Protein AF-0000000083552828 (afdb_homodimer)

Secondary structure (DSSP, 8-state):
-----------------S-------------------------------------PPBPPPEEEEEEETTEEEEEEEE-BSSSS-EEEEEEE-BTTBS-HHHHHHHHHHHHTT-EEEE--SSSTT----HHHHHHHHHHHHHHTHHHHHHHHHHHHHHHHTSTTEEEEEEEEEEETHHHHHHHHHHHTT---SEEEEES--GGGS-S--TT-----EEEEEETT-GGG-HHHHHHHHHHHHHHT--EEEEEETT--BTTTSPP-TTS-TTB---HHHHHHHHHHHHHHHHHHT-/-----------------S-------------------------------------PPBPPPEEEEEEETTEEEEEEEE-BSSSS-EEEEEEE--TT-S-HHHHHHHHHHHHTT-EEEE--SSSTT----HHHHHHHHHHHHHHTHHHHHHHHHHHHHHHHTSTTEEEEEEEEEEETHHHHHHHHHHHTT---SEEEEES--GGGS-S--TT-----EEEEEETT-GGG-HHHHHHHHHHHHHHT--EEEEEETT--BTTTSPP-TTS-TTB---HHHHHHHHHHHHHHHHHHT-

Radius of gyration: 31.58 Å; Cα contacts (8 Å, |Δi|>4): 1134; chains: 2; bounding box: 118×72×111 Å

Nearest PDB structures (foldseek):
  7jiz-assembly1_B  TM=9.464E-01  e=1.086E-24  Solimonas sp. K1W22B-7
  4zi5-assembly1_B  TM=9.444E-01  e=7.255E-24  metagenome
  8vb3-assembly1_B-2  TM=9.400E-01  e=7.441E-23  Solimonas fluminis
  7jka-assembly1_A  TM=9.514E-01  e=1.983E-22  Halieaceae bacterium
  2i3d-assembly1_A  TM=7.727E-01  e=6.051E-07  Agrobacterium fabrum str. C58

pLDDT: mean 83.13, std 27.43, range [18.61, 99.0]

Organism: NCBI:txid2306993

InterPro domains:
  IPR002925 Dienelactone hydrolase [PF01738] (81-292)
  IPR029058 Alpha/Beta hydrolase fold [G3DSA:3.40.50.1820] (55-294)
  IPR029058 Alpha/Beta hydrolase fold [SSF53474] (59-291)
  IPR050261 FrsA esterase [PTHR22946] (49-291)

Sequence (588 aa):
MAARGRAGCKRAAPICSRCGCPGLAALAFSQCEQNPPPRLCRPAPRRSIAPMTGGGRAMPARDIAYSHAGIGMLGHFEAPADGGPRPGILLVHGAHGLDDFIIGVAGRLSAQGYAVLALDLWGGRARPQGPDAVGAALGGCARDRAGWMARVGAARAALTAQPEVDGARIGALGYCFGGSTVLEYVRTGGVLTGGVSFHAGLDLVEGDWSAATKSPLLVCAGAADPMSGVEDLGRVAGGMEAAGVPWELNLYGRVKHAFTEPDDPRRPPFAKYDANADRRSWAAMSDFFAHLFAMAARGRAGCKRAAPICSRCGCPGLAALAFSQCEQNPPPRLCRPAPRRSIAPMTGGGRAMPARDIAYSHAGIGMLGHFEAPADGGPRPGILLVHGAHGLDDFIIGVAGRLSAQGYAVLALDLWGGRARPQGPDAVGAALGGCARDRAGWMARVGAARAALTAQPEVDGARIGALGYCFGGSTVLEYVRTGGVLTGGVSFHAGLDLVEGDWSAATKSPLLVCAGAADPMSGVEDLGRVAGGMEAAGVPWELNLYGRVKHAFTEPDDPRRPPFAKYDANADRRSWAAMSDFFAHLFA

Structure (mmCIF, N/CA/C/O backbone):
data_AF-0000000083552828-model_v1
#
loop_
_entity.id
_entity.type
_entity.pdbx_description
1 polymer 'Dienelactone hydrolase family protein'
#
loop_
_atom_site.group_PDB
_atom_site.id
_atom_site.type_symbol
_atom_site.label_atom_id
_atom_site.label_alt_id
_atom_site.label_comp_id
_atom_site.label_asym_id
_atom_site.label_entity_id
_atom_site.label_seq_id
_atom_site.pdbx_PDB_ins_code
_atom_site.Cartn_x
_atom_site.Cartn_y
_atom_site.Cartn_z
_atom_site.occupancy
_atom_site.B_iso_or_equiv
_atom_site.auth_seq_id
_atom_site.auth_comp_id
_atom_site.auth_asym_id
_atom_site.auth_atom_id
_atom_site.pdbx_PDB_model_num
ATOM 1 N N . MET A 1 1 ? 66 -32.781 59.469 1 24.41 1 MET A N 1
ATOM 2 C CA . MET A 1 1 ? 66.562 -31.828 58.531 1 24.41 1 MET A CA 1
ATOM 3 C C . MET A 1 1 ? 65.625 -31.562 57.375 1 24.41 1 MET A C 1
ATOM 5 O O . MET A 1 1 ? 65.375 -32.438 56.562 1 24.41 1 MET A O 1
ATOM 9 N N . ALA A 1 2 ? 64.5 -30.891 57.75 1 22.45 2 ALA A N 1
ATOM 10 C CA . ALA A 1 2 ? 63.125 -30.609 57.344 1 22.45 2 ALA A CA 1
ATOM 11 C C . ALA A 1 2 ? 63.094 -29.844 56.031 1 22.45 2 ALA A C 1
ATOM 13 O O . ALA A 1 2 ? 63.875 -28.922 55.812 1 22.45 2 ALA A O 1
ATOM 14 N N . ALA A 1 3 ? 62.719 -30.625 54.938 1 22.78 3 ALA A N 1
ATOM 15 C CA . ALA A 1 3 ? 62.406 -30.547 53.5 1 22.78 3 ALA A CA 1
ATOM 16 C C . ALA A 1 3 ? 61.594 -29.281 53.219 1 22.78 3 ALA A C 1
ATOM 18 O O . ALA A 1 3 ? 60.562 -29.031 53.844 1 22.78 3 ALA A O 1
ATOM 19 N N . ARG A 1 4 ? 62.25 -28.25 52.625 1 21.41 4 ARG A N 1
ATOM 20 C CA . ARG A 1 4 ? 62.156 -26.844 52.219 1 21.41 4 ARG A CA 1
ATOM 21 C C . ARG A 1 4 ? 61.031 -26.656 51.188 1 21.41 4 ARG A C 1
ATOM 23 O O . ARG A 1 4 ? 61.25 -26.859 50 1 21.41 4 ARG A O 1
ATOM 30 N N . GLY A 1 5 ? 59.906 -27.469 51.312 1 22.77 5 GLY A N 1
ATOM 31 C CA . GLY A 1 5 ? 59.031 -27.594 50.188 1 22.77 5 GLY A CA 1
ATOM 32 C C . GLY A 1 5 ? 58.438 -26.281 49.75 1 22.77 5 GLY A C 1
ATOM 33 O O . GLY A 1 5 ? 57.781 -25.578 50.5 1 22.77 5 GLY A O 1
ATOM 34 N N . ARG A 1 6 ? 59.219 -25.594 48.844 1 21.34 6 ARG A N 1
ATOM 35 C CA . ARG A 1 6 ? 59.031 -24.234 48.344 1 21.34 6 ARG A CA 1
ATOM 36 C C . ARG A 1 6 ? 57.594 -24.031 47.844 1 21.34 6 ARG A C 1
ATOM 38 O O . ARG A 1 6 ? 56.906 -25 47.5 1 21.34 6 ARG A O 1
ATOM 45 N N . ALA A 1 7 ? 56.969 -22.781 48.125 1 21.17 7 ALA A N 1
ATOM 46 C CA . ALA A 1 7 ? 55.812 -21.875 48.188 1 21.17 7 ALA A CA 1
ATOM 47 C C . ALA A 1 7 ? 55.25 -21.641 46.781 1 21.17 7 ALA A C 1
ATOM 49 O O . ALA A 1 7 ? 55.906 -21.031 45.938 1 21.17 7 ALA A O 1
ATOM 50 N N . GLY A 1 8 ? 54.625 -22.703 46.031 1 20.58 8 GLY A N 1
ATOM 51 C CA . GLY A 1 8 ? 54.125 -22.75 44.688 1 20.58 8 GLY A CA 1
ATOM 52 C C . GLY A 1 8 ? 53.094 -21.688 44.375 1 20.58 8 GLY A C 1
ATOM 53 O O . GLY A 1 8 ? 51.938 -22 44.125 1 20.58 8 GLY A O 1
ATOM 54 N N . CYS A 1 9 ? 53.125 -20.516 45 1 20.55 9 CYS A N 1
ATOM 55 C CA . CYS A 1 9 ? 51.906 -19.703 44.906 1 20.55 9 CYS A CA 1
ATOM 56 C C . CYS A 1 9 ? 51.562 -19.438 43.469 1 20.55 9 CYS A C 1
ATOM 58 O O . CYS A 1 9 ? 52.438 -19.188 42.625 1 20.55 9 CYS A O 1
ATOM 60 N N . LYS A 1 10 ? 50.344 -19.969 43.062 1 22.09 10 LYS A N 1
ATOM 61 C CA . LYS A 1 10 ? 49.438 -19.938 41.938 1 22.09 10 LYS A CA 1
ATOM 62 C C . LYS A 1 10 ? 49.406 -18.562 41.281 1 22.09 10 LYS A C 1
ATOM 64 O O . LYS A 1 10 ? 49.75 -17.562 41.906 1 22.09 10 LYS A O 1
ATOM 69 N N . ARG A 1 11 ? 48.938 -18.484 40 1 22.7 11 ARG A N 1
ATOM 70 C CA . ARG A 1 11 ? 48.906 -17.828 38.688 1 22.7 11 ARG A CA 1
ATOM 71 C C . ARG A 1 11 ? 48.156 -16.5 38.781 1 22.7 11 ARG A C 1
ATOM 73 O O . ARG A 1 11 ? 46.969 -16.469 39.125 1 22.7 11 ARG A O 1
ATOM 80 N N . ALA A 1 12 ? 48.781 -15.406 38.938 1 20.48 12 ALA A N 1
ATOM 81 C CA . ALA A 1 12 ? 48.438 -14.008 39.188 1 20.48 12 ALA A CA 1
ATOM 82 C C . ALA A 1 12 ? 47.688 -13.406 37.969 1 20.48 12 ALA A C 1
ATOM 84 O O . ALA A 1 12 ? 47.062 -12.359 38.094 1 20.48 12 ALA A O 1
ATOM 85 N N . ALA A 1 13 ? 47.75 -14 36.75 1 22.92 13 ALA A N 1
ATOM 86 C CA . ALA A 1 13 ? 47.969 -12.891 35.812 1 22.92 13 ALA A CA 1
ATOM 87 C C . ALA A 1 13 ? 46.719 -11.992 35.75 1 22.92 13 ALA A C 1
ATOM 89 O O . ALA A 1 13 ? 45.625 -12.453 35.438 1 22.92 13 ALA A O 1
ATOM 90 N N . PRO A 1 14 ? 46.688 -10.836 36.312 1 21.61 14 PRO A N 1
ATOM 91 C CA . PRO A 1 14 ? 45.594 -9.875 36.469 1 21.61 14 PRO A CA 1
ATOM 92 C C . PRO A 1 14 ? 45.125 -9.312 35.125 1 21.61 14 PRO A C 1
ATOM 94 O O . PRO A 1 14 ? 45.781 -9.531 34.094 1 21.61 14 PRO A O 1
ATOM 97 N N . ILE A 1 15 ? 44.312 -8.148 35.094 1 20.47 15 ILE A N 1
ATOM 98 C CA . ILE A 1 15 ? 43.281 -7.305 34.469 1 20.47 15 ILE A CA 1
ATOM 99 C C . ILE A 1 15 ? 43.938 -6.328 33.5 1 20.47 15 ILE A C 1
ATOM 101 O O . ILE A 1 15 ? 43.25 -5.535 32.844 1 20.47 15 ILE A O 1
ATOM 105 N N . CYS A 1 16 ? 45.062 -6.48 32.781 1 20.08 16 CYS A N 1
ATOM 106 C CA . CYS A 1 16 ? 45.375 -5.152 32.281 1 20.08 16 CYS A CA 1
ATOM 107 C C . CYS A 1 16 ? 44.219 -4.578 31.5 1 20.08 16 CYS A C 1
ATOM 109 O O . CYS A 1 16 ? 43.375 -5.324 30.969 1 20.08 16 CYS A O 1
ATOM 111 N N . SER A 1 17 ? 44.156 -2.988 31.328 1 21.34 17 SER A N 1
ATOM 112 C CA . SER A 1 17 ? 43.844 -1.607 30.953 1 21.34 17 SER A CA 1
ATOM 113 C C . SER A 1 17 ? 43.719 -1.454 29.438 1 21.34 17 SER A C 1
ATOM 115 O O . SER A 1 17 ? 44.312 -2.215 28.688 1 21.34 17 SER A O 1
ATOM 117 N N . ARG A 1 18 ? 42.969 -0.23 28.797 1 21.25 18 ARG A N 1
ATOM 118 C CA . ARG A 1 18 ? 42.031 -0.029 27.719 1 21.25 18 ARG A CA 1
ATOM 119 C C . ARG A 1 18 ? 42.656 -0.326 26.359 1 21.25 18 ARG A C 1
ATOM 121 O O . ARG A 1 18 ? 42.375 -1.355 25.75 1 21.25 18 ARG A O 1
ATOM 128 N N . CYS A 1 19 ? 42.875 0.88 25.578 1 20.41 19 CYS A N 1
ATOM 129 C CA . CYS A 1 19 ? 42.656 1.135 24.156 1 20.41 19 CYS A CA 1
ATOM 130 C C . CYS A 1 19 ? 43.875 0.664 23.328 1 20.41 19 CYS A C 1
ATOM 132 O O . CYS A 1 19 ? 44.969 1.167 23.5 1 20.41 19 CYS A O 1
ATOM 134 N N . GLY A 1 20 ? 44.125 -0.418 23.297 1 21.77 20 GLY A N 1
ATOM 135 C CA . GLY A 1 20 ? 45.375 -0.965 22.766 1 21.77 20 GLY A CA 1
ATOM 136 C C . GLY A 1 20 ? 45.594 -0.636 21.312 1 21.77 20 GLY A C 1
ATOM 137 O O . GLY A 1 20 ? 45.625 -1.533 20.453 1 21.77 20 GLY A O 1
ATOM 138 N N . CYS A 1 21 ? 45.094 0.513 20.922 1 21.67 21 CYS A N 1
ATOM 139 C CA . CYS A 1 21 ? 44.969 0.692 19.484 1 21.67 21 CYS A CA 1
ATOM 140 C C . CYS A 1 21 ? 46.312 0.565 18.797 1 21.67 21 CYS A C 1
ATOM 142 O O . CYS A 1 21 ? 47.281 1.204 19.203 1 21.67 21 CYS A O 1
ATOM 144 N N . PRO A 1 22 ? 46.5 -0.593 18.328 1 25.22 22 PRO A N 1
ATOM 145 C CA . PRO A 1 22 ? 47.844 -0.922 17.812 1 25.22 22 PRO A CA 1
ATOM 146 C C . PRO A 1 22 ? 48.312 0.037 16.719 1 25.22 22 PRO A C 1
ATOM 148 O O . PRO A 1 22 ? 47.469 0.707 16.094 1 25.22 22 PRO A O 1
ATOM 151 N N . GLY A 1 23 ? 49.5 0.559 16.828 1 21.39 23 GLY A N 1
ATOM 152 C CA . GLY A 1 23 ? 50.312 1.532 16.109 1 21.39 23 GLY A CA 1
ATOM 153 C C . GLY A 1 23 ? 50.531 1.167 14.656 1 21.39 23 GLY A C 1
ATOM 154 O O . GLY A 1 23 ? 51.125 0.137 14.352 1 21.39 23 GLY A O 1
ATOM 155 N N . LEU A 1 24 ? 49.469 1.35 13.828 1 20.88 24 LEU A N 1
ATOM 156 C CA . LEU A 1 24 ? 49.406 0.988 12.422 1 20.88 24 LEU A CA 1
ATOM 157 C C . LEU A 1 24 ? 50.656 1.477 11.695 1 20.88 24 LEU A C 1
ATOM 159 O O . LEU A 1 24 ? 50.938 2.682 11.641 1 20.88 24 LEU A O 1
ATOM 163 N N . ALA A 1 25 ? 51.625 0.639 11.711 1 19.11 25 ALA A N 1
ATOM 164 C CA . ALA A 1 25 ? 52.938 0.893 11.117 1 19.11 25 ALA A CA 1
ATOM 165 C C . ALA A 1 25 ? 52.781 1.477 9.711 1 19.11 25 ALA A C 1
ATOM 167 O O . ALA A 1 25 ? 51.75 1.329 9.078 1 19.11 25 ALA A O 1
ATOM 168 N N . ALA A 1 26 ? 53.844 1.509 9.008 1 23.27 26 ALA A N 1
ATOM 169 C CA . ALA A 1 26 ? 54.531 2.377 8.047 1 23.27 26 ALA A CA 1
ATOM 170 C C . ALA A 1 26 ? 54.062 2.078 6.621 1 23.27 26 ALA A C 1
ATOM 172 O O . ALA A 1 26 ? 54.625 2.629 5.664 1 23.27 26 ALA A O 1
ATOM 173 N N . LEU A 1 27 ? 52.906 1.381 6.398 1 21.62 27 LEU A N 1
ATOM 174 C CA . LEU A 1 27 ? 53.031 0.862 5.039 1 21.62 27 LEU A CA 1
ATOM 175 C C . LEU A 1 27 ? 53.219 1.996 4.039 1 21.62 27 LEU A C 1
ATOM 177 O O . LEU A 1 27 ? 52.5 3.006 4.09 1 21.62 27 LEU A O 1
ATOM 181 N N . ALA A 1 28 ? 54.375 1.995 3.436 1 23.81 28 ALA A N 1
ATOM 182 C CA . ALA A 1 28 ? 54.906 2.873 2.393 1 23.81 28 ALA A CA 1
ATOM 183 C C . ALA A 1 28 ? 53.969 2.9 1.182 1 23.81 28 ALA A C 1
ATOM 185 O O . ALA A 1 28 ? 53.688 1.856 0.592 1 23.81 28 ALA A O 1
ATOM 186 N N . PHE A 1 29 ? 52.938 3.791 1.179 1 23.7 29 PHE A N 1
ATOM 187 C CA . PHE A 1 29 ? 51.938 4.082 0.148 1 23.7 29 PHE A CA 1
ATOM 188 C C . PHE A 1 29 ? 52.625 4.355 -1.19 1 23.7 29 PHE A C 1
ATOM 190 O O . PHE A 1 29 ? 53.344 5.34 -1.335 1 23.7 29 PHE A O 1
ATOM 197 N N . SER A 1 30 ? 53.188 3.229 -1.737 1 23.72 30 SER A N 1
ATOM 198 C CA . SER A 1 30 ? 53.688 3.484 -3.076 1 23.72 30 SER A CA 1
ATOM 199 C C . SER A 1 30 ? 52.719 4.301 -3.906 1 23.72 30 SER A C 1
ATOM 201 O O . SER A 1 30 ? 51.5 4.258 -3.664 1 23.72 30 SER A O 1
ATOM 203 N N . GLN A 1 31 ? 53.219 5.285 -4.613 1 23.56 31 GLN A N 1
ATOM 204 C CA . GLN A 1 31 ? 52.688 6.363 -5.441 1 23.56 31 GLN A CA 1
ATOM 205 C C . GLN A 1 31 ? 51.812 5.816 -6.562 1 23.56 31 GLN A C 1
ATOM 207 O O . GLN A 1 31 ? 52.312 5.223 -7.52 1 23.56 31 GLN A O 1
ATOM 212 N N . CYS A 1 32 ? 50.812 4.906 -6.254 1 25.34 32 CYS A N 1
ATOM 213 C CA . CYS A 1 32 ? 50.094 4.398 -7.414 1 25.34 32 CYS A CA 1
ATOM 214 C C . CYS A 1 32 ? 49.688 5.539 -8.336 1 25.34 32 CYS A C 1
ATOM 216 O O . CYS A 1 32 ? 49.156 6.559 -7.879 1 25.34 32 CYS A O 1
ATOM 218 N N . GLU A 1 33 ? 50.25 5.492 -9.508 1 28.25 33 GLU A N 1
ATOM 219 C CA . GLU A 1 33 ? 50 6.391 -10.633 1 28.25 33 GLU A CA 1
ATOM 220 C C . GLU A 1 33 ? 48.5 6.594 -10.859 1 28.25 33 GLU A C 1
ATOM 222 O O . GLU A 1 33 ? 47.719 5.66 -10.711 1 28.25 33 GLU A O 1
ATOM 227 N N . GLN A 1 34 ? 47.969 7.84 -10.68 1 26 34 GLN A N 1
ATOM 228 C CA . GLN A 1 34 ? 46.656 8.453 -10.875 1 26 34 GLN A CA 1
ATOM 229 C C . GLN A 1 34 ? 46.062 8.023 -12.203 1 26 34 GLN A C 1
ATOM 231 O O . GLN A 1 34 ? 46.594 8.328 -13.273 1 26 34 GLN A O 1
ATOM 236 N N . ASN A 1 35 ? 45.625 6.691 -12.359 1 30.17 35 ASN A N 1
ATOM 237 C CA . ASN A 1 35 ? 44.969 6.387 -13.617 1 30.17 35 ASN A CA 1
ATOM 238 C C . ASN A 1 35 ? 43.906 7.438 -13.969 1 30.17 35 ASN A C 1
ATOM 240 O O . ASN A 1 35 ? 43.219 7.941 -13.094 1 30.17 35 ASN A O 1
ATOM 244 N N . PRO A 1 36 ? 43.938 8.008 -15.203 1 35.47 36 PRO A N 1
ATOM 245 C CA . PRO A 1 36 ? 43.031 9.086 -15.602 1 35.47 36 PRO A CA 1
ATOM 246 C C . PRO A 1 36 ? 41.562 8.727 -15.422 1 35.47 36 PRO A C 1
ATOM 248 O O . PRO A 1 36 ? 41.219 7.539 -15.406 1 35.47 36 PRO A O 1
ATOM 251 N N . PRO A 1 37 ? 40.719 9.664 -14.867 1 33.38 37 PRO A N 1
ATOM 252 C CA . PRO A 1 37 ? 39.312 9.477 -14.531 1 33.38 37 PRO A CA 1
ATOM 253 C C . PRO A 1 37 ? 38.531 8.82 -15.664 1 33.38 37 PRO A C 1
ATOM 255 O O . PRO A 1 37 ? 38.812 9.078 -16.844 1 33.38 37 PRO A O 1
ATOM 258 N N . PRO A 1 38 ? 38.094 7.547 -15.445 1 32.44 38 PRO A N 1
ATOM 259 C CA . PRO A 1 38 ? 37.344 6.906 -16.516 1 32.44 38 PRO A CA 1
ATOM 260 C C . PRO A 1 38 ? 36.25 7.828 -17.109 1 32.44 38 PRO A C 1
ATOM 262 O O . PRO A 1 38 ? 35.781 8.75 -16.438 1 32.44 38 PRO A O 1
ATOM 265 N N . ARG A 1 39 ? 36.25 7.953 -18.453 1 35.44 39 ARG A N 1
ATOM 266 C CA . ARG A 1 39 ? 35.281 8.703 -19.219 1 35.44 39 ARG A CA 1
ATOM 267 C C . ARG A 1 39 ? 33.875 8.344 -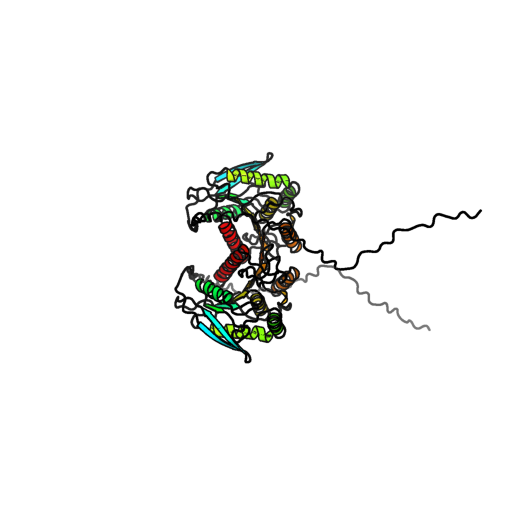18.812 1 35.44 39 ARG A C 1
ATOM 269 O O . ARG A 1 39 ? 33.562 7.172 -18.594 1 35.44 39 ARG A O 1
ATOM 276 N N . LEU A 1 40 ? 33.125 9.227 -18.156 1 32.19 40 LEU A N 1
ATOM 277 C CA . LEU A 1 40 ? 31.734 9.141 -17.75 1 32.19 40 LEU A CA 1
ATOM 278 C C . LEU A 1 40 ? 30.875 8.586 -18.891 1 32.19 40 LEU A C 1
ATOM 280 O O . LEU A 1 40 ? 30.766 9.211 -19.953 1 32.19 40 LEU A O 1
ATOM 284 N N . CYS A 1 41 ? 30.75 7.281 -19.094 1 30.81 41 CYS A N 1
ATOM 285 C CA . CYS A 1 41 ? 29.812 6.746 -20.078 1 30.81 41 CYS A CA 1
ATOM 286 C C . CYS A 1 41 ? 28.453 7.418 -19.953 1 30.81 41 CYS A C 1
ATOM 288 O O . CYS A 1 41 ? 27.922 7.566 -18.844 1 30.81 41 CYS A O 1
ATOM 290 N N . ARG A 1 42 ? 27.984 8.203 -20.922 1 33 42 ARG A N 1
ATOM 291 C CA . ARG A 1 42 ? 26.641 8.773 -21.062 1 33 42 ARG A CA 1
ATOM 292 C C . ARG A 1 42 ? 25.578 7.711 -20.844 1 33 42 ARG A C 1
ATOM 294 O O . ARG A 1 42 ? 25.609 6.645 -21.453 1 33 42 ARG A O 1
ATOM 301 N N . PRO A 1 43 ? 24.797 7.742 -19.703 1 32.56 43 PRO A N 1
ATOM 302 C CA . PRO A 1 43 ? 23.734 6.742 -19.531 1 32.56 43 PRO A CA 1
ATOM 303 C C . PRO A 1 43 ? 22.922 6.512 -20.812 1 32.56 43 PRO A C 1
ATOM 305 O O . PRO A 1 43 ? 22.781 7.43 -21.625 1 32.56 43 PRO A O 1
ATOM 308 N N . ALA A 1 44 ? 22.844 5.285 -21.344 1 39.16 44 ALA A N 1
ATOM 309 C CA . ALA A 1 44 ? 22.016 4.938 -22.484 1 39.16 44 ALA A CA 1
ATOM 310 C C . ALA A 1 44 ? 20.625 5.566 -22.375 1 39.16 44 ALA A C 1
ATOM 312 O O . ALA A 1 44 ? 20.109 5.734 -21.266 1 39.16 44 ALA A O 1
ATOM 313 N N . PRO A 1 45 ? 20.094 6.207 -23.359 1 34.06 45 PRO A N 1
ATOM 314 C CA . PRO A 1 45 ? 18.781 6.852 -23.297 1 34.06 45 PRO A CA 1
ATOM 315 C C . PRO A 1 45 ? 17.703 5.918 -22.766 1 34.06 45 PRO A C 1
ATOM 317 O O . PRO A 1 45 ? 17.703 4.723 -23.062 1 34.06 45 PRO A O 1
ATOM 320 N N . ARG A 1 46 ? 17.219 6.195 -21.578 1 31.97 46 ARG A N 1
ATOM 321 C CA . ARG A 1 46 ? 16.031 5.5 -21.094 1 31.97 46 ARG A CA 1
ATOM 322 C C . ARG A 1 46 ? 14.992 5.367 -22.203 1 31.97 46 ARG A C 1
ATOM 324 O O . ARG A 1 46 ? 14.5 6.371 -22.719 1 31.97 46 ARG A O 1
ATOM 331 N N . ARG A 1 47 ? 14.961 4.246 -22.938 1 31.81 47 ARG A N 1
ATOM 332 C CA . ARG A 1 47 ? 13.836 4.031 -23.844 1 31.81 47 ARG A CA 1
ATOM 333 C C . ARG A 1 47 ? 12.508 4.355 -23.156 1 31.81 47 ARG A C 1
ATOM 335 O O . ARG A 1 47 ? 12.281 3.959 -22.016 1 31.81 47 ARG A O 1
ATOM 342 N N . SER A 1 48 ? 11.836 5.449 -23.516 1 31.39 48 SER A N 1
ATOM 343 C CA . SER A 1 48 ? 10.484 5.812 -23.109 1 31.39 48 SER A CA 1
ATOM 344 C C . SER A 1 48 ? 9.555 4.605 -23.125 1 31.39 48 SER A C 1
ATOM 346 O O . SER A 1 48 ? 9.344 3.992 -24.172 1 31.39 48 SER A O 1
ATOM 348 N N . ILE A 1 49 ? 9.539 3.764 -22.156 1 34.19 49 ILE A N 1
ATOM 349 C CA . ILE A 1 49 ? 8.406 2.838 -22.141 1 34.19 49 ILE A CA 1
ATOM 350 C C . ILE A 1 49 ? 7.105 3.611 -22.344 1 34.19 49 ILE A C 1
ATOM 352 O O . ILE A 1 49 ? 6.73 4.426 -21.5 1 34.19 49 ILE A O 1
ATOM 356 N N . ALA A 1 50 ? 6.633 3.799 -23.5 1 36 50 ALA A N 1
ATOM 357 C CA . ALA A 1 50 ? 5.32 4.363 -23.781 1 36 50 ALA A CA 1
ATOM 358 C C . ALA A 1 50 ? 4.277 3.852 -22.797 1 36 50 ALA A C 1
ATOM 360 O O . ALA A 1 50 ? 4.285 2.676 -22.422 1 36 50 ALA A O 1
ATOM 361 N N . PRO A 1 51 ? 3.773 4.734 -21.969 1 40.06 51 PRO A N 1
ATOM 362 C CA . PRO A 1 51 ? 2.637 4.203 -21.219 1 40.06 51 PRO A CA 1
ATOM 363 C C . PRO A 1 51 ? 1.767 3.26 -22.047 1 40.06 51 PRO A C 1
ATOM 365 O O . PRO A 1 51 ? 1.49 3.535 -23.219 1 40.06 51 PRO A O 1
ATOM 368 N N . MET A 1 52 ? 1.841 1.966 -21.812 1 41.56 52 MET A N 1
ATOM 369 C CA . MET A 1 52 ? 1.085 0.955 -22.547 1 41.56 52 MET A CA 1
ATOM 370 C C . MET A 1 52 ? -0.401 1.295 -22.562 1 41.56 52 MET A C 1
ATOM 372 O O . MET A 1 52 ? -1.192 0.681 -21.844 1 41.56 52 MET A O 1
ATOM 376 N N . THR A 1 53 ? -0.793 2.473 -22.453 1 42 53 THR A N 1
ATOM 377 C CA . THR A 1 53 ? -2.227 2.674 -22.641 1 42 53 THR A CA 1
ATOM 378 C C . THR A 1 53 ? -2.719 1.957 -23.891 1 42 53 THR A C 1
ATOM 380 O O . THR A 1 53 ? -3.771 2.299 -24.438 1 42 53 THR A O 1
ATOM 383 N N . GLY A 1 54 ? -1.936 1.161 -24.609 1 43.12 54 GLY A N 1
ATOM 384 C CA . GLY A 1 54 ? -2.471 0.626 -25.844 1 43.12 54 GLY A CA 1
ATOM 385 C C . GLY A 1 54 ? -3.625 -0.337 -25.641 1 43.12 54 GLY A C 1
ATOM 386 O O . GLY A 1 54 ? -3.473 -1.353 -24.953 1 43.12 54 GLY A O 1
ATOM 387 N N . GLY A 1 55 ? -4.844 0.094 -25.438 1 49.5 55 GLY A N 1
ATOM 388 C CA . GLY A 1 55 ? -5.953 -0.805 -25.703 1 49.5 55 GLY A CA 1
ATOM 389 C C . GLY A 1 55 ? -5.688 -1.754 -26.859 1 49.5 55 GLY A C 1
ATOM 390 O O . GLY A 1 55 ? -6.34 -1.674 -27.906 1 49.5 55 GLY A O 1
ATOM 391 N N . GLY A 1 56 ? -4.527 -2.182 -27.016 1 52.75 56 GLY A N 1
ATOM 392 C CA . GLY A 1 56 ? -4.328 -3.051 -28.156 1 52.75 56 GLY A CA 1
ATOM 393 C C . GLY A 1 56 ? -5.199 -4.289 -28.125 1 52.75 56 GLY A C 1
ATOM 394 O O . GLY A 1 56 ? -5.746 -4.648 -27.094 1 52.75 56 GLY A O 1
ATOM 395 N N . ARG A 1 57 ? -5.645 -4.758 -29.281 1 62.78 57 ARG A N 1
ATOM 396 C CA . ARG A 1 57 ? -6.41 -5.984 -29.484 1 62.78 57 ARG A CA 1
ATOM 397 C C . ARG A 1 57 ? -5.695 -7.188 -28.891 1 62.78 57 ARG A C 1
ATOM 399 O O . ARG A 1 57 ? -4.48 -7.332 -29.031 1 62.78 57 ARG A O 1
ATOM 406 N N . ALA A 1 58 ? -6.328 -7.859 -27.891 1 72 58 ALA A N 1
ATOM 407 C CA . ALA A 1 58 ? -5.805 -9.094 -27.312 1 72 58 ALA A CA 1
ATOM 408 C C . ALA A 1 58 ? -5.785 -10.219 -28.344 1 72 58 ALA A C 1
ATOM 410 O O . ALA A 1 58 ? -6.656 -10.289 -29.219 1 72 58 ALA A O 1
ATOM 411 N N . MET A 1 59 ? -4.633 -10.922 -28.344 1 78.56 59 MET A N 1
ATOM 412 C CA . MET A 1 59 ? -4.633 -12.172 -29.109 1 78.56 59 MET A CA 1
ATOM 413 C C . MET A 1 59 ? -5.621 -13.172 -28.516 1 78.56 59 MET A C 1
ATOM 415 O O . MET A 1 59 ? -5.965 -13.086 -27.328 1 78.56 59 MET A O 1
ATOM 419 N N . PRO A 1 60 ? -6.035 -14.047 -29.375 1 83.25 60 PRO A N 1
ATOM 420 C CA . PRO A 1 60 ? -6.906 -15.078 -28.812 1 83.25 60 PRO A CA 1
ATOM 421 C C . PRO A 1 60 ? -6.234 -15.875 -27.703 1 83.25 60 PRO A C 1
ATOM 423 O O . PRO A 1 60 ? -5.066 -16.25 -27.828 1 83.25 60 PRO A O 1
ATOM 426 N N . ALA A 1 61 ? -6.961 -16.047 -26.672 1 94.56 61 ALA A N 1
ATOM 427 C CA . ALA A 1 61 ? -6.504 -16.891 -25.562 1 94.56 61 ALA A CA 1
ATOM 428 C C . ALA A 1 61 ? -6.316 -18.328 -26.016 1 94.56 61 ALA A C 1
ATOM 430 O O . ALA A 1 61 ? -6.969 -18.781 -26.953 1 94.56 61 ALA A O 1
ATOM 431 N N . ARG A 1 62 ? -5.348 -19.031 -25.422 1 96.25 62 ARG A N 1
ATOM 432 C CA . ARG A 1 62 ? -5.164 -20.453 -25.703 1 96.25 62 ARG A CA 1
ATOM 433 C C . ARG A 1 62 ? -4.688 -21.219 -24.469 1 96.25 62 ARG A C 1
ATOM 435 O O . ARG A 1 62 ? -4.211 -20.609 -23.516 1 96.25 62 ARG A O 1
ATOM 442 N N . ASP A 1 63 ? -4.871 -22.516 -24.516 1 98 63 ASP A N 1
ATOM 443 C CA . ASP A 1 63 ? -4.367 -23.391 -23.469 1 98 63 ASP A CA 1
ATOM 444 C C . ASP A 1 63 ? -2.932 -23.828 -23.75 1 98 63 ASP A C 1
ATOM 446 O O . ASP A 1 63 ? -2.574 -24.094 -24.906 1 98 63 ASP A O 1
ATOM 450 N N . ILE A 1 64 ? -2.123 -23.844 -22.75 1 98.31 64 ILE A N 1
ATOM 451 C CA . ILE A 1 64 ? -0.755 -24.344 -22.828 1 98.31 64 ILE A CA 1
ATOM 452 C C . ILE A 1 64 ? -0.599 -25.578 -21.938 1 98.31 64 ILE A C 1
ATOM 454 O O . ILE A 1 64 ? -0.878 -25.516 -20.734 1 98.31 64 ILE A O 1
ATOM 458 N N . ALA A 1 65 ? -0.133 -26.656 -22.547 1 98.5 65 ALA A N 1
ATOM 459 C CA . ALA A 1 65 ? 0.101 -27.875 -21.797 1 98.5 65 ALA A CA 1
ATOM 460 C C . ALA A 1 65 ? 1.535 -27.938 -21.266 1 98.5 65 ALA A C 1
ATOM 462 O O . ALA A 1 65 ? 2.475 -27.578 -21.984 1 98.5 65 ALA A O 1
ATOM 463 N N . TYR A 1 66 ? 1.695 -28.328 -20.094 1 98.31 66 TYR A N 1
ATOM 464 C CA . TYR A 1 66 ? 2.973 -28.609 -19.453 1 98.31 66 TYR A CA 1
ATOM 465 C C . TYR A 1 66 ? 2.814 -29.688 -18.375 1 98.31 66 TYR A C 1
ATOM 467 O O . TYR A 1 66 ? 1.704 -30.156 -18.125 1 98.31 66 TYR A O 1
ATOM 475 N N . SER A 1 67 ? 3.955 -30.219 -17.906 1 97.81 67 SER A N 1
ATOM 476 C CA . SER A 1 67 ? 3.865 -31.328 -16.953 1 97.81 67 SER A CA 1
ATOM 477 C C . SER A 1 67 ? 5.055 -31.344 -16 1 97.81 67 SER A C 1
ATOM 479 O O . SER A 1 67 ? 6.086 -30.719 -16.281 1 97.81 67 SER A O 1
ATOM 481 N N . HIS A 1 68 ? 4.812 -31.906 -14.898 1 97.25 68 HIS A N 1
ATOM 482 C CA . HIS A 1 68 ? 5.863 -32.219 -13.945 1 97.25 68 HIS A CA 1
ATOM 483 C C . HIS A 1 68 ? 5.562 -33.531 -13.219 1 97.25 68 HIS A C 1
ATOM 485 O O . HIS A 1 68 ? 4.461 -33.719 -12.703 1 97.25 68 HIS A O 1
ATOM 491 N N . ALA A 1 69 ? 6.582 -34.5 -13.258 1 96.44 69 ALA A N 1
ATOM 492 C CA . ALA A 1 69 ? 6.535 -35.75 -12.516 1 96.44 69 ALA A CA 1
ATOM 493 C C . ALA A 1 69 ? 5.23 -36.5 -12.789 1 96.44 69 ALA A C 1
ATOM 495 O O . ALA A 1 69 ? 4.566 -36.969 -11.859 1 96.44 69 ALA A O 1
ATOM 496 N N . GLY A 1 70 ? 4.809 -36.469 -13.906 1 96 70 GLY A N 1
ATOM 497 C CA . GLY A 1 70 ? 3.68 -37.281 -14.336 1 96 70 GLY A CA 1
ATOM 498 C C . GLY A 1 70 ? 2.348 -36.562 -14.195 1 96 70 GLY A C 1
ATOM 499 O O . GLY A 1 70 ? 1.311 -37.094 -14.602 1 96 70 GLY A O 1
ATOM 500 N N . ILE A 1 71 ? 2.35 -35.406 -13.641 1 95.56 71 ILE A N 1
ATOM 501 C CA . ILE A 1 71 ? 1.121 -34.625 -13.516 1 95.56 71 ILE A CA 1
ATOM 502 C C . ILE A 1 71 ? 0.975 -33.688 -14.711 1 95.56 71 ILE A C 1
ATOM 504 O O . ILE A 1 71 ? 1.812 -32.812 -14.922 1 95.56 71 ILE A O 1
ATOM 508 N N . GLY A 1 72 ? -0.065 -33.938 -15.516 1 98.06 72 GLY A N 1
ATOM 509 C CA . GLY A 1 72 ? -0.376 -33.062 -16.625 1 98.06 72 GLY A CA 1
ATOM 510 C C . GLY A 1 72 ? -1.18 -31.828 -16.219 1 98.06 72 GLY A C 1
ATOM 511 O O . GLY A 1 72 ? -2.18 -31.953 -15.508 1 98.06 72 GLY A O 1
ATOM 512 N N . MET A 1 73 ? -0.683 -30.656 -16.625 1 98.44 73 MET A N 1
ATOM 513 C CA . MET A 1 73 ? -1.325 -29.375 -16.312 1 98.44 73 MET A CA 1
ATOM 514 C C . MET A 1 73 ? -1.668 -28.609 -17.594 1 98.44 73 MET A C 1
ATOM 516 O O . MET A 1 73 ? -0.972 -28.734 -18.594 1 98.44 73 MET A O 1
ATOM 520 N N . LEU A 1 74 ? -2.77 -27.938 -17.531 1 98.5 74 LEU A N 1
ATOM 521 C CA . LEU A 1 74 ? -3.254 -27.156 -18.672 1 98.5 74 LEU A CA 1
ATOM 522 C C . LEU A 1 74 ? -3.5 -25.703 -18.266 1 98.5 74 LEU A C 1
ATOM 524 O O . LEU A 1 74 ? -4.57 -25.375 -17.75 1 98.5 74 LEU A O 1
ATOM 528 N N . GLY A 1 75 ? -2.549 -24.859 -18.594 1 98.69 75 GLY A N 1
ATOM 529 C CA . GLY A 1 75 ? -2.666 -23.453 -18.234 1 98.69 75 GLY A CA 1
ATOM 530 C C . GLY A 1 75 ? -3.438 -22.641 -19.266 1 98.69 75 GLY A C 1
ATOM 531 O O . GLY A 1 75 ? -3.623 -23.094 -20.406 1 98.69 75 GLY A O 1
ATOM 532 N N . HIS A 1 76 ? -4.02 -21.531 -18.828 1 98.69 76 HIS A N 1
ATOM 533 C CA . HIS A 1 76 ? -4.68 -20.578 -19.719 1 98.69 76 HIS A CA 1
ATOM 534 C C . HIS A 1 76 ? -3.758 -19.406 -20.047 1 98.69 76 HIS A C 1
ATOM 536 O O . HIS A 1 76 ? -3.281 -18.703 -19.156 1 98.69 76 HIS A O 1
ATOM 542 N N . PHE A 1 77 ? -3.527 -19.172 -21.359 1 98.12 77 PHE A N 1
ATOM 543 C CA . PHE A 1 77 ? -2.551 -18.188 -21.781 1 98.12 77 PHE A CA 1
ATOM 544 C C . PHE A 1 77 ? -3.229 -17.047 -22.547 1 98.12 77 PHE A C 1
ATOM 546 O O . PHE A 1 77 ? -4.055 -17.297 -23.422 1 98.12 77 PHE A O 1
ATOM 553 N N . GLU A 1 78 ? -2.934 -15.805 -22.141 1 96.88 78 GLU A N 1
ATOM 554 C CA . GLU A 1 78 ? -3.387 -14.594 -22.812 1 96.88 78 GLU A CA 1
ATOM 555 C C . GLU A 1 78 ? -2.24 -13.609 -23 1 96.88 78 GLU A C 1
ATOM 557 O O . GLU A 1 78 ? -1.417 -13.422 -22.109 1 96.88 78 GLU A O 1
ATOM 562 N N . ALA A 1 79 ? -2.178 -12.977 -24.219 1 95.69 79 ALA A N 1
ATOM 563 C CA . ALA A 1 79 ? -1.166 -11.961 -24.484 1 95.69 79 ALA A CA 1
ATOM 564 C C . ALA A 1 79 ? -1.722 -10.859 -25.391 1 95.69 79 ALA A C 1
ATOM 566 O O . ALA A 1 79 ? -2.654 -11.094 -26.156 1 95.69 79 ALA A O 1
ATOM 567 N N . PRO A 1 80 ? -1.093 -9.641 -25.203 1 91.75 80 PRO A N 1
ATOM 568 C CA . PRO A 1 80 ? -1.508 -8.586 -26.125 1 91.75 80 PRO A CA 1
ATOM 569 C C . PRO A 1 80 ? -1.171 -8.906 -27.578 1 91.75 80 PRO A C 1
ATOM 571 O O . PRO A 1 80 ? -0.271 -9.711 -27.844 1 91.75 80 PRO A O 1
ATOM 574 N N . ALA A 1 81 ? -1.889 -8.359 -28.484 1 80.31 81 ALA A N 1
ATOM 575 C CA . ALA A 1 81 ? -1.723 -8.609 -29.906 1 80.31 81 ALA A CA 1
ATOM 576 C C . ALA A 1 81 ? -0.584 -7.773 -30.484 1 80.31 81 ALA A C 1
ATOM 578 O O . ALA A 1 81 ? -0.129 -8.023 -31.609 1 80.31 81 ALA A O 1
ATOM 579 N N . ASP A 1 82 ? -0.053 -6.93 -29.531 1 71.06 82 ASP A N 1
ATOM 580 C CA . ASP A 1 82 ? 0.866 -5.949 -30.109 1 71.06 82 ASP A CA 1
ATOM 581 C C . ASP A 1 82 ? 2.254 -6.551 -30.312 1 71.06 82 ASP A C 1
ATOM 583 O O . ASP A 1 82 ? 3.156 -5.887 -30.812 1 71.06 82 ASP A O 1
ATOM 587 N N . GLY A 1 83 ? 2.609 -7.453 -31.312 1 68.69 83 GLY A N 1
ATOM 588 C CA . GLY A 1 83 ? 3.609 -8.203 -32.031 1 68.69 83 GLY A CA 1
ATOM 589 C C . GLY A 1 83 ? 4.906 -8.383 -31.281 1 68.69 83 GLY A C 1
ATOM 590 O O . GLY A 1 83 ? 5.789 -9.133 -31.703 1 68.69 83 GLY A O 1
ATOM 591 N N . GLY A 1 84 ? 5.266 -7.691 -30.094 1 82.19 84 GLY A N 1
ATOM 592 C CA . GLY A 1 84 ? 6.57 -8.016 -29.547 1 82.19 84 GLY A CA 1
ATOM 593 C C . GLY A 1 84 ? 6.5 -8.719 -28.203 1 82.19 84 GLY A C 1
ATOM 594 O O . GLY A 1 84 ? 5.414 -8.891 -27.656 1 82.19 84 GLY A O 1
ATOM 595 N N . PRO A 1 85 ? 7.73 -9.281 -27.906 1 93.44 85 PRO A N 1
ATOM 596 C CA . PRO A 1 85 ? 7.781 -9.953 -26.594 1 93.44 85 PRO A CA 1
ATOM 597 C C . PRO A 1 85 ? 7.441 -9.023 -25.438 1 93.44 85 PRO A C 1
ATOM 599 O O . PRO A 1 85 ? 7.836 -7.855 -25.438 1 93.44 85 PRO A O 1
ATOM 602 N N . ARG A 1 86 ? 6.602 -9.547 -24.594 1 96.69 86 ARG A N 1
ATOM 603 C CA . ARG A 1 86 ? 6.109 -8.805 -23.438 1 96.69 86 ARG A CA 1
ATOM 604 C C . ARG A 1 86 ? 6.574 -9.445 -22.141 1 96.69 86 ARG A C 1
ATOM 606 O O . ARG A 1 86 ? 6.93 -10.633 -22.109 1 96.69 86 ARG A O 1
ATOM 613 N N . PRO A 1 87 ? 6.637 -8.625 -21.047 1 98.19 87 PRO A N 1
ATOM 614 C CA . PRO A 1 87 ? 6.852 -9.266 -19.75 1 98.19 87 PRO A CA 1
ATOM 615 C C . PRO A 1 87 ? 5.805 -10.336 -19.453 1 98.19 87 PRO A C 1
ATOM 617 O O . PRO A 1 87 ? 4.633 -10.18 -19.797 1 98.19 87 PRO A O 1
ATOM 620 N N . GLY A 1 88 ? 6.254 -11.422 -18.859 1 98.56 88 GLY A N 1
ATOM 621 C CA . GLY A 1 88 ? 5.367 -12.523 -18.516 1 98.56 88 GLY A CA 1
ATOM 622 C C . GLY A 1 88 ? 4.918 -12.508 -17.062 1 98.56 88 GLY A C 1
ATOM 623 O O . GLY A 1 88 ? 5.684 -12.125 -16.172 1 98.56 88 GLY A O 1
ATOM 624 N N . ILE A 1 89 ? 3.693 -12.883 -16.828 1 98.94 89 ILE A N 1
ATOM 625 C CA . ILE A 1 89 ? 3.182 -13.031 -15.477 1 98.94 89 ILE A CA 1
ATOM 626 C C . ILE A 1 89 ? 2.656 -14.445 -15.266 1 98.94 89 ILE A C 1
ATOM 628 O O . ILE A 1 89 ? 1.825 -14.93 -16.031 1 98.94 89 ILE A O 1
ATOM 632 N N . LEU A 1 90 ? 3.227 -15.125 -14.25 1 98.94 90 LEU A N 1
ATOM 633 C CA . LEU A 1 90 ? 2.602 -16.328 -13.719 1 98.94 90 LEU A CA 1
ATOM 634 C C . LEU A 1 90 ? 1.432 -15.977 -12.805 1 98.94 90 LEU A C 1
ATOM 636 O O . LEU A 1 90 ? 1.621 -15.359 -11.758 1 98.94 90 LEU A O 1
ATOM 640 N N . LEU A 1 91 ? 0.219 -16.312 -13.25 1 98.94 91 LEU A N 1
ATOM 641 C CA . LEU A 1 91 ? -0.973 -16.047 -12.453 1 98.94 91 LEU A CA 1
ATOM 642 C C . LEU A 1 91 ? -1.426 -17.312 -11.727 1 98.94 91 LEU A C 1
ATOM 644 O O . LEU A 1 91 ? -1.774 -18.312 -12.367 1 98.94 91 LEU A O 1
ATOM 648 N N . VAL A 1 92 ? -1.448 -17.234 -10.414 1 98.94 92 VAL A N 1
ATOM 649 C CA . VAL A 1 92 ? -1.665 -18.453 -9.625 1 98.94 92 VAL A CA 1
ATOM 650 C C . VAL A 1 92 ? -3.039 -18.391 -8.961 1 98.94 92 VAL A C 1
ATOM 652 O O . VAL A 1 92 ? -3.373 -17.406 -8.297 1 98.94 92 VAL A O 1
ATOM 655 N N . HIS A 1 93 ? -3.746 -19.453 -9.086 1 98.5 93 HIS A N 1
ATOM 656 C CA . HIS A 1 93 ? -5.125 -19.531 -8.617 1 98.5 93 HIS A CA 1
ATOM 657 C C . HIS A 1 93 ? -5.188 -19.797 -7.121 1 98.5 93 HIS A C 1
ATOM 659 O O . HIS A 1 93 ? -4.172 -20.125 -6.5 1 98.5 93 HIS A O 1
ATOM 665 N N . GLY A 1 94 ? -6.375 -19.594 -6.547 1 97.38 94 GLY A N 1
ATOM 666 C CA . GLY A 1 94 ? -6.668 -19.984 -5.18 1 97.38 94 GLY A CA 1
ATOM 667 C C . GLY A 1 94 ? -7.008 -21.453 -5.035 1 97.38 94 GLY A C 1
ATOM 668 O O . GLY A 1 94 ? -6.777 -22.234 -5.953 1 97.38 94 GLY A O 1
ATOM 669 N N . ALA A 1 95 ? -7.637 -21.812 -3.916 1 95.75 95 ALA A N 1
ATOM 670 C CA . ALA A 1 95 ? -7.867 -23.203 -3.543 1 95.75 95 ALA A CA 1
ATOM 671 C C . ALA A 1 95 ? -8.805 -23.891 -4.531 1 95.75 95 ALA A C 1
ATOM 673 O O . ALA A 1 95 ? -8.75 -25.109 -4.703 1 95.75 95 ALA A O 1
ATOM 674 N N . HIS A 1 96 ? -9.57 -23.094 -5.273 1 94.62 96 HIS A N 1
ATOM 675 C CA . HIS A 1 96 ? -10.602 -23.703 -6.105 1 94.62 96 HIS A CA 1
ATOM 676 C C . HIS A 1 96 ? -10.117 -23.875 -7.539 1 94.62 96 HIS A C 1
ATOM 678 O O . HIS A 1 96 ? -10.875 -24.312 -8.406 1 94.62 96 HIS A O 1
ATOM 684 N N . GLY A 1 97 ? -8.898 -23.547 -7.762 1 97.12 97 GLY A N 1
ATOM 685 C CA . GLY A 1 97 ? -8.297 -23.828 -9.062 1 97.12 97 GLY A CA 1
ATOM 686 C C . GLY A 1 97 ? -8.531 -22.719 -10.07 1 97.12 97 GLY A C 1
ATOM 687 O O . GLY A 1 97 ? -8.852 -21.578 -9.703 1 97.12 97 GLY A O 1
ATOM 688 N N . LEU A 1 98 ? -8.188 -23.031 -11.289 1 97.81 98 LEU A N 1
ATOM 689 C CA . LEU A 1 98 ? -8.281 -22.094 -12.406 1 97.81 98 LEU A CA 1
ATOM 690 C C . LEU A 1 98 ? -9.742 -21.875 -12.789 1 97.81 98 LEU A C 1
ATOM 692 O O . LEU A 1 98 ? -10.266 -22.547 -13.68 1 97.81 98 LEU A O 1
ATOM 696 N N . ASP A 1 99 ? -10.367 -20.922 -12.188 1 94.5 99 ASP A N 1
ATOM 697 C CA . ASP A 1 99 ? -11.781 -20.656 -12.398 1 94.5 99 ASP A CA 1
ATOM 698 C C . ASP A 1 99 ? -11.984 -19.391 -13.234 1 94.5 99 ASP A C 1
ATOM 700 O O . ASP A 1 99 ? -11.023 -18.844 -13.773 1 94.5 99 ASP A O 1
ATOM 704 N N . ASP A 1 100 ? -13.25 -18.969 -13.336 1 94.88 100 ASP A N 1
ATOM 705 C CA . ASP A 1 100 ? -13.594 -17.828 -14.18 1 94.88 100 ASP A CA 1
ATOM 706 C C . ASP A 1 100 ? -12.992 -16.531 -13.633 1 94.88 100 ASP A C 1
ATOM 708 O O . ASP A 1 100 ? -12.633 -15.633 -14.398 1 94.88 100 ASP A O 1
ATOM 712 N N . PHE A 1 101 ? -12.922 -16.453 -12.336 1 95.31 101 PHE A N 1
ATOM 713 C CA . PHE A 1 101 ? -12.312 -15.273 -11.734 1 95.31 101 PHE A CA 1
ATOM 714 C C . PHE A 1 101 ? -10.867 -15.133 -12.188 1 95.31 101 PHE A C 1
ATOM 716 O O . PHE A 1 101 ? -10.453 -14.055 -12.633 1 95.31 101 PHE A O 1
ATOM 723 N N . ILE A 1 102 ? -10.18 -16.172 -12.148 1 98 102 ILE A N 1
ATOM 724 C CA . ILE A 1 102 ? -8.766 -16.172 -12.5 1 98 102 ILE A CA 1
ATOM 725 C C . ILE A 1 102 ? -8.602 -15.883 -13.992 1 98 102 ILE A C 1
ATOM 727 O O . ILE A 1 102 ? -7.711 -15.125 -14.391 1 98 102 ILE A O 1
ATOM 731 N N . ILE A 1 103 ? -9.414 -16.453 -14.797 1 97.56 103 ILE A N 1
ATOM 732 C CA . ILE A 1 103 ? -9.375 -16.203 -16.234 1 97.56 103 ILE A CA 1
ATOM 733 C C . ILE A 1 103 ? -9.641 -14.719 -16.5 1 97.56 103 ILE A C 1
ATOM 735 O O . ILE A 1 103 ? -8.984 -14.109 -17.359 1 97.56 103 ILE A O 1
ATOM 739 N N . GLY A 1 104 ? -10.625 -14.164 -15.781 1 97 104 GLY A N 1
ATOM 740 C CA . GLY A 1 104 ? -10.883 -12.734 -15.898 1 97 104 GLY A CA 1
ATOM 741 C C . GLY A 1 104 ? -9.68 -11.883 -15.531 1 97 104 GLY A C 1
ATOM 742 O O . GLY A 1 104 ? -9.398 -10.883 -16.203 1 97 104 GLY A O 1
ATOM 743 N N . VAL A 1 105 ? -8.984 -12.273 -14.508 1 98.19 105 VAL A N 1
ATOM 744 C CA . VAL A 1 105 ? -7.785 -11.547 -14.086 1 98.19 105 VAL A CA 1
ATOM 745 C C . VAL A 1 105 ? -6.719 -11.625 -15.18 1 98.19 105 VAL A C 1
ATOM 747 O O . VAL A 1 105 ? -6.031 -10.641 -15.453 1 98.19 105 VAL A O 1
ATOM 750 N N . ALA A 1 106 ? -6.582 -12.758 -15.797 1 98.25 106 ALA A N 1
ATOM 751 C CA . ALA A 1 106 ? -5.633 -12.906 -16.891 1 98.25 106 ALA A CA 1
ATOM 752 C C . ALA A 1 106 ? -5.91 -11.891 -18 1 98.25 106 ALA A C 1
ATOM 754 O O . ALA A 1 106 ? -4.98 -11.273 -18.531 1 98.25 106 ALA A O 1
ATOM 755 N N . GLY A 1 107 ? -7.156 -11.766 -18.328 1 96.88 107 GLY A N 1
ATOM 756 C CA . GLY A 1 107 ? -7.539 -10.781 -19.328 1 96.88 107 GLY A CA 1
ATOM 757 C C . GLY A 1 107 ? -7.188 -9.359 -18.938 1 96.88 107 GLY A C 1
ATOM 758 O O . GLY A 1 107 ? -6.68 -8.586 -19.75 1 96.88 107 GLY A O 1
ATOM 759 N N . ARG A 1 108 ? -7.441 -9.031 -17.656 1 97.38 108 ARG A N 1
ATOM 760 C CA . ARG A 1 108 ? -7.148 -7.688 -17.172 1 97.38 108 ARG A CA 1
ATOM 761 C C . ARG A 1 108 ? -5.648 -7.41 -17.203 1 97.38 108 ARG A C 1
ATOM 763 O O . ARG A 1 108 ? -5.227 -6.305 -17.547 1 97.38 108 ARG A O 1
ATOM 770 N N . LEU A 1 109 ? -4.887 -8.383 -16.859 1 97.94 109 LEU A N 1
ATOM 771 C CA . LEU A 1 109 ? -3.436 -8.234 -16.891 1 97.94 109 LEU A CA 1
ATOM 772 C C . LEU A 1 109 ? -2.928 -8.125 -18.312 1 97.94 109 LEU A C 1
ATOM 774 O O . LEU A 1 109 ? -2.037 -7.32 -18.609 1 97.94 109 LEU A O 1
ATOM 778 N N . SER A 1 110 ? -3.449 -8.914 -19.172 1 96.69 110 SER A N 1
ATOM 779 C CA . SER A 1 110 ? -3.078 -8.836 -20.594 1 96.69 110 SER A CA 1
ATOM 780 C C . SER A 1 110 ? -3.385 -7.453 -21.156 1 96.69 110 SER A C 1
ATOM 782 O O . SER A 1 110 ? -2.602 -6.914 -21.938 1 96.69 110 SER A O 1
ATOM 784 N N . ALA A 1 111 ? -4.516 -6.934 -20.719 1 94.94 111 ALA A N 1
ATOM 785 C CA . ALA A 1 111 ? -4.914 -5.602 -21.172 1 94.94 111 ALA A CA 1
ATOM 786 C C . ALA A 1 111 ? -3.92 -4.543 -20.703 1 94.94 111 ALA A C 1
ATOM 788 O O . ALA A 1 111 ? -3.828 -3.463 -21.281 1 94.94 111 ALA A O 1
ATOM 789 N N . GLN A 1 112 ? -3.191 -4.852 -19.672 1 96.19 112 GLN A N 1
ATOM 790 C CA . GLN A 1 112 ? -2.162 -3.941 -19.188 1 96.19 112 GLN A CA 1
ATOM 791 C C . GLN A 1 112 ? -0.852 -4.133 -19.938 1 96.19 112 GLN A C 1
ATOM 793 O O . GLN A 1 112 ? 0.12 -3.414 -19.703 1 96.19 112 GLN A O 1
ATOM 798 N N . GLY A 1 113 ? -0.756 -5.145 -20.797 1 95.62 113 GLY A N 1
ATOM 799 C CA . GLY A 1 113 ? 0.41 -5.312 -21.641 1 95.62 113 GLY A CA 1
ATOM 800 C C . GLY A 1 113 ? 1.259 -6.512 -21.266 1 95.62 113 GLY A C 1
ATOM 801 O O . GLY A 1 113 ? 2.393 -6.648 -21.734 1 95.62 113 GLY A O 1
ATOM 802 N N . TYR A 1 114 ? 0.711 -7.418 -20.484 1 97.5 114 TYR A N 1
ATOM 803 C CA . TYR A 1 114 ? 1.485 -8.57 -20.031 1 97.5 114 TYR A CA 1
ATOM 804 C C . TYR A 1 114 ? 1.051 -9.836 -20.766 1 97.5 114 TYR A C 1
ATOM 806 O O . TYR A 1 114 ? -0.111 -9.969 -21.156 1 97.5 114 TYR A O 1
ATOM 814 N N . ALA A 1 115 ? 1.996 -10.688 -21 1 97.88 115 ALA A N 1
ATOM 815 C CA . ALA A 1 115 ? 1.682 -12.07 -21.359 1 97.88 115 ALA A CA 1
ATOM 816 C C . ALA A 1 115 ? 1.468 -12.938 -20.125 1 97.88 115 ALA A C 1
ATOM 818 O O . ALA A 1 115 ? 2.373 -13.086 -19.297 1 97.88 115 ALA A O 1
ATOM 819 N N . VAL A 1 116 ? 0.298 -13.516 -20.062 1 98.69 116 VAL A N 1
ATOM 820 C CA . VAL A 1 116 ? -0.1 -14.094 -18.781 1 98.69 116 VAL A CA 1
ATOM 821 C C . VAL A 1 116 ? -0.37 -15.586 -18.953 1 98.69 116 VAL A C 1
ATOM 823 O O . VAL A 1 116 ? -1.091 -15.992 -19.859 1 98.69 116 VAL A O 1
ATOM 826 N N . LEU A 1 117 ? 0.22 -16.422 -18.125 1 98.88 117 LEU A N 1
ATOM 827 C CA . LEU A 1 117 ? -0.16 -17.812 -17.969 1 98.88 117 LEU A CA 1
ATOM 828 C C . LEU A 1 117 ? -0.834 -18.047 -16.625 1 98.88 117 LEU A C 1
ATOM 830 O O . LEU A 1 117 ? -0.185 -17.984 -15.578 1 98.88 117 LEU A O 1
ATOM 834 N N . ALA A 1 118 ? -2.117 -18.25 -16.688 1 98.94 118 ALA A N 1
ATOM 835 C CA . ALA A 1 118 ? -2.818 -18.719 -15.492 1 98.94 118 ALA A CA 1
ATOM 836 C C . ALA A 1 118 ? -2.564 -20.219 -15.273 1 98.94 118 ALA A C 1
ATOM 838 O O . ALA A 1 118 ? -2.889 -21.047 -16.125 1 98.94 118 ALA A O 1
ATOM 839 N N . LEU A 1 119 ? -2.064 -20.547 -14.117 1 98.81 119 LEU A N 1
ATOM 840 C CA . LEU A 1 119 ? -1.55 -21.891 -13.867 1 98.81 119 LEU A CA 1
ATOM 841 C C . LEU A 1 119 ? -2.684 -22.859 -13.531 1 98.81 119 LEU A C 1
ATOM 843 O O . LEU A 1 119 ? -3.75 -22.438 -13.078 1 98.81 119 LEU A O 1
ATOM 847 N N . ASP A 1 120 ? -2.387 -24.078 -13.812 1 98.44 120 ASP A N 1
ATOM 848 C CA . ASP A 1 120 ? -3.15 -25.219 -13.312 1 98.44 120 ASP A CA 1
ATOM 849 C C . ASP A 1 120 ? -2.314 -26.047 -12.352 1 98.44 120 ASP A C 1
ATOM 851 O O . ASP A 1 120 ? -1.68 -27.031 -12.75 1 98.44 120 ASP A O 1
ATOM 855 N N . LEU A 1 121 ? -2.395 -25.703 -11.07 1 97.94 121 LEU A N 1
ATOM 856 C CA . LEU A 1 121 ? -1.482 -26.344 -10.125 1 97.94 121 LEU A CA 1
ATOM 857 C C . LEU A 1 121 ? -2.043 -27.688 -9.648 1 97.94 121 LEU A C 1
ATOM 859 O O . LEU A 1 121 ? -1.311 -28.5 -9.094 1 97.94 121 LEU A O 1
ATOM 863 N N . TRP A 1 122 ? -3.309 -27.844 -9.789 1 97.12 122 TRP A N 1
ATOM 864 C CA . TRP A 1 122 ? -3.906 -29.094 -9.336 1 97.12 122 TRP A CA 1
ATOM 865 C C . TRP A 1 122 ? -3.713 -30.203 -10.367 1 97.12 122 TRP A C 1
ATOM 867 O O . TRP A 1 122 ? -3.717 -31.375 -10.023 1 97.12 122 TRP A O 1
ATOM 877 N N . GLY A 1 123 ? -3.598 -29.828 -11.617 1 96.81 123 GLY A N 1
ATOM 878 C CA . GLY A 1 123 ? -3.551 -30.797 -12.711 1 96.81 123 GLY A CA 1
ATOM 879 C C . GLY A 1 123 ? -4.914 -31.094 -13.297 1 96.81 123 GLY A C 1
ATOM 880 O O . GLY A 1 123 ? -5.906 -31.172 -12.57 1 96.81 123 GLY A O 1
ATOM 881 N N . GLY A 1 124 ? -4.906 -31.25 -14.641 1 95.69 124 GLY A N 1
ATOM 882 C CA . GLY A 1 124 ? -6.121 -31.609 -15.359 1 95.69 124 GLY A CA 1
ATOM 883 C C . GLY A 1 124 ? -7.227 -30.578 -15.211 1 95.69 124 GLY A C 1
ATOM 884 O O . GLY A 1 124 ? -8.406 -30.922 -15.281 1 95.69 124 GLY A O 1
ATOM 885 N N . ARG A 1 125 ? -6.926 -29.406 -14.797 1 97.06 125 ARG A N 1
ATOM 886 C CA . ARG A 1 125 ? -7.867 -28.328 -14.562 1 97.06 125 ARG A CA 1
ATOM 887 C C . ARG A 1 125 ? -8.859 -28.688 -13.469 1 97.06 125 ARG A C 1
ATOM 889 O O . ARG A 1 125 ? -10.039 -28.328 -13.547 1 97.06 125 ARG A O 1
ATOM 896 N N . ALA A 1 126 ? -8.32 -29.453 -12.516 1 96.5 126 ALA A N 1
ATOM 897 C CA . ALA A 1 126 ? -9.172 -29.828 -11.391 1 96.5 126 ALA A CA 1
ATOM 898 C C . ALA A 1 126 ? -9.656 -28.578 -10.641 1 96.5 126 ALA A C 1
ATOM 900 O O . ALA A 1 126 ? -8.945 -27.578 -10.57 1 96.5 126 ALA A O 1
ATOM 901 N N . ARG A 1 127 ? -10.938 -28.703 -10.07 1 96.88 127 ARG A N 1
ATOM 902 C CA . ARG A 1 127 ? -11.578 -27.656 -9.289 1 96.88 127 ARG A CA 1
ATOM 903 C C . ARG A 1 127 ? -12.109 -28.203 -7.969 1 96.88 127 ARG A C 1
ATOM 905 O O . ARG A 1 127 ? -13.32 -28.406 -7.812 1 96.88 127 ARG A O 1
ATOM 912 N N . PRO A 1 128 ? -11.203 -28.391 -7.02 1 94.94 128 PRO A N 1
ATOM 913 C CA . PRO A 1 128 ? -11.688 -28.875 -5.727 1 94.94 128 PRO A CA 1
ATOM 914 C C . PRO A 1 128 ? -12.812 -28.016 -5.156 1 94.94 128 PRO A C 1
ATOM 916 O O . PRO A 1 128 ? -12.75 -26.781 -5.227 1 94.94 128 PRO A O 1
ATOM 919 N N . GLN A 1 129 ? -13.859 -28.688 -4.746 1 90.75 129 GLN A N 1
ATOM 920 C CA . GLN A 1 129 ? -14.992 -28.031 -4.098 1 90.75 129 GLN A CA 1
ATOM 921 C C . GLN A 1 129 ? -15.227 -28.578 -2.699 1 90.75 129 GLN A C 1
ATOM 923 O O . GLN A 1 129 ? -15.031 -29.781 -2.459 1 90.75 129 GLN A O 1
ATOM 928 N N . GLY A 1 130 ? -15.68 -27.781 -1.762 1 89.38 130 GLY A N 1
ATOM 929 C CA . GLY A 1 130 ? -15.969 -28.219 -0.404 1 89.38 130 GLY A CA 1
ATOM 930 C C . GLY A 1 130 ? -14.727 -28.297 0.472 1 89.38 130 GLY A C 1
ATOM 931 O O . GLY A 1 130 ? -13.609 -28.391 -0.033 1 89.38 130 GLY A O 1
ATOM 932 N N . PRO A 1 131 ? -14.938 -28.234 1.74 1 90.06 131 PRO A N 1
ATOM 933 C CA . PRO A 1 131 ? -13.812 -28.141 2.67 1 90.06 131 PRO A CA 1
ATOM 934 C C . PRO A 1 131 ? -12.906 -29.359 2.621 1 90.06 131 PRO A C 1
ATOM 936 O O . PRO A 1 131 ? -11.68 -29.234 2.744 1 90.06 131 PRO A O 1
ATOM 939 N N . ASP A 1 132 ? -13.461 -30.531 2.414 1 94.12 132 ASP A N 1
ATOM 940 C CA . ASP A 1 132 ? -12.656 -31.75 2.418 1 94.12 132 ASP A CA 1
ATOM 941 C C . ASP A 1 132 ? -11.727 -31.797 1.211 1 94.12 132 ASP A C 1
ATOM 943 O O . ASP A 1 132 ? -10.523 -32.031 1.357 1 94.12 132 ASP A O 1
ATOM 947 N N . ALA A 1 133 ? -12.312 -31.625 0.043 1 94.75 133 ALA A N 1
ATOM 948 C CA . ALA A 1 133 ? -11.508 -31.656 -1.176 1 94.75 133 ALA A CA 1
ATOM 949 C C . ALA A 1 133 ? -10.461 -30.547 -1.172 1 94.75 133 ALA A C 1
ATOM 951 O O . ALA A 1 133 ? -9.312 -30.766 -1.548 1 94.75 133 ALA A O 1
ATOM 952 N N . VAL A 1 134 ? -10.828 -29.391 -0.74 1 94.19 134 VAL A N 1
ATOM 953 C CA . VAL A 1 134 ? -9.93 -28.25 -0.663 1 94.19 134 VAL A CA 1
ATOM 954 C C . VAL A 1 134 ? -8.82 -28.531 0.348 1 94.19 134 VAL A C 1
ATOM 956 O O . VAL A 1 134 ? -7.641 -28.312 0.056 1 94.19 134 VAL A O 1
ATOM 959 N N . GLY A 1 135 ? -9.211 -28.984 1.498 1 94.88 135 GLY A N 1
ATOM 960 C CA . GLY A 1 135 ? -8.234 -29.328 2.516 1 94.88 135 GLY A CA 1
ATOM 961 C C . GLY A 1 135 ? -7.223 -30.359 2.049 1 94.88 135 GLY A C 1
ATOM 962 O O . GLY A 1 135 ? -6.023 -30.234 2.318 1 94.88 135 GLY A O 1
ATOM 963 N N . ALA A 1 136 ? -7.695 -31.344 1.391 1 95.5 136 ALA A N 1
ATOM 964 C CA . ALA A 1 136 ? -6.82 -32.406 0.875 1 95.5 136 ALA A CA 1
ATOM 965 C C . ALA A 1 136 ? -5.84 -31.844 -0.152 1 95.5 136 ALA A C 1
ATOM 967 O O . ALA A 1 136 ? -4.656 -32.188 -0.143 1 95.5 136 ALA A O 1
ATOM 968 N N . ALA A 1 137 ? -6.312 -31.047 -1.019 1 95.75 137 ALA A N 1
ATOM 969 C CA . ALA A 1 137 ? -5.469 -30.438 -2.051 1 95.75 137 ALA A CA 1
ATOM 970 C C . ALA A 1 137 ? -4.391 -29.547 -1.435 1 95.75 137 ALA A C 1
ATOM 972 O O . ALA A 1 137 ? -3.205 -29.719 -1.73 1 95.75 137 ALA A O 1
ATOM 973 N N . LEU A 1 138 ? -4.789 -28.656 -0.53 1 96 138 LEU A N 1
ATOM 974 C CA . LEU A 1 138 ? -3.85 -27.766 0.136 1 96 138 LEU A CA 1
ATOM 975 C C . LEU A 1 138 ? -2.844 -28.547 0.971 1 96 138 LEU A C 1
ATOM 977 O O . LEU A 1 138 ? -1.646 -28.266 0.941 1 96 138 LEU A O 1
ATOM 981 N N . GLY A 1 139 ? -3.42 -29.516 1.704 1 95.5 139 GLY A N 1
ATOM 982 C CA . GLY A 1 139 ? -2.557 -30.375 2.506 1 95.5 139 GLY A CA 1
ATOM 983 C C . GLY A 1 139 ? -1.535 -31.125 1.679 1 95.5 139 GLY A C 1
ATOM 984 O O . GLY A 1 139 ? -0.395 -31.312 2.109 1 95.5 139 GLY A O 1
ATOM 985 N N . GLY A 1 140 ? -1.967 -31.609 0.532 1 94.88 140 GLY A N 1
ATOM 986 C CA . GLY A 1 140 ? -1.049 -32.281 -0.377 1 94.88 140 GLY A CA 1
ATOM 987 C C . GLY A 1 140 ? 0.113 -31.406 -0.804 1 94.88 140 GLY A C 1
ATOM 988 O O . GLY A 1 140 ? 1.262 -31.844 -0.821 1 94.88 140 GLY A O 1
ATOM 989 N N . CYS A 1 141 ? -0.102 -30.156 -1.13 1 94.5 141 CYS A N 1
ATOM 990 C CA . CYS A 1 141 ? 0.948 -29.203 -1.496 1 94.5 141 CYS A CA 1
ATOM 991 C C . CYS A 1 141 ? 1.876 -28.938 -0.317 1 94.5 141 CYS A C 1
ATOM 993 O O . CYS A 1 141 ? 3.1 -28.969 -0.466 1 94.5 141 CYS A O 1
ATOM 995 N N . ALA A 1 142 ? 1.315 -28.766 0.833 1 94.25 142 ALA A N 1
ATOM 996 C CA . ALA A 1 142 ? 2.1 -28.453 2.027 1 94.25 142 ALA A CA 1
ATOM 997 C C . ALA A 1 142 ? 3.02 -29.625 2.387 1 94.25 142 ALA A C 1
ATOM 999 O O . ALA A 1 142 ? 4.145 -29.406 2.848 1 94.25 142 ALA A O 1
ATOM 1000 N N . ARG A 1 143 ? 2.58 -30.812 2.107 1 95.62 143 ARG A N 1
ATOM 1001 C CA . ARG A 1 143 ? 3.35 -32 2.445 1 95.62 143 ARG A CA 1
ATOM 1002 C C . ARG A 1 143 ? 4.469 -32.25 1.435 1 95.62 143 ARG A C 1
ATOM 1004 O O . ARG A 1 143 ? 5.488 -32.844 1.762 1 95.62 143 ARG A O 1
ATOM 1011 N N . ASP A 1 144 ? 4.215 -31.844 0.256 1 96.94 144 ASP A N 1
ATOM 1012 C CA . ASP A 1 144 ? 5.219 -31.969 -0.796 1 96.94 144 ASP A CA 1
ATOM 1013 C C . ASP A 1 144 ? 5.543 -30.609 -1.404 1 96.94 144 ASP A C 1
ATOM 1015 O O . ASP A 1 144 ? 5.25 -30.359 -2.574 1 96.94 144 ASP A O 1
ATOM 1019 N N . ARG A 1 145 ? 6.242 -29.828 -0.676 1 96.81 145 ARG A N 1
ATOM 1020 C CA . ARG A 1 145 ? 6.539 -28.453 -1.067 1 96.81 145 ARG A CA 1
ATOM 1021 C C . ARG A 1 145 ? 7.438 -28.422 -2.301 1 96.81 145 ARG A C 1
ATOM 1023 O O . ARG A 1 145 ? 7.277 -27.562 -3.168 1 96.81 145 ARG A O 1
ATOM 1030 N N . ALA A 1 146 ? 8.367 -29.359 -2.336 1 97.12 146 ALA A N 1
ATOM 1031 C CA . ALA A 1 146 ? 9.25 -29.422 -3.498 1 97.12 146 ALA A CA 1
ATOM 1032 C C . ALA A 1 146 ? 8.453 -29.672 -4.777 1 97.12 146 ALA A C 1
ATOM 1034 O O . ALA A 1 146 ? 8.695 -29.031 -5.801 1 97.12 146 ALA A O 1
ATOM 1035 N N . GLY A 1 147 ? 7.535 -30.625 -4.688 1 97.75 147 GLY A N 1
ATOM 1036 C CA . GLY A 1 147 ? 6.672 -30.875 -5.832 1 97.75 147 GLY A CA 1
ATOM 1037 C C . GLY A 1 147 ? 5.793 -29.703 -6.191 1 97.75 147 GLY A C 1
ATOM 1038 O O . GLY A 1 147 ? 5.613 -29.391 -7.371 1 97.75 147 GLY A O 1
ATOM 1039 N N . TRP A 1 148 ? 5.223 -29.062 -5.176 1 98.06 148 TRP A N 1
ATOM 1040 C CA . TRP A 1 148 ? 4.426 -27.859 -5.344 1 98.06 148 TRP A CA 1
ATOM 1041 C C . TRP A 1 148 ? 5.199 -26.797 -6.117 1 98.06 148 TRP A C 1
ATOM 1043 O O . TRP A 1 148 ? 4.734 -26.312 -7.148 1 98.06 148 TRP A O 1
ATOM 1053 N N . MET A 1 149 ? 6.43 -26.516 -5.746 1 98.44 149 MET A N 1
ATOM 1054 C CA . MET A 1 149 ? 7.25 -25.484 -6.367 1 98.44 149 MET A CA 1
ATOM 1055 C C . MET A 1 149 ? 7.73 -25.938 -7.746 1 98.44 149 MET A C 1
ATOM 1057 O O . MET A 1 149 ? 7.879 -25.109 -8.648 1 98.44 149 MET A O 1
ATOM 1061 N N . ALA A 1 150 ? 7.977 -27.203 -7.91 1 98.38 150 ALA A N 1
ATOM 1062 C CA . ALA A 1 150 ? 8.398 -27.719 -9.211 1 98.38 150 ALA A CA 1
ATOM 1063 C C . ALA A 1 150 ? 7.309 -27.516 -10.258 1 98.38 150 ALA A C 1
ATOM 1065 O O . ALA A 1 150 ? 7.602 -27.281 -11.43 1 98.38 150 ALA A O 1
ATOM 1066 N N . ARG A 1 151 ? 6.098 -27.625 -9.836 1 98.5 151 ARG A N 1
ATOM 1067 C CA . ARG A 1 151 ? 4.988 -27.375 -10.758 1 98.5 151 ARG A CA 1
ATOM 1068 C C . ARG A 1 151 ? 4.957 -25.922 -11.195 1 98.5 151 ARG A C 1
ATOM 1070 O O . ARG A 1 151 ? 4.656 -25.609 -12.352 1 98.5 151 ARG A O 1
ATOM 1077 N N . VAL A 1 152 ? 5.227 -25.016 -10.273 1 98.81 152 VAL A N 1
ATOM 1078 C CA . VAL A 1 152 ? 5.344 -23.609 -10.633 1 98.81 152 VAL A CA 1
ATOM 1079 C C . VAL A 1 152 ? 6.496 -23.422 -11.617 1 98.81 152 VAL A C 1
ATOM 1081 O O . VAL A 1 152 ? 6.367 -22.688 -12.602 1 98.81 152 VAL A O 1
ATOM 1084 N N . GLY A 1 153 ? 7.613 -24.078 -11.352 1 98.69 153 GLY A N 1
ATOM 1085 C CA . GLY A 1 153 ? 8.75 -24.031 -12.258 1 98.69 153 GLY A CA 1
ATOM 1086 C C . GLY A 1 153 ? 8.414 -24.531 -13.648 1 98.69 153 GLY A C 1
ATOM 1087 O O . GLY A 1 153 ? 8.859 -23.953 -14.648 1 98.69 153 GLY A O 1
ATOM 1088 N N . ALA A 1 154 ? 7.664 -25.609 -13.719 1 98.75 154 ALA A N 1
ATOM 1089 C CA . ALA A 1 154 ? 7.234 -26.141 -15.016 1 98.75 154 ALA A CA 1
ATOM 1090 C C . ALA A 1 154 ? 6.375 -25.125 -15.766 1 98.75 154 ALA A C 1
ATOM 1092 O O . ALA A 1 154 ? 6.496 -24.969 -16.984 1 98.75 154 ALA A O 1
ATOM 1093 N N . ALA A 1 155 ? 5.52 -24.484 -15.031 1 98.81 155 ALA A N 1
ATOM 1094 C CA . ALA A 1 155 ? 4.703 -23.438 -15.633 1 98.81 155 ALA A CA 1
ATOM 1095 C C . ALA A 1 155 ? 5.574 -22.281 -16.141 1 98.81 155 ALA A C 1
ATOM 1097 O O . ALA A 1 155 ? 5.324 -21.75 -17.219 1 98.81 155 ALA A O 1
ATOM 1098 N N . ARG A 1 156 ? 6.523 -21.875 -15.344 1 98.81 156 ARG A N 1
ATOM 1099 C CA . ARG A 1 156 ? 7.445 -20.812 -15.766 1 98.81 156 ARG A CA 1
ATOM 1100 C C . ARG A 1 156 ? 8.141 -21.188 -17.078 1 98.81 156 ARG A C 1
ATOM 1102 O O . ARG A 1 156 ? 8.25 -20.344 -17.969 1 98.81 156 ARG A O 1
ATOM 1109 N N . ALA A 1 157 ? 8.633 -22.391 -17.156 1 98.69 157 ALA A N 1
ATOM 1110 C CA . ALA A 1 157 ? 9.281 -22.859 -18.391 1 98.69 157 ALA A CA 1
ATOM 1111 C C . ALA A 1 157 ? 8.32 -22.797 -19.562 1 98.69 157 ALA A C 1
ATOM 1113 O O . ALA A 1 157 ? 8.703 -22.375 -20.656 1 98.69 157 ALA A O 1
ATOM 1114 N N . ALA A 1 158 ? 7.113 -23.25 -19.328 1 98.75 158 ALA A N 1
ATOM 1115 C CA . ALA A 1 158 ? 6.105 -23.234 -20.391 1 98.75 158 ALA A CA 1
ATOM 1116 C C . ALA A 1 158 ? 5.824 -21.797 -20.844 1 98.75 158 ALA A C 1
ATOM 1118 O O . ALA A 1 158 ? 5.699 -21.531 -22.031 1 98.75 158 ALA A O 1
ATOM 1119 N N . LEU A 1 159 ? 5.742 -20.875 -19.875 1 98.62 159 LEU A N 1
ATOM 1120 C CA . LEU A 1 159 ? 5.496 -19.469 -20.188 1 98.62 159 LEU A CA 1
ATOM 1121 C C . LEU A 1 159 ? 6.645 -18.891 -21 1 98.62 159 LEU A C 1
ATOM 1123 O O . LEU A 1 159 ? 6.422 -18.234 -22.016 1 98.62 159 LEU A O 1
ATOM 1127 N N . THR A 1 160 ? 7.863 -19.109 -20.594 1 98.19 160 THR A N 1
ATOM 1128 C CA . THR A 1 160 ? 9.047 -18.516 -21.203 1 98.19 160 THR A CA 1
ATOM 1129 C C . THR A 1 160 ? 9.258 -19.062 -22.609 1 98.19 160 THR A C 1
ATOM 1131 O O . THR A 1 160 ? 9.922 -18.438 -23.438 1 98.19 160 THR A O 1
ATOM 1134 N N . ALA A 1 161 ? 8.672 -20.188 -22.875 1 97.75 161 ALA A N 1
ATOM 1135 C CA . ALA A 1 161 ? 8.828 -20.828 -24.188 1 97.75 161 ALA A CA 1
ATOM 1136 C C . ALA A 1 161 ? 7.914 -20.172 -25.219 1 97.75 161 ALA A C 1
ATOM 1138 O O . ALA A 1 161 ? 8.055 -20.422 -26.422 1 97.75 161 ALA A O 1
ATOM 1139 N N . GLN A 1 162 ? 6.977 -19.375 -24.766 1 96.75 162 GLN A N 1
ATOM 1140 C CA . GLN A 1 162 ? 6.082 -18.703 -25.703 1 96.75 162 GLN A CA 1
ATOM 1141 C C . GLN A 1 162 ? 6.789 -17.562 -26.422 1 96.75 162 GLN A C 1
ATOM 1143 O O . GLN A 1 162 ? 7.512 -16.781 -25.797 1 96.75 162 GLN A O 1
ATOM 1148 N N . PRO A 1 163 ? 6.551 -17.422 -27.734 1 95.25 163 PRO A N 1
ATOM 1149 C CA . PRO A 1 163 ? 7.23 -16.359 -28.469 1 95.25 163 PRO A CA 1
ATOM 1150 C C . PRO A 1 163 ? 6.797 -14.961 -28.031 1 95.25 163 PRO A C 1
ATOM 1152 O O . PRO A 1 163 ? 7.527 -13.984 -28.234 1 95.25 163 PRO A O 1
ATOM 1155 N N . GLU A 1 164 ? 5.664 -14.852 -27.375 1 95.69 164 GLU A N 1
ATOM 1156 C CA . GLU A 1 164 ? 5.117 -13.57 -26.938 1 95.69 164 GLU A CA 1
ATOM 1157 C C . GLU A 1 164 ? 5.793 -13.094 -25.656 1 95.69 164 GLU A C 1
ATOM 1159 O O . GLU A 1 164 ? 5.562 -11.969 -25.219 1 95.69 164 GLU A O 1
ATOM 1164 N N . VAL A 1 165 ? 6.68 -13.883 -25.125 1 97.38 165 VAL A N 1
ATOM 1165 C CA . VAL A 1 165 ? 7.141 -13.594 -23.781 1 97.38 165 VAL A CA 1
ATOM 1166 C C . VAL A 1 165 ? 8.625 -13.234 -23.797 1 97.38 165 VAL A C 1
ATOM 1168 O O . VAL A 1 165 ? 9.422 -13.914 -24.453 1 97.38 165 VAL A O 1
ATOM 1171 N N . ASP A 1 166 ? 8.961 -12.086 -23.109 1 97.31 166 ASP A N 1
ATOM 1172 C CA . ASP A 1 166 ? 10.344 -11.781 -22.766 1 97.31 166 ASP A CA 1
ATOM 1173 C C . ASP A 1 166 ? 10.789 -12.555 -21.531 1 97.31 166 ASP A C 1
ATOM 1175 O O . ASP A 1 166 ? 10.453 -12.172 -20.406 1 97.31 166 ASP A O 1
ATOM 1179 N N . GLY A 1 167 ? 11.562 -13.578 -21.719 1 96.69 167 GLY A N 1
ATOM 1180 C CA . GLY A 1 167 ? 11.93 -14.516 -20.672 1 96.69 167 GLY A CA 1
ATOM 1181 C C . GLY A 1 167 ? 12.75 -13.883 -19.562 1 96.69 167 GLY A C 1
ATOM 1182 O O . GLY A 1 167 ? 12.906 -14.469 -18.5 1 96.69 167 GLY A O 1
ATOM 1183 N N . ALA A 1 168 ? 13.273 -12.688 -19.797 1 96.94 168 ALA A N 1
ATOM 1184 C CA . ALA A 1 168 ? 14.078 -11.992 -18.797 1 96.94 168 ALA A CA 1
ATOM 1185 C C . ALA A 1 168 ? 13.188 -11.211 -17.828 1 96.94 168 ALA A C 1
ATOM 1187 O O . ALA A 1 168 ? 13.648 -10.766 -16.766 1 96.94 168 ALA A O 1
ATOM 1188 N N . ARG A 1 169 ? 11.922 -11.031 -18.156 1 98.19 169 ARG A N 1
ATOM 1189 C CA . ARG A 1 169 ? 10.977 -10.25 -17.359 1 98.19 169 ARG A CA 1
ATOM 1190 C C . ARG A 1 169 ? 9.758 -11.078 -16.984 1 98.19 169 ARG A C 1
ATOM 1192 O O . ARG A 1 169 ? 8.711 -10.977 -17.609 1 98.19 169 ARG A O 1
ATOM 1199 N N . ILE A 1 170 ? 9.93 -11.875 -15.914 1 98.88 170 ILE A N 1
ATOM 1200 C CA . ILE A 1 170 ? 8.852 -12.758 -15.477 1 98.88 170 ILE A CA 1
ATOM 1201 C C . ILE A 1 170 ? 8.438 -12.391 -14.055 1 98.88 170 ILE A C 1
ATOM 1203 O O . ILE A 1 170 ? 9.266 -12.352 -13.148 1 98.88 170 ILE A O 1
ATOM 1207 N N . GLY A 1 171 ? 7.219 -12.039 -13.859 1 98.94 171 GLY A N 1
ATOM 1208 C CA . GLY A 1 171 ? 6.629 -11.852 -12.539 1 98.94 171 GLY A CA 1
ATOM 1209 C C . GLY A 1 171 ? 5.625 -12.922 -12.172 1 98.94 171 GLY A C 1
ATOM 1210 O O . GLY A 1 171 ? 5.379 -13.844 -12.961 1 98.94 171 GLY A O 1
ATOM 1211 N N . ALA A 1 172 ? 5.137 -12.836 -10.945 1 98.94 172 ALA A N 1
ATOM 1212 C CA . ALA A 1 172 ? 4.07 -13.727 -10.492 1 98.94 172 ALA A CA 1
ATOM 1213 C C . ALA A 1 172 ? 3.07 -12.984 -9.617 1 98.94 172 ALA A C 1
ATOM 1215 O O . ALA A 1 172 ? 3.434 -12.039 -8.914 1 98.94 172 ALA A O 1
ATOM 1216 N N . LEU A 1 173 ? 1.873 -13.383 -9.695 1 98.81 173 LEU A N 1
ATOM 1217 C CA . LEU A 1 173 ? 0.745 -12.875 -8.922 1 98.81 173 LEU A CA 1
ATOM 1218 C C . LEU A 1 173 ? -0.183 -14.008 -8.5 1 98.81 173 LEU A C 1
ATOM 1220 O O . LEU A 1 173 ? -0.458 -14.914 -9.297 1 98.81 173 LEU A O 1
ATOM 1224 N N . GLY A 1 174 ? -0.649 -13.953 -7.289 1 98.88 174 GLY A N 1
ATOM 1225 C CA . GLY A 1 174 ? -1.564 -15.008 -6.875 1 98.88 174 GLY A CA 1
ATOM 1226 C C . GLY A 1 174 ? -2.562 -14.555 -5.828 1 98.88 174 GLY A C 1
ATOM 1227 O O . GLY A 1 174 ? -2.354 -13.539 -5.164 1 98.88 174 GLY A O 1
ATOM 1228 N N . TYR A 1 175 ? -3.652 -15.32 -5.73 1 98.56 175 TYR A N 1
ATOM 1229 C CA . TYR A 1 175 ? -4.73 -15.047 -4.785 1 98.56 175 TYR A CA 1
ATOM 1230 C C . TYR A 1 175 ? -4.895 -16.203 -3.807 1 98.56 175 TYR A C 1
ATOM 1232 O O . TYR A 1 175 ? -4.906 -17.375 -4.207 1 98.56 175 TYR A O 1
ATOM 1240 N N . CYS A 1 176 ? -5.078 -15.859 -2.496 1 98.06 176 CYS A N 1
ATOM 1241 C CA . CYS A 1 176 ? -5.32 -16.906 -1.501 1 98.06 176 CYS A CA 1
ATOM 1242 C C . CYS A 1 176 ? -4.215 -17.953 -1.526 1 98.06 176 CYS A C 1
ATOM 1244 O O . CYS A 1 176 ? -3.049 -17.641 -1.286 1 98.06 176 CYS A O 1
ATOM 1246 N N . PHE A 1 177 ? -4.5 -19.172 -1.851 1 98.19 177 PHE A N 1
ATOM 1247 C CA . PHE A 1 177 ? 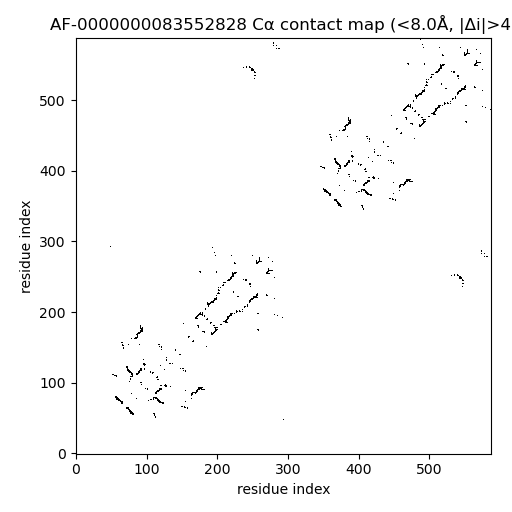-3.49 -20.203 -2.061 1 98.19 177 PHE A CA 1
ATOM 1248 C C . PHE A 1 177 ? -2.441 -19.734 -3.064 1 98.19 177 PHE A C 1
ATOM 1250 O O . PHE A 1 177 ? -1.246 -19.984 -2.877 1 98.19 177 PHE A O 1
ATOM 1257 N N . GLY A 1 178 ? -2.857 -19.141 -4.082 1 98.81 178 GLY A N 1
ATOM 1258 C CA . GLY A 1 178 ? -1.943 -18.578 -5.07 1 98.81 178 GLY A CA 1
ATOM 1259 C C . GLY A 1 178 ? -1.01 -17.531 -4.5 1 98.81 178 GLY A C 1
ATOM 1260 O O . GLY A 1 178 ? 0.152 -17.438 -4.898 1 98.81 178 GLY A O 1
ATOM 1261 N N . GLY A 1 179 ? -1.539 -16.688 -3.619 1 98.88 179 GLY A N 1
ATOM 1262 C CA . GLY A 1 179 ? -0.673 -15.758 -2.924 1 98.88 179 GLY A CA 1
ATOM 1263 C C . GLY A 1 179 ? 0.399 -16.438 -2.094 1 98.88 179 GLY A C 1
ATOM 1264 O O . GLY A 1 179 ? 1.556 -16.016 -2.092 1 98.88 179 GLY A O 1
ATOM 1265 N N . SER A 1 180 ? 0.032 -17.484 -1.379 1 98.75 180 SER A N 1
ATOM 1266 C CA . SER A 1 180 ? 0.999 -18.297 -0.646 1 98.75 180 SER A CA 1
ATOM 1267 C C . SER A 1 180 ? 2.037 -18.906 -1.585 1 98.75 180 SER A C 1
ATOM 1269 O O . SER A 1 180 ? 3.223 -18.969 -1.25 1 98.75 180 SER A O 1
ATOM 1271 N N . THR A 1 181 ? 1.577 -19.312 -2.709 1 98.88 181 THR A N 1
ATOM 1272 C CA . THR A 1 181 ? 2.436 -19.953 -3.689 1 98.88 181 THR A CA 1
ATOM 1273 C C . THR A 1 181 ? 3.523 -19 -4.176 1 98.88 181 THR A C 1
ATOM 1275 O O . THR A 1 181 ? 4.691 -19.391 -4.281 1 98.88 181 THR A O 1
ATOM 1278 N N . VAL A 1 182 ? 3.17 -17.781 -4.441 1 98.94 182 VAL A N 1
ATOM 1279 C CA . VAL A 1 182 ? 4.133 -16.781 -4.902 1 98.94 182 VAL A CA 1
ATOM 1280 C C . VAL A 1 182 ? 5.195 -16.562 -3.828 1 98.94 182 VAL A C 1
ATOM 1282 O O . VAL A 1 182 ? 6.391 -16.531 -4.125 1 98.94 182 VAL A O 1
ATOM 1285 N N . LEU A 1 183 ? 4.781 -16.438 -2.607 1 98.88 183 LEU A N 1
ATOM 1286 C CA . LEU A 1 183 ? 5.715 -16.25 -1.503 1 98.88 183 LEU A CA 1
ATOM 1287 C C . LEU A 1 183 ? 6.617 -17.453 -1.332 1 98.88 183 LEU A C 1
ATOM 1289 O O . LEU A 1 183 ? 7.836 -17.312 -1.188 1 98.88 183 LEU A O 1
ATOM 1293 N N . GLU A 1 184 ? 6.051 -18.656 -1.402 1 98.81 184 GLU A N 1
ATOM 1294 C CA . GLU A 1 184 ? 6.82 -19.891 -1.265 1 98.81 184 GLU A CA 1
ATOM 1295 C C . GLU A 1 184 ? 7.824 -20.047 -2.404 1 98.81 184 GLU A C 1
ATOM 1297 O O . GLU A 1 184 ? 8.945 -20.5 -2.193 1 98.81 184 GLU A O 1
ATOM 1302 N N . TYR A 1 185 ? 7.363 -19.656 -3.586 1 98.88 185 TYR A N 1
ATOM 1303 C CA . TYR A 1 185 ? 8.242 -19.766 -4.742 1 98.88 185 TYR A CA 1
ATOM 1304 C C . TYR A 1 185 ? 9.516 -18.953 -4.547 1 98.88 185 TYR A C 1
ATOM 1306 O O . TYR A 1 185 ? 10.625 -19.453 -4.734 1 98.88 185 TYR A O 1
ATOM 1314 N N . VAL A 1 186 ? 9.406 -17.719 -4.129 1 98.88 186 VAL A N 1
ATOM 1315 C CA . VAL A 1 186 ? 10.562 -16.875 -3.887 1 98.88 186 VAL A CA 1
ATOM 1316 C C . VAL A 1 186 ? 11.352 -17.391 -2.691 1 98.88 186 VAL A C 1
ATOM 1318 O O . VAL A 1 186 ? 12.586 -17.469 -2.736 1 98.88 186 VAL A O 1
ATOM 1321 N N . ARG A 1 187 ? 10.648 -17.812 -1.619 1 98.75 187 ARG A N 1
ATOM 1322 C CA . ARG A 1 187 ? 11.281 -18.297 -0.395 1 98.75 187 ARG A CA 1
ATOM 1323 C C . ARG A 1 187 ? 12.18 -19.5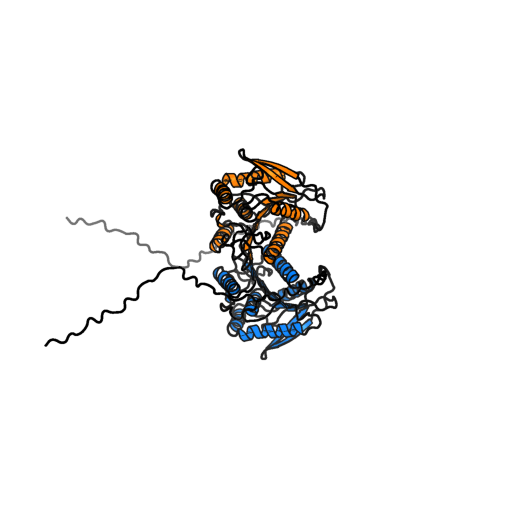 -0.677 1 98.75 187 ARG A C 1
ATOM 1325 O O . ARG A 1 187 ? 13.219 -19.656 -0.037 1 98.75 187 ARG A O 1
ATOM 1332 N N . THR A 1 188 ? 11.812 -20.297 -1.641 1 98.38 188 THR A N 1
ATOM 1333 C CA . THR A 1 188 ? 12.516 -21.547 -1.88 1 98.38 188 THR A CA 1
ATOM 1334 C C . THR A 1 188 ? 13.453 -21.422 -3.08 1 98.38 188 THR A C 1
ATOM 1336 O O . THR A 1 188 ? 13.922 -22.438 -3.611 1 98.38 188 THR A O 1
ATOM 1339 N N . GLY A 1 189 ? 13.633 -20.266 -3.562 1 98.56 189 GLY A N 1
ATOM 1340 C CA . GLY A 1 189 ? 14.711 -20.062 -4.52 1 98.56 189 GLY A CA 1
ATOM 1341 C C . GLY A 1 189 ? 14.219 -19.734 -5.914 1 98.56 189 GLY A C 1
ATOM 1342 O O . GLY A 1 189 ? 15.016 -19.578 -6.84 1 98.56 189 GLY A O 1
ATOM 1343 N N . GLY A 1 190 ? 12.914 -19.641 -6.07 1 98.62 190 GLY A N 1
ATOM 1344 C CA . GLY A 1 190 ? 12.398 -19.203 -7.359 1 98.62 190 GLY A CA 1
ATOM 1345 C C . GLY A 1 190 ? 12.719 -17.75 -7.672 1 98.62 190 GLY A C 1
ATOM 1346 O O . GLY A 1 190 ? 12.586 -16.891 -6.809 1 98.62 190 GLY A O 1
ATOM 1347 N N . VAL A 1 191 ? 13.117 -17.484 -8.914 1 97.75 191 VAL A N 1
ATOM 1348 C CA . VAL A 1 191 ? 13.516 -16.141 -9.297 1 97.75 191 VAL A CA 1
ATOM 1349 C C . VAL A 1 191 ? 12.383 -15.461 -10.062 1 97.75 191 VAL A C 1
ATOM 1351 O O . VAL A 1 191 ? 11.828 -16.047 -11.008 1 97.75 191 VAL A O 1
ATOM 1354 N N . LEU A 1 192 ? 12.07 -14.312 -9.633 1 98.75 192 LEU A N 1
ATOM 1355 C CA . LEU A 1 192 ? 11.086 -13.453 -10.289 1 98.75 192 LEU A CA 1
ATOM 1356 C C . LEU A 1 192 ? 11.617 -12.031 -10.414 1 98.75 192 LEU A C 1
ATOM 1358 O O . LEU A 1 192 ? 12.406 -11.578 -9.586 1 98.75 192 LEU A O 1
ATOM 1362 N N . THR A 1 193 ? 11.156 -11.344 -11.5 1 98.69 193 THR A N 1
ATOM 1363 C CA . THR A 1 193 ? 11.336 -9.898 -11.531 1 98.69 193 THR A CA 1
ATOM 1364 C C . THR A 1 193 ? 10.57 -9.227 -10.391 1 98.69 193 THR A C 1
ATOM 1366 O O . THR A 1 193 ? 11.031 -8.234 -9.828 1 98.69 193 THR A O 1
ATOM 1369 N N . GLY A 1 194 ? 9.477 -9.758 -9.984 1 98.81 194 GLY A N 1
ATOM 1370 C CA . GLY A 1 194 ? 8.664 -9.344 -8.852 1 98.81 194 GLY A CA 1
ATOM 1371 C C . GLY A 1 194 ? 7.477 -10.25 -8.602 1 98.81 194 GLY A C 1
ATOM 1372 O O . GLY A 1 194 ? 6.996 -10.922 -9.523 1 98.81 194 GLY A O 1
ATOM 1373 N N . GLY A 1 195 ? 7.016 -10.312 -7.41 1 98.94 195 GLY A N 1
ATOM 1374 C CA . GLY A 1 195 ? 5.863 -11.117 -7.027 1 98.94 195 GLY A CA 1
ATOM 1375 C C . GLY A 1 195 ? 4.836 -10.336 -6.23 1 98.94 195 GLY A C 1
ATOM 1376 O O . GLY A 1 195 ? 5.191 -9.477 -5.422 1 98.94 195 GLY A O 1
ATOM 1377 N N . VAL A 1 196 ? 3.562 -10.641 -6.449 1 99 196 VAL A N 1
ATOM 1378 C CA . VAL A 1 196 ? 2.471 -10.023 -5.707 1 99 196 VAL A CA 1
ATOM 1379 C C . VAL A 1 196 ? 1.601 -11.102 -5.07 1 99 196 VAL A C 1
ATOM 1381 O O . VAL A 1 196 ? 1.188 -12.055 -5.738 1 99 196 VAL A O 1
ATOM 1384 N N . SER A 1 197 ? 1.389 -10.961 -3.814 1 98.94 197 SER A N 1
ATOM 1385 C CA . SER A 1 197 ? 0.556 -11.859 -3.025 1 98.94 197 SER A CA 1
ATOM 1386 C C . SER A 1 197 ? -0.705 -11.164 -2.529 1 98.94 197 SER A C 1
ATOM 1388 O O . SER A 1 197 ? -0.626 -10.211 -1.747 1 98.94 197 SER A O 1
ATOM 1390 N N . PHE A 1 198 ? -1.883 -11.648 -2.986 1 98.88 198 PHE A N 1
ATOM 1391 C CA . PHE A 1 198 ? -3.16 -11.109 -2.533 1 98.88 198 PHE A CA 1
ATOM 1392 C C . PHE A 1 198 ? -3.816 -12.047 -1.528 1 98.88 198 PHE A C 1
ATOM 1394 O O . PHE A 1 198 ? -4.066 -13.219 -1.835 1 98.88 198 PHE A O 1
ATOM 1401 N N . HIS A 1 199 ? -4.164 -11.539 -0.345 1 98.56 199 HIS A N 1
ATOM 1402 C CA . HIS A 1 199 ? -4.859 -12.195 0.751 1 98.56 199 HIS A CA 1
ATOM 1403 C C . HIS A 1 199 ? -4.453 -13.664 0.859 1 98.56 199 HIS A C 1
ATOM 1405 O O . HIS A 1 199 ? -5.309 -14.555 0.85 1 98.56 199 HIS A O 1
ATOM 1411 N N . ALA A 1 200 ? -3.201 -13.906 0.997 1 98.62 200 ALA A N 1
ATOM 1412 C CA . ALA A 1 200 ? -2.604 -15.234 1.079 1 98.62 200 ALA A CA 1
ATOM 1413 C C . ALA A 1 200 ? -2.938 -15.906 2.41 1 98.62 200 ALA A C 1
ATOM 1415 O O . ALA A 1 200 ? -3.127 -15.227 3.422 1 98.62 200 ALA A O 1
ATOM 1416 N N . GLY A 1 201 ? -3.039 -17.25 2.35 1 97.38 201 GLY A N 1
ATOM 1417 C CA . GLY A 1 201 ? -2.908 -18 3.582 1 97.38 201 GLY A CA 1
ATOM 1418 C C . GLY A 1 201 ? -1.483 -18.062 4.098 1 97.38 201 GLY A C 1
ATOM 1419 O O . GLY A 1 201 ? -0.715 -18.953 3.709 1 97.38 201 GLY A O 1
ATOM 1420 N N . LEU A 1 202 ? -1.161 -17.156 4.98 1 97.56 202 LEU A N 1
ATOM 1421 C CA . LEU A 1 202 ? 0.227 -17.016 5.41 1 97.56 202 LEU A CA 1
ATOM 1422 C C . LEU A 1 202 ? 0.622 -18.156 6.34 1 97.56 202 LEU A C 1
ATOM 1424 O O . LEU A 1 202 ? 1.809 -18.375 6.594 1 97.56 202 LEU A O 1
ATOM 1428 N N . ASP A 1 203 ? -0.367 -18.875 6.82 1 93.12 203 ASP A N 1
ATOM 1429 C CA . ASP A 1 203 ? -0.096 -20.078 7.602 1 93.12 203 ASP A CA 1
ATOM 1430 C C . ASP A 1 203 ? 0.575 -21.141 6.746 1 93.12 203 ASP A C 1
ATOM 1432 O O . ASP A 1 203 ? 1.239 -22.047 7.273 1 93.12 203 ASP A O 1
ATOM 1436 N N . LEU A 1 204 ? 0.398 -21.062 5.426 1 95.56 204 LEU A N 1
ATOM 1437 C CA . LEU A 1 204 ? 0.975 -22.031 4.496 1 95.56 204 LEU A CA 1
ATOM 1438 C C . LEU A 1 204 ? 2.426 -21.688 4.184 1 95.56 204 LEU A C 1
ATOM 1440 O O . LEU A 1 204 ? 3.152 -22.5 3.607 1 95.56 204 LEU A O 1
ATOM 1444 N N . VAL A 1 205 ? 2.871 -20.516 4.496 1 97.81 205 VAL A N 1
ATOM 1445 C CA . VAL A 1 205 ? 4.227 -20.078 4.18 1 97.81 205 VAL A CA 1
ATOM 1446 C C . VAL A 1 205 ? 5.18 -20.5 5.297 1 97.81 205 VAL A C 1
ATOM 1448 O O . VAL A 1 205 ? 4.969 -20.156 6.465 1 97.81 205 VAL A O 1
ATOM 1451 N N . GLU A 1 206 ? 6.199 -21.188 4.98 1 96.31 206 GLU A N 1
ATOM 1452 C CA . GLU A 1 206 ? 7.117 -21.703 5.984 1 96.31 206 GLU A CA 1
ATOM 1453 C C . GLU A 1 206 ? 8.125 -20.641 6.422 1 96.31 206 GLU A C 1
ATOM 1455 O O . GLU A 1 206 ? 8.219 -19.578 5.801 1 96.31 206 GLU A O 1
ATOM 1460 N N . GLY A 1 207 ? 8.922 -21 7.508 1 95.56 207 GLY A N 1
ATOM 1461 C CA . GLY A 1 207 ? 9.688 -19.969 8.188 1 95.56 207 GLY A CA 1
ATOM 1462 C C . GLY A 1 207 ? 11.117 -19.859 7.699 1 95.56 207 GLY A C 1
ATOM 1463 O O . GLY A 1 207 ? 11.781 -18.844 7.891 1 95.56 207 GLY A O 1
ATOM 1464 N N . ASP A 1 208 ? 11.68 -20.859 7.074 1 97 208 ASP A N 1
ATOM 1465 C CA . ASP A 1 208 ? 13.078 -20.844 6.648 1 97 208 ASP A CA 1
ATOM 1466 C C . ASP A 1 208 ? 13.227 -20.125 5.309 1 97 208 ASP A C 1
ATOM 1468 O O . ASP A 1 208 ? 12.859 -20.672 4.266 1 97 208 ASP A O 1
ATOM 1472 N N . TRP A 1 209 ? 13.82 -18.906 5.301 1 98.12 209 TRP A N 1
ATOM 1473 C CA . TRP A 1 209 ? 14 -18.094 4.098 1 98.12 209 TRP A CA 1
ATOM 1474 C C . TRP A 1 209 ? 15.453 -18.109 3.637 1 98.12 209 TRP A C 1
ATOM 1476 O O . TRP A 1 209 ? 15.875 -17.234 2.875 1 98.12 209 TRP A O 1
ATOM 1486 N N . SER A 1 210 ? 16.188 -19.062 4.004 1 98 210 SER A N 1
ATOM 1487 C CA . SER A 1 210 ? 17.625 -19.094 3.713 1 98 210 SER A CA 1
ATOM 1488 C C . SER A 1 210 ? 17.875 -19.281 2.221 1 98 210 SER A C 1
ATOM 1490 O O . SER A 1 210 ? 18.906 -18.844 1.702 1 98 210 SER A O 1
ATOM 1492 N N . ALA A 1 211 ? 16.969 -19.906 1.523 1 98.25 211 ALA A N 1
ATOM 1493 C CA . ALA A 1 211 ? 17.141 -20.172 0.097 1 98.25 211 ALA A CA 1
ATOM 1494 C C . ALA A 1 211 ? 16.484 -19.094 -0.746 1 98.25 211 ALA A C 1
ATOM 1496 O O . ALA A 1 211 ? 16.5 -19.141 -1.978 1 98.25 211 ALA A O 1
ATOM 1497 N N . ALA A 1 212 ? 15.93 -18.047 -0.096 1 98.69 212 ALA A N 1
ATOM 1498 C CA . ALA A 1 212 ? 15.125 -17.062 -0.798 1 98.69 212 ALA A CA 1
ATOM 1499 C C . ALA A 1 212 ? 15.977 -16.281 -1.799 1 98.69 212 ALA A C 1
ATOM 1501 O O . ALA A 1 212 ? 17.125 -15.945 -1.521 1 98.69 212 ALA A O 1
ATOM 1502 N N . THR A 1 213 ? 15.391 -16.016 -2.934 1 98.5 213 THR A N 1
ATOM 1503 C CA . THR A 1 213 ? 15.977 -15.062 -3.865 1 98.5 213 THR A CA 1
ATOM 1504 C C . THR A 1 213 ? 15.641 -13.633 -3.449 1 98.5 213 THR A C 1
ATOM 1506 O O . THR A 1 213 ? 14.859 -13.422 -2.521 1 98.5 213 THR A O 1
ATOM 1509 N N . LYS A 1 214 ? 16.203 -12.719 -4.125 1 97.94 214 LYS A N 1
ATOM 1510 C CA . LYS A 1 214 ? 15.984 -11.32 -3.771 1 97.94 214 LYS A CA 1
ATOM 1511 C C . LYS A 1 214 ? 14.945 -10.68 -4.684 1 97.94 214 LYS A C 1
ATOM 1513 O O . LYS A 1 214 ? 15.055 -9.5 -5.039 1 97.94 214 LYS A O 1
ATOM 1518 N N . SER A 1 215 ? 13.977 -11.5 -5.129 1 98.69 215 SER A N 1
ATOM 1519 C CA . SER A 1 215 ? 12.852 -11 -5.91 1 98.69 215 SER A CA 1
ATOM 1520 C C . SER A 1 215 ? 11.945 -10.109 -5.07 1 98.69 215 SER A C 1
ATOM 1522 O O . SER A 1 215 ? 11.469 -10.516 -4.008 1 98.69 215 SER A O 1
ATOM 1524 N N . PRO A 1 216 ? 11.695 -8.828 -5.5 1 98.88 216 PRO A N 1
ATOM 1525 C CA . PRO A 1 216 ? 10.805 -7.965 -4.727 1 98.88 216 PRO A CA 1
ATOM 1526 C C . PRO A 1 216 ? 9.398 -8.539 -4.582 1 98.88 216 PRO A C 1
ATOM 1528 O O . PRO A 1 216 ? 8.875 -9.141 -5.523 1 98.88 216 PRO A O 1
ATOM 1531 N N . LEU A 1 217 ? 8.82 -8.344 -3.377 1 98.94 217 LEU A N 1
ATOM 1532 C CA . LEU A 1 217 ? 7.496 -8.891 -3.094 1 98.94 217 LEU A CA 1
ATOM 1533 C C . LEU A 1 217 ? 6.566 -7.805 -2.559 1 98.94 217 LEU A C 1
ATOM 1535 O O . LEU A 1 217 ? 6.957 -7.023 -1.688 1 98.94 217 LEU A O 1
ATOM 1539 N N . LEU A 1 218 ? 5.383 -7.73 -3.102 1 98.94 218 LEU A N 1
ATOM 1540 C CA . LEU A 1 218 ? 4.266 -6.965 -2.562 1 98.94 218 LEU A CA 1
ATOM 1541 C C . LEU A 1 218 ? 3.209 -7.887 -1.965 1 98.94 218 LEU A C 1
ATOM 1543 O O . LEU A 1 218 ? 2.668 -8.75 -2.66 1 98.94 218 LEU A O 1
ATOM 1547 N N . VAL A 1 219 ? 2.975 -7.719 -0.709 1 98.94 219 VAL A N 1
ATOM 1548 C CA . VAL A 1 219 ? 1.959 -8.5 -0.009 1 98.94 219 VAL A CA 1
ATOM 1549 C C . VAL A 1 219 ? 0.763 -7.605 0.325 1 98.94 219 VAL A C 1
ATOM 1551 O O . VAL A 1 219 ? 0.918 -6.559 0.957 1 98.94 219 VAL A O 1
ATOM 1554 N N . CYS A 1 220 ? -0.41 -7.957 -0.154 1 98.94 220 CYS A N 1
ATOM 1555 C CA . CYS A 1 220 ? -1.662 -7.285 0.167 1 98.94 220 CYS A CA 1
ATOM 1556 C C . CYS A 1 220 ? -2.555 -8.172 1.028 1 98.94 220 CYS A C 1
ATOM 1558 O O . CYS A 1 220 ? -2.893 -9.289 0.633 1 98.94 220 CYS A O 1
ATOM 1560 N N . ALA A 1 221 ? -2.961 -7.668 2.201 1 98.75 221 ALA A N 1
ATOM 1561 C CA . ALA A 1 221 ? -3.715 -8.484 3.148 1 98.75 221 ALA A CA 1
ATOM 1562 C C . ALA A 1 221 ? -4.785 -7.656 3.855 1 98.75 221 ALA A C 1
ATOM 1564 O O . ALA A 1 221 ? -4.668 -6.434 3.953 1 98.75 221 ALA A O 1
ATOM 1565 N N . GLY A 1 222 ? -5.855 -8.352 4.242 1 98.5 222 GLY A N 1
ATOM 1566 C CA . GLY A 1 222 ? -6.836 -7.742 5.125 1 98.5 222 GLY A CA 1
ATOM 1567 C C . GLY A 1 222 ? -6.492 -7.898 6.598 1 98.5 222 GLY A C 1
ATOM 1568 O O . GLY A 1 222 ? -6.094 -8.977 7.035 1 98.5 222 GLY A O 1
ATOM 1569 N N . ALA A 1 223 ? -6.734 -6.867 7.352 1 97.81 223 ALA A N 1
ATOM 1570 C CA . ALA A 1 223 ? -6.371 -6.883 8.766 1 97.81 223 ALA A CA 1
ATOM 1571 C C . ALA A 1 223 ? -7.305 -7.793 9.562 1 97.81 223 ALA A C 1
ATOM 1573 O O . ALA A 1 223 ? -6.965 -8.227 10.664 1 97.81 223 ALA A O 1
ATOM 1574 N N . ALA A 1 224 ? -8.469 -8.078 9.016 1 97.19 224 ALA A N 1
ATOM 1575 C CA . ALA A 1 224 ? -9.422 -8.953 9.688 1 97.19 224 ALA A CA 1
ATOM 1576 C C . ALA A 1 224 ? -9.414 -10.352 9.07 1 97.19 224 ALA A C 1
ATOM 1578 O O . ALA A 1 224 ? -10.352 -11.125 9.258 1 97.19 224 ALA A O 1
ATOM 1579 N N . ASP A 1 225 ? -8.398 -10.641 8.219 1 97.75 225 ASP A N 1
ATOM 1580 C CA . ASP A 1 225 ? -8.234 -11.953 7.605 1 97.75 225 ASP A CA 1
ATOM 1581 C C . ASP A 1 225 ? -7.613 -12.945 8.586 1 97.75 225 ASP A C 1
ATOM 1583 O O . ASP A 1 225 ? -6.434 -12.828 8.922 1 97.75 225 ASP A O 1
ATOM 1587 N N . PRO A 1 226 ? -8.312 -13.945 9.023 1 95.62 226 PRO A N 1
ATOM 1588 C CA . PRO A 1 226 ? -7.738 -14.883 9.992 1 95.62 226 PRO A CA 1
ATOM 1589 C C . PRO A 1 226 ? -6.625 -15.742 9.398 1 95.62 226 PRO A C 1
ATOM 1591 O O . PRO A 1 226 ? -5.863 -16.375 10.133 1 95.62 226 PRO A O 1
ATOM 1594 N N . MET A 1 227 ? -6.504 -15.781 8.086 1 95.44 227 MET A N 1
ATOM 1595 C CA . MET A 1 227 ? -5.469 -16.578 7.43 1 95.44 227 MET A CA 1
ATOM 1596 C C . MET A 1 227 ? -4.18 -15.781 7.285 1 95.44 227 MET A C 1
ATOM 1598 O O . MET A 1 227 ? -3.168 -16.312 6.82 1 95.44 227 MET A O 1
ATOM 1602 N N . SER A 1 228 ? -4.285 -14.539 7.582 1 95.56 228 SER A N 1
ATOM 1603 C CA . SER A 1 228 ? -3.143 -13.633 7.57 1 95.56 228 SER A CA 1
ATOM 1604 C C . SER A 1 228 ? -3.07 -12.82 8.859 1 95.56 228 SER A C 1
ATOM 1606 O O . SER A 1 228 ? -2.939 -11.594 8.812 1 95.56 228 SER A O 1
ATOM 1608 N N . GLY A 1 229 ? -3.086 -13.539 9.953 1 93.56 229 GLY A N 1
ATOM 1609 C CA . GLY A 1 229 ? -3.094 -12.867 11.242 1 93.56 229 GLY A CA 1
ATOM 1610 C C . GLY A 1 229 ? -1.796 -12.141 11.539 1 93.56 229 GLY A C 1
ATOM 1611 O O . GLY A 1 229 ? -0.801 -12.32 10.836 1 93.56 229 GLY A O 1
ATOM 1612 N N . VAL A 1 230 ? -1.846 -11.375 12.602 1 91.31 230 VAL A N 1
ATOM 1613 C CA . VAL A 1 230 ? -0.746 -10.492 12.984 1 91.31 230 VAL A CA 1
ATOM 1614 C C . VAL A 1 230 ? 0.526 -11.312 13.188 1 91.31 230 VAL A C 1
ATOM 1616 O O . VAL A 1 230 ? 1.613 -10.898 12.781 1 91.31 230 VAL A O 1
ATOM 1619 N N . GLU A 1 231 ? 0.404 -12.422 13.805 1 93.81 231 GLU A N 1
ATOM 1620 C CA . GLU A 1 231 ? 1.569 -13.266 14.039 1 93.81 231 GLU A CA 1
ATOM 1621 C C . GLU A 1 231 ? 2.168 -13.766 12.727 1 93.81 231 GLU A C 1
ATOM 1623 O O . GLU A 1 231 ? 3.387 -13.727 12.547 1 93.81 231 GLU A O 1
ATOM 1628 N N . ASP A 1 232 ? 1.304 -14.242 11.836 1 96.62 232 ASP A N 1
ATOM 1629 C CA . ASP A 1 232 ? 1.77 -14.734 10.547 1 96.62 232 ASP A CA 1
ATOM 1630 C C . ASP A 1 232 ? 2.391 -13.602 9.719 1 96.62 232 ASP A C 1
ATOM 1632 O O . ASP A 1 232 ? 3.422 -13.797 9.078 1 96.62 232 ASP A O 1
ATOM 1636 N N . LEU A 1 233 ? 1.763 -12.461 9.766 1 96.88 233 LEU A N 1
ATOM 1637 C CA . LEU A 1 233 ? 2.293 -11.297 9.055 1 96.88 233 LEU A CA 1
ATOM 1638 C C . LEU A 1 233 ? 3.682 -10.938 9.57 1 96.88 233 LEU A C 1
ATOM 1640 O O . LEU A 1 233 ? 4.594 -10.688 8.781 1 96.88 233 LEU A O 1
ATOM 1644 N N . GLY A 1 234 ? 3.824 -10.891 10.867 1 95.62 234 GLY A N 1
ATOM 1645 C CA . GLY A 1 234 ? 5.125 -10.617 11.461 1 95.62 234 GLY A CA 1
ATOM 1646 C C . GLY A 1 234 ? 6.184 -11.641 11.078 1 95.62 234 GLY A C 1
ATOM 1647 O O . GLY A 1 234 ? 7.316 -11.273 10.766 1 95.62 234 GLY A O 1
ATOM 1648 N N . ARG A 1 235 ? 5.793 -12.883 11.125 1 97.19 235 ARG A N 1
ATOM 1649 C CA . ARG A 1 235 ? 6.707 -13.969 10.789 1 97.19 235 ARG A CA 1
ATOM 1650 C C . ARG A 1 235 ? 7.184 -13.867 9.344 1 97.19 235 ARG A C 1
ATOM 1652 O O . ARG A 1 235 ? 8.383 -13.945 9.07 1 97.19 235 ARG A O 1
ATOM 1659 N N . VAL A 1 236 ? 6.301 -13.703 8.469 1 98.38 236 VAL A N 1
ATOM 1660 C CA . VAL A 1 236 ? 6.633 -13.672 7.047 1 98.38 236 VAL A CA 1
ATOM 1661 C C . VAL A 1 236 ? 7.434 -12.406 6.73 1 98.38 236 VAL A C 1
ATOM 1663 O O . VAL A 1 236 ? 8.461 -12.477 6.059 1 98.38 236 VAL A O 1
ATOM 1666 N N . ALA A 1 237 ? 7.004 -11.25 7.23 1 97.62 237 ALA A N 1
ATOM 1667 C CA . ALA A 1 237 ? 7.738 -10 7.039 1 97.62 237 ALA A CA 1
ATOM 1668 C C . ALA A 1 237 ? 9.141 -10.094 7.637 1 97.62 237 ALA A C 1
ATOM 1670 O O . ALA A 1 237 ? 10.117 -9.68 7.012 1 97.62 237 ALA A O 1
ATOM 1671 N N . GLY A 1 238 ? 9.203 -10.625 8.844 1 97.25 238 GLY A N 1
ATOM 1672 C CA . GLY A 1 238 ? 10.492 -10.805 9.484 1 97.25 238 GLY A CA 1
ATOM 1673 C C . GLY A 1 238 ? 11.422 -11.727 8.719 1 97.25 238 GLY A C 1
ATOM 1674 O O . GLY A 1 238 ? 12.625 -11.484 8.656 1 97.25 238 GLY A O 1
ATOM 1675 N N . GLY A 1 239 ? 10.859 -12.828 8.219 1 98.25 239 GLY A N 1
ATOM 1676 C CA . GLY A 1 239 ? 11.641 -13.727 7.383 1 98.25 239 GLY A CA 1
ATOM 1677 C C . GLY A 1 239 ? 12.203 -13.055 6.145 1 98.25 239 GLY A C 1
ATOM 1678 O O . GLY A 1 239 ? 13.391 -13.195 5.836 1 98.25 239 GLY A O 1
ATOM 1679 N N . MET A 1 240 ? 11.32 -12.297 5.434 1 98.5 240 MET A N 1
ATOM 1680 C CA . MET A 1 240 ? 11.758 -11.562 4.25 1 98.5 240 MET A CA 1
ATOM 1681 C C . MET A 1 240 ? 12.836 -10.547 4.609 1 98.5 240 MET A C 1
ATOM 1683 O O . MET A 1 240 ? 13.836 -10.414 3.906 1 98.5 240 MET A O 1
ATOM 1687 N N . GLU A 1 241 ? 12.602 -9.898 5.691 1 97.31 241 GLU A N 1
ATOM 1688 C CA . GLU A 1 241 ? 13.539 -8.891 6.164 1 97.31 241 GLU A CA 1
ATOM 1689 C C . GLU A 1 241 ? 14.906 -9.5 6.445 1 97.31 241 GLU A C 1
ATOM 1691 O O . GLU A 1 241 ? 15.93 -9 5.965 1 97.31 241 GLU A O 1
ATOM 1696 N N . ALA A 1 242 ? 14.969 -10.555 7.152 1 97 242 ALA A N 1
ATOM 1697 C CA . ALA A 1 242 ? 16.203 -11.211 7.547 1 97 242 ALA A CA 1
ATOM 1698 C C . ALA A 1 242 ? 16.953 -11.766 6.336 1 97 242 ALA A C 1
ATOM 1700 O O . ALA A 1 242 ? 18.188 -11.766 6.301 1 97 242 ALA A O 1
ATOM 1701 N N . ALA A 1 243 ? 16.188 -12.188 5.367 1 98.12 243 ALA A N 1
ATOM 1702 C CA . ALA A 1 243 ? 16.781 -12.797 4.176 1 98.12 243 ALA A CA 1
ATOM 1703 C C . ALA A 1 243 ? 17.219 -11.727 3.18 1 98.12 243 ALA A C 1
ATOM 1705 O O . ALA A 1 243 ? 17.812 -12.031 2.152 1 98.12 243 ALA A O 1
ATOM 1706 N N . GLY A 1 244 ? 16.891 -10.508 3.438 1 97.75 244 GLY A N 1
ATOM 1707 C CA . GLY A 1 244 ? 17.25 -9.414 2.549 1 97.75 244 GLY A CA 1
ATOM 1708 C C . GLY A 1 244 ? 16.359 -9.305 1.33 1 97.75 244 GLY A C 1
ATOM 1709 O O . GLY A 1 244 ? 16.734 -8.68 0.335 1 97.75 244 GLY A O 1
ATOM 1710 N N . VAL A 1 245 ? 15.188 -9.953 1.353 1 98.56 245 VAL A N 1
ATOM 1711 C CA . VAL A 1 245 ? 14.203 -9.836 0.283 1 98.56 245 VAL A CA 1
ATOM 1712 C C . VAL A 1 245 ? 13.539 -8.461 0.342 1 98.56 245 VAL A C 1
ATOM 1714 O O . VAL A 1 245 ? 13.023 -8.055 1.387 1 98.56 245 VAL A O 1
ATOM 1717 N N . PRO A 1 246 ? 13.609 -7.652 -0.754 1 98.62 246 PRO A N 1
ATOM 1718 C CA . PRO A 1 246 ? 12.789 -6.441 -0.747 1 98.62 246 PRO A CA 1
ATOM 1719 C C . PRO A 1 246 ? 11.297 -6.742 -0.63 1 98.62 246 PRO A C 1
ATOM 1721 O O . PRO A 1 246 ? 10.773 -7.602 -1.346 1 98.62 246 PRO A O 1
ATOM 1724 N N . TRP A 1 247 ? 10.633 -6.09 0.307 1 98.75 247 TRP A N 1
ATOM 1725 C CA . TRP A 1 247 ? 9.227 -6.418 0.52 1 98.75 247 TRP A CA 1
ATOM 1726 C C . TRP A 1 247 ? 8.422 -5.172 0.89 1 98.75 247 TRP A C 1
ATOM 1728 O O . TRP A 1 247 ? 8.977 -4.203 1.414 1 98.75 247 TRP A O 1
ATOM 1738 N N . GLU A 1 248 ? 7.168 -5.188 0.533 1 98.81 248 GLU A N 1
ATOM 1739 C CA . GLU A 1 248 ? 6.129 -4.234 0.914 1 98.81 248 GLU A CA 1
ATOM 1740 C C . GLU A 1 248 ? 4.875 -4.953 1.401 1 98.81 248 GLU A C 1
ATOM 1742 O O . GLU A 1 248 ? 4.531 -6.023 0.896 1 98.81 248 GLU A O 1
ATOM 1747 N N . LEU A 1 249 ? 4.266 -4.355 2.357 1 98.75 249 LEU A N 1
ATOM 1748 C CA . LEU A 1 249 ? 3.004 -4.871 2.883 1 98.75 249 LEU A CA 1
ATOM 1749 C C . LEU A 1 249 ? 1.924 -3.795 2.854 1 98.75 249 LEU A C 1
ATOM 1751 O O . LEU A 1 249 ? 2.094 -2.723 3.436 1 98.75 249 LEU A O 1
ATOM 1755 N N . ASN A 1 250 ? 0.902 -3.998 2.084 1 98.88 250 ASN A N 1
ATOM 1756 C CA . ASN A 1 250 ? -0.329 -3.217 2.154 1 98.88 250 ASN A CA 1
ATOM 1757 C C . ASN A 1 250 ? -1.392 -3.922 2.994 1 98.88 250 ASN A C 1
ATOM 1759 O O . ASN A 1 250 ? -1.924 -4.957 2.588 1 98.88 250 ASN A O 1
ATOM 1763 N N . LEU A 1 251 ? -1.686 -3.35 4.098 1 98.75 251 LEU A N 1
ATOM 1764 C CA . LEU A 1 251 ? -2.678 -3.895 5.02 1 98.75 251 LEU A CA 1
ATOM 1765 C C . LEU A 1 251 ? -3.939 -3.039 5.027 1 98.75 251 LEU A C 1
ATOM 1767 O O . LEU A 1 251 ? -3.863 -1.812 5.137 1 98.75 251 LEU A O 1
ATOM 1771 N N . TYR A 1 252 ? -5.062 -3.674 4.871 1 98.75 252 TYR A N 1
ATOM 1772 C CA . TYR A 1 252 ? -6.34 -2.979 4.805 1 98.75 252 TYR A CA 1
ATOM 1773 C C . TYR A 1 252 ? -7.18 -3.26 6.047 1 98.75 252 TYR A C 1
ATOM 1775 O O . TYR A 1 252 ? -7.484 -4.418 6.348 1 98.75 252 TYR A O 1
ATOM 1783 N N . GLY A 1 253 ? -7.645 -2.201 6.719 1 98.44 253 GLY A N 1
ATOM 1784 C CA . GLY A 1 253 ? -8.398 -2.328 7.957 1 98.44 253 GLY A CA 1
ATOM 1785 C C . GLY A 1 253 ? -9.789 -2.895 7.754 1 98.44 253 GLY A C 1
ATOM 1786 O O . GLY A 1 253 ? -10.453 -2.574 6.77 1 98.44 253 GLY A O 1
ATOM 1787 N N . ARG A 1 254 ? -10.18 -3.771 8.633 1 97.06 254 ARG A N 1
ATOM 1788 C CA . ARG A 1 254 ? -11.516 -4.359 8.727 1 97.06 254 ARG A CA 1
ATOM 1789 C C . ARG A 1 254 ? -11.82 -5.211 7.504 1 97.06 254 ARG A C 1
ATOM 1791 O O . ARG A 1 254 ? -12.984 -5.531 7.242 1 97.06 254 ARG A O 1
ATOM 1798 N N . VAL A 1 255 ? -10.859 -5.535 6.773 1 98.19 255 VAL A N 1
ATOM 1799 C CA . VAL A 1 255 ? -11.008 -6.289 5.535 1 98.19 255 VAL A CA 1
ATOM 1800 C C . VAL A 1 255 ? -10.703 -7.766 5.785 1 98.19 255 VAL A C 1
ATOM 1802 O O . VAL A 1 255 ? -9.719 -8.102 6.449 1 98.19 255 VAL A O 1
ATOM 1805 N N . LYS A 1 256 ? -11.547 -8.648 5.281 1 97.75 256 LYS A N 1
ATOM 1806 C CA . LYS A 1 256 ? -11.469 -10.094 5.5 1 97.75 256 LYS A CA 1
ATOM 1807 C C . LYS A 1 256 ? -10.75 -10.781 4.34 1 97.75 256 LYS A C 1
ATOM 1809 O O . LYS A 1 256 ? -10.172 -10.117 3.479 1 97.75 256 LYS A O 1
ATOM 1814 N N . HIS A 1 257 ? -10.68 -12.125 4.398 1 97.56 257 HIS A N 1
ATOM 1815 C CA . HIS A 1 257 ? -10.047 -12.945 3.369 1 97.56 257 HIS A CA 1
ATOM 1816 C C . HIS A 1 257 ? -10.797 -12.836 2.043 1 97.56 257 HIS A C 1
ATOM 1818 O O . HIS A 1 257 ? -12 -12.594 2.023 1 97.56 257 HIS A O 1
ATOM 1824 N N . ALA A 1 258 ? -10.078 -13.016 0.925 1 97.69 258 ALA A N 1
ATOM 1825 C CA . ALA A 1 258 ? -10.641 -13.055 -0.423 1 97.69 258 ALA A CA 1
ATOM 1826 C C . ALA A 1 258 ? -11.359 -11.758 -0.757 1 97.69 258 ALA A C 1
ATOM 1828 O O . ALA A 1 258 ? -12.406 -11.766 -1.41 1 97.69 258 ALA A O 1
ATOM 1829 N N . PHE A 1 259 ? -10.836 -10.648 -0.28 1 98.25 259 PHE A N 1
ATOM 1830 C CA . PHE A 1 259 ? -11.484 -9.352 -0.418 1 98.25 259 PHE A CA 1
ATOM 1831 C C . PHE A 1 259 ? -11.547 -8.93 -1.881 1 98.25 259 PHE A C 1
ATOM 1833 O O . PHE A 1 259 ? -12.203 -7.945 -2.221 1 98.25 259 PHE A O 1
ATOM 1840 N N . THR A 1 260 ? -10.938 -9.672 -2.814 1 97.75 260 THR A N 1
ATOM 1841 C CA . THR A 1 260 ? -10.914 -9.328 -4.23 1 97.75 260 THR A CA 1
ATOM 1842 C C . THR A 1 260 ? -12 -10.086 -4.992 1 97.75 260 THR A C 1
ATOM 1844 O O . THR A 1 260 ? -12.281 -9.781 -6.152 1 97.75 260 THR A O 1
ATOM 1847 N N . GLU A 1 261 ? -12.523 -11.094 -4.422 1 94.19 261 GLU A N 1
ATOM 1848 C CA . GLU A 1 261 ? -13.461 -11.969 -5.117 1 94.19 261 GLU A CA 1
ATOM 1849 C C . GLU A 1 261 ? -14.906 -11.586 -4.812 1 94.19 261 GLU A C 1
ATOM 1851 O O . GLU A 1 261 ? -15.266 -11.383 -3.65 1 94.19 261 GLU A O 1
ATOM 1856 N N . PRO A 1 262 ? -15.711 -11.562 -5.828 1 89.25 262 PRO A N 1
ATOM 1857 C CA . PRO A 1 262 ? -17.109 -11.219 -5.59 1 89.25 262 PRO A CA 1
ATOM 1858 C C . PRO A 1 262 ? -17.812 -12.18 -4.633 1 89.25 262 PRO A C 1
ATOM 1860 O O . PRO A 1 262 ? -17.516 -13.375 -4.637 1 89.25 262 PRO A O 1
ATOM 1863 N N . ASP A 1 263 ? -18.781 -11.594 -3.941 1 86.88 263 ASP A N 1
ATOM 1864 C CA . ASP A 1 263 ? -19.5 -12.391 -2.953 1 86.88 263 ASP A CA 1
ATOM 1865 C C . ASP A 1 263 ? -20.453 -13.367 -3.627 1 86.88 263 ASP A C 1
ATOM 1867 O O . ASP A 1 263 ? -21 -13.078 -4.695 1 86.88 263 ASP A O 1
ATOM 1871 N N . ASP A 1 264 ? -20.453 -14.547 -3.004 1 82.38 264 ASP A N 1
ATOM 1872 C CA . ASP A 1 264 ? -21.406 -15.578 -3.357 1 82.38 264 ASP A CA 1
ATOM 1873 C C . ASP A 1 264 ? -21.938 -16.281 -2.111 1 82.38 264 ASP A C 1
ATOM 1875 O O . ASP A 1 264 ? -21.281 -16.312 -1.072 1 82.38 264 ASP A O 1
ATOM 1879 N N . PRO A 1 265 ? -23.141 -16.688 -2.156 1 78.38 265 PRO A N 1
ATOM 1880 C CA . PRO A 1 265 ? -23.766 -17.297 -0.981 1 78.38 265 PRO A CA 1
ATOM 1881 C C . PRO A 1 265 ? -22.953 -18.453 -0.407 1 78.38 265 PRO A C 1
ATOM 1883 O O . PRO A 1 265 ? -23.156 -18.844 0.747 1 78.38 265 PRO A O 1
ATOM 1886 N N . ARG A 1 266 ? -22.141 -19.078 -1.081 1 74.75 266 ARG A N 1
ATOM 1887 C CA . ARG A 1 266 ? -21.422 -20.266 -0.639 1 74.75 266 ARG A CA 1
ATOM 1888 C C . ARG A 1 266 ? -20.109 -19.891 0.031 1 74.75 266 ARG A C 1
ATOM 1890 O O . ARG A 1 266 ? -19.406 -20.75 0.561 1 74.75 266 ARG A O 1
ATOM 1897 N N . ARG A 1 267 ? -19.812 -18.672 0.106 1 85.44 267 ARG A N 1
ATOM 1898 C CA . ARG A 1 267 ? -18.531 -18.25 0.676 1 85.44 267 ARG A CA 1
ATOM 1899 C C . ARG A 1 267 ? -18.531 -18.406 2.195 1 85.44 267 ARG A C 1
ATOM 1901 O O . ARG A 1 267 ? -19.531 -18.109 2.846 1 85.44 267 ARG A O 1
ATOM 1908 N N . PRO A 1 268 ? -17.422 -18.859 2.729 1 87 268 PRO A N 1
ATOM 1909 C CA . PRO A 1 268 ? -17.328 -18.953 4.188 1 87 268 PRO A CA 1
ATOM 1910 C C . PRO A 1 268 ? -17.375 -17.578 4.863 1 87 268 PRO A C 1
ATOM 1912 O O . PRO A 1 268 ? -17.094 -16.562 4.23 1 87 268 PRO A O 1
ATOM 1915 N N . PRO A 1 269 ? -17.719 -17.562 6.156 1 89.62 269 PRO A N 1
ATOM 1916 C CA . PRO A 1 269 ? -17.891 -16.297 6.871 1 89.62 269 PRO A CA 1
ATOM 1917 C C . PRO A 1 269 ? -16.594 -15.477 6.953 1 89.62 269 PRO A C 1
ATOM 1919 O O . PRO A 1 269 ? -16.641 -14.266 7.145 1 89.62 269 PRO A O 1
ATOM 1922 N N . PHE A 1 270 ? -15.461 -16.078 6.801 1 92.25 270 PHE A N 1
ATOM 1923 C CA . PHE A 1 270 ? -14.195 -15.367 6.945 1 92.25 270 PHE A CA 1
ATOM 1924 C C . PHE A 1 270 ? -13.805 -14.68 5.641 1 92.25 270 PHE A C 1
ATOM 1926 O O . PHE A 1 270 ? -12.852 -13.906 5.605 1 92.25 270 PHE A O 1
ATOM 1933 N N . ALA A 1 271 ? -14.555 -14.938 4.602 1 94.38 271 ALA A N 1
ATOM 1934 C CA . ALA A 1 271 ? -14.297 -14.336 3.293 1 94.38 271 ALA A CA 1
ATOM 1935 C C . ALA A 1 271 ? -15.375 -13.312 2.939 1 94.38 271 ALA A C 1
ATOM 1937 O O . ALA A 1 271 ? -16.578 -13.586 3.084 1 94.38 271 ALA A O 1
ATOM 1938 N N . LYS A 1 272 ? -14.953 -12.125 2.521 1 96.81 272 LYS A N 1
ATOM 1939 C CA . LYS A 1 272 ? -15.906 -11.086 2.139 1 96.81 272 LYS A CA 1
ATOM 1940 C C . LYS A 1 272 ? -15.273 -10.102 1.152 1 96.81 272 LYS A C 1
ATOM 1942 O O . LYS A 1 272 ? -14.164 -9.617 1.377 1 96.81 272 LYS A O 1
ATOM 1947 N N . TYR A 1 273 ? -16.031 -9.867 0.056 1 97.69 273 TYR A N 1
ATOM 1948 C CA . TYR A 1 273 ? -15.586 -8.875 -0.914 1 97.69 273 TYR A CA 1
ATOM 1949 C C . TYR A 1 273 ? -15.508 -7.492 -0.278 1 97.69 273 TYR A C 1
ATOM 1951 O O . TYR A 1 273 ? -16.359 -7.117 0.522 1 97.69 273 TYR A O 1
ATOM 1959 N N . ASP A 1 274 ? -14.445 -6.746 -0.562 1 98.12 274 ASP A N 1
ATOM 1960 C CA . ASP A 1 274 ? -14.281 -5.348 -0.175 1 98.12 274 ASP A CA 1
ATOM 1961 C C . ASP A 1 274 ? -13.859 -4.492 -1.368 1 98.12 274 ASP A C 1
ATOM 1963 O O . ASP A 1 274 ? -12.719 -4.582 -1.829 1 98.12 274 ASP A O 1
ATOM 1967 N N . ALA A 1 275 ? -14.773 -3.662 -1.825 1 97.62 275 ALA A N 1
ATOM 1968 C CA . ALA A 1 275 ? -14.57 -2.916 -3.064 1 97.62 275 ALA A CA 1
ATOM 1969 C C . ALA A 1 275 ? -13.352 -2.008 -2.965 1 97.62 275 ALA A C 1
ATOM 1971 O O . ALA A 1 275 ? -12.578 -1.886 -3.92 1 97.62 275 ALA A O 1
ATOM 1972 N N . ASN A 1 276 ? -13.133 -1.323 -1.857 1 97.81 276 ASN A N 1
ATOM 1973 C CA . ASN A 1 276 ? -11.992 -0.425 -1.697 1 97.81 276 ASN A CA 1
ATOM 1974 C C . ASN A 1 276 ? -10.672 -1.188 -1.703 1 97.81 276 ASN A C 1
ATOM 1976 O O . ASN A 1 276 ? -9.742 -0.828 -2.43 1 97.81 276 ASN A O 1
ATOM 1980 N N . ALA A 1 277 ? -10.562 -2.209 -0.902 1 98.75 277 ALA A N 1
ATOM 1981 C CA . ALA A 1 277 ? -9.328 -2.988 -0.833 1 98.75 277 ALA A CA 1
ATOM 1982 C C . ALA A 1 277 ? -9 -3.613 -2.186 1 98.75 277 ALA A C 1
ATOM 1984 O O . ALA A 1 277 ? -7.832 -3.693 -2.57 1 98.75 277 ALA A O 1
ATOM 1985 N N . ASP A 1 278 ? -10.039 -4.113 -2.875 1 98.56 278 ASP A N 1
ATOM 1986 C CA . ASP A 1 278 ? -9.844 -4.664 -4.215 1 98.56 278 ASP A CA 1
ATOM 1987 C C . ASP A 1 278 ? -9.234 -3.625 -5.152 1 98.56 278 ASP A C 1
ATOM 1989 O O . ASP A 1 278 ? -8.195 -3.873 -5.77 1 98.56 278 ASP A O 1
ATOM 1993 N N . ARG A 1 279 ? -9.836 -2.484 -5.184 1 98.31 279 ARG A N 1
ATOM 1994 C CA . ARG A 1 279 ? -9.367 -1.413 -6.059 1 98.31 279 ARG A CA 1
ATOM 1995 C C . ARG A 1 279 ? -7.965 -0.961 -5.676 1 98.31 279 ARG A C 1
ATOM 1997 O O . ARG A 1 279 ? -7.094 -0.823 -6.535 1 98.31 279 ARG A O 1
ATOM 2004 N N . ARG A 1 280 ? -7.75 -0.705 -4.41 1 98.75 280 ARG A N 1
ATOM 2005 C CA . ARG A 1 280 ? -6.484 -0.184 -3.904 1 98.75 280 ARG A CA 1
ATOM 2006 C C . ARG A 1 280 ? -5.352 -1.18 -4.137 1 98.75 280 ARG A C 1
ATOM 2008 O O . ARG A 1 280 ? -4.25 -0.793 -4.535 1 98.75 280 ARG A O 1
ATOM 2015 N N . SER A 1 281 ? -5.586 -2.439 -3.861 1 98.88 281 SER A N 1
ATOM 2016 C CA . SER A 1 281 ? -4.547 -3.447 -4.051 1 98.88 281 SER A CA 1
ATOM 2017 C C . SER A 1 281 ? -4.23 -3.643 -5.531 1 98.88 281 SER A C 1
ATOM 2019 O O . SER A 1 281 ? -3.076 -3.869 -5.898 1 98.88 281 SER A O 1
ATOM 2021 N N . TRP A 1 282 ? -5.234 -3.578 -6.402 1 98.81 282 TRP A N 1
ATOM 2022 C CA . TRP A 1 282 ? -5 -3.674 -7.84 1 98.81 282 TRP A CA 1
ATOM 2023 C C . TRP A 1 282 ? -4.137 -2.514 -8.328 1 98.81 282 TRP A C 1
ATOM 2025 O O . TRP A 1 282 ? -3.209 -2.709 -9.117 1 98.81 282 TRP A O 1
ATOM 2035 N N . ALA A 1 283 ? -4.445 -1.329 -7.844 1 98.75 283 ALA A N 1
ATOM 2036 C CA . ALA A 1 283 ? -3.658 -0.156 -8.211 1 98.75 283 ALA A CA 1
ATOM 2037 C C . ALA A 1 283 ? -2.209 -0.304 -7.758 1 98.75 283 ALA A C 1
ATOM 2039 O O . ALA A 1 283 ? -1.282 0.022 -8.5 1 98.75 283 ALA A O 1
ATOM 2040 N N . ALA A 1 284 ? -2.041 -0.795 -6.574 1 98.88 284 ALA A N 1
ATOM 2041 C CA . ALA A 1 284 ? -0.697 -0.998 -6.039 1 98.88 284 ALA A CA 1
ATOM 2042 C C . ALA A 1 284 ? 0.071 -2.027 -6.863 1 98.88 284 ALA A C 1
ATOM 2044 O O . ALA A 1 284 ? 1.244 -1.824 -7.184 1 98.88 284 ALA A O 1
ATOM 2045 N N . MET A 1 285 ? -0.607 -3.102 -7.172 1 98.88 285 MET A N 1
ATOM 2046 C CA . MET A 1 285 ? -0.005 -4.145 -7.996 1 98.88 285 MET A CA 1
ATOM 2047 C C . MET A 1 285 ? 0.378 -3.6 -9.367 1 98.88 285 MET A C 1
ATOM 2049 O O . MET A 1 285 ? 1.478 -3.859 -9.859 1 98.88 285 MET A O 1
ATOM 2053 N N . SER A 1 286 ? -0.514 -2.879 -10 1 98.81 286 SER A N 1
ATOM 2054 C CA . SER A 1 286 ? -0.268 -2.344 -11.336 1 98.81 286 SER A CA 1
ATOM 2055 C C . SER A 1 286 ? 0.944 -1.418 -11.344 1 98.81 286 SER A C 1
ATOM 2057 O O . SER A 1 286 ? 1.79 -1.503 -12.242 1 98.81 286 SER A O 1
ATOM 2059 N N . ASP A 1 287 ? 1.028 -0.544 -10.359 1 98.62 287 ASP A N 1
ATOM 2060 C CA . ASP A 1 287 ? 2.174 0.352 -10.234 1 98.62 287 ASP A CA 1
ATOM 2061 C C . ASP A 1 287 ? 3.459 -0.433 -9.984 1 98.62 287 ASP A C 1
ATOM 2063 O O . ASP A 1 287 ? 4.512 -0.097 -10.531 1 98.62 287 ASP A O 1
ATOM 2067 N N . PHE A 1 288 ? 3.391 -1.438 -9.141 1 98.81 288 PHE A N 1
ATOM 2068 C CA . PHE A 1 288 ? 4.516 -2.293 -8.773 1 98.81 288 PHE A CA 1
ATOM 2069 C C . PHE A 1 288 ? 5.121 -2.947 -10.008 1 98.81 288 PHE A C 1
ATOM 2071 O O . PHE A 1 288 ? 6.316 -2.811 -10.266 1 98.81 288 PHE A O 1
ATOM 2078 N N . PHE A 1 289 ? 4.281 -3.574 -10.805 1 98.75 289 PHE A N 1
ATOM 2079 C CA . PHE A 1 289 ? 4.762 -4.273 -11.992 1 98.75 289 PHE A CA 1
ATOM 2080 C C . PHE A 1 289 ? 5.203 -3.281 -13.062 1 98.75 289 PHE A C 1
ATOM 2082 O O . PHE A 1 289 ? 6.207 -3.498 -13.742 1 98.75 289 PHE A O 1
ATOM 2089 N N . ALA A 1 290 ? 4.469 -2.217 -13.234 1 98 290 ALA A N 1
ATOM 2090 C CA . ALA A 1 290 ? 4.836 -1.233 -14.258 1 98 290 ALA A CA 1
ATOM 2091 C C . ALA A 1 290 ? 6.258 -0.722 -14.039 1 98 290 ALA A C 1
ATOM 2093 O O . ALA A 1 290 ? 7.012 -0.546 -14.992 1 98 290 ALA A O 1
ATOM 2094 N N . HIS A 1 291 ? 6.559 -0.527 -12.789 1 97.69 291 HIS A N 1
ATOM 2095 C CA . HIS A 1 291 ? 7.887 -0.01 -12.484 1 97.69 291 HIS A 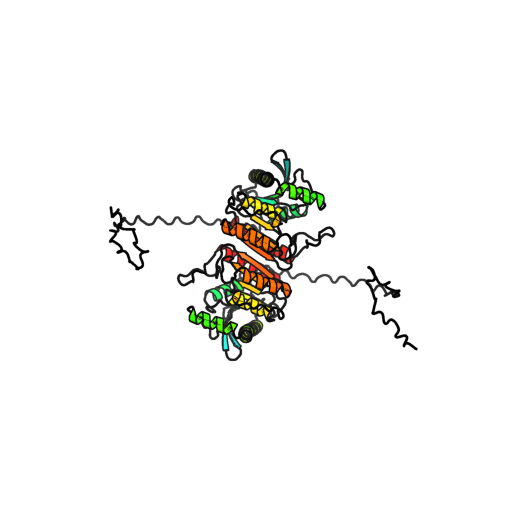CA 1
ATOM 2096 C C . HIS A 1 291 ? 8.953 -1.082 -12.68 1 97.69 291 HIS A C 1
ATOM 2098 O O . HIS A 1 291 ? 10.008 -0.815 -13.266 1 97.69 291 HIS A O 1
ATOM 2104 N N . LEU A 1 292 ? 8.727 -2.264 -12.219 1 97.81 292 LEU A N 1
ATOM 2105 C CA . LEU A 1 292 ? 9.727 -3.33 -12.242 1 97.81 292 LEU A CA 1
ATOM 2106 C C . LEU A 1 292 ? 10 -3.779 -13.672 1 97.81 292 LEU A C 1
ATOM 2108 O O . LEU A 1 292 ? 11.117 -4.199 -13.992 1 97.81 292 LEU A O 1
ATOM 2112 N N . PHE A 1 293 ? 9.008 -3.686 -14.516 1 96.56 293 PHE A N 1
ATOM 2113 C CA . PHE A 1 293 ? 9.141 -4.191 -15.875 1 96.56 293 PHE A CA 1
ATOM 2114 C C . PHE A 1 293 ? 9.539 -3.074 -16.828 1 96.56 293 PHE A C 1
ATOM 2116 O O . PHE A 1 293 ? 9.672 -3.301 -18.031 1 96.56 293 PHE A O 1
ATOM 2123 N N . ALA A 1 294 ? 9.688 -1.79 -16.359 1 87.62 294 ALA A N 1
ATOM 2124 C CA . ALA A 1 294 ? 10.078 -0.665 -17.203 1 87.62 294 ALA A CA 1
ATOM 2125 C C . ALA A 1 294 ? 11.492 -0.85 -17.75 1 87.62 294 ALA A C 1
ATOM 2127 O O . ALA A 1 294 ? 12.32 -1.511 -17.125 1 87.62 294 ALA A O 1
ATOM 2128 N N . MET B 1 1 ? -38.281 -27.109 79.562 1 21.09 1 MET B N 1
ATOM 2129 C CA . MET B 1 1 ? -39.25 -27.562 78.562 1 21.09 1 MET B CA 1
ATOM 2130 C C . MET B 1 1 ? -38.75 -27.219 77.188 1 21.09 1 MET B C 1
ATOM 2132 O O . MET B 1 1 ? -38.062 -26.203 77 1 21.09 1 MET B O 1
ATOM 2136 N N . ALA B 1 2 ? -38.906 -28.172 76.25 1 22.09 2 ALA B N 1
ATOM 2137 C CA . ALA B 1 2 ? -38.344 -28.766 75 1 22.09 2 ALA B CA 1
ATOM 2138 C C . ALA B 1 2 ? -38.562 -27.859 73.812 1 22.09 2 ALA B C 1
ATOM 2140 O O . ALA B 1 2 ? -39.719 -27.656 73.375 1 22.09 2 ALA B O 1
ATOM 2141 N N . ALA B 1 3 ? -37.875 -26.641 73.812 1 21.23 3 ALA B N 1
ATOM 2142 C CA . ALA B 1 3 ? -38.031 -25.531 72.875 1 21.23 3 ALA B CA 1
ATOM 2143 C C . ALA B 1 3 ? -37.969 -26.047 71.438 1 21.23 3 ALA B C 1
ATOM 2145 O O . ALA B 1 3 ? -36.938 -26.547 71 1 21.23 3 ALA B O 1
ATOM 2146 N N . ARG B 1 4 ? -39.062 -26.5 70.875 1 19.47 4 ARG B N 1
ATOM 2147 C CA . ARG B 1 4 ? -39.438 -27.328 69.688 1 19.47 4 ARG B CA 1
ATOM 2148 C C . ARG B 1 4 ? -38.969 -26.734 68.375 1 19.47 4 ARG B C 1
ATOM 2150 O O . ARG B 1 4 ? -38.344 -27.422 67.562 1 19.47 4 ARG B O 1
ATOM 2157 N N . GLY B 1 5 ? -39.531 -25.531 67.938 1 18.61 5 GLY B N 1
ATOM 2158 C CA . GLY B 1 5 ? -40.312 -25.766 66.688 1 18.61 5 GLY B CA 1
ATOM 2159 C C . GLY B 1 5 ? -39.5 -25.672 65.438 1 18.61 5 GLY B C 1
ATOM 2160 O O . GLY B 1 5 ? -39.688 -26.469 64.5 1 18.61 5 GLY B O 1
ATOM 2161 N N . ARG B 1 6 ? -38.75 -24.422 65.188 1 20.2 6 ARG B N 1
ATOM 2162 C CA . ARG B 1 6 ? -39.062 -23.734 63.906 1 20.2 6 ARG B CA 1
ATOM 2163 C C . ARG B 1 6 ? -38.281 -24.312 62.75 1 20.2 6 ARG B C 1
ATOM 2165 O O . ARG B 1 6 ? -37.062 -24.078 62.656 1 20.2 6 ARG B O 1
ATOM 2172 N N . ALA B 1 7 ? -38.5 -25.531 62.188 1 20.2 7 ALA B N 1
ATOM 2173 C CA . ALA B 1 7 ? -37.75 -26.422 61.312 1 20.2 7 ALA B CA 1
ATOM 2174 C C . ALA B 1 7 ? -37.625 -25.828 59.906 1 20.2 7 ALA B C 1
ATOM 2176 O O . ALA B 1 7 ? -36.719 -26.188 59.156 1 20.2 7 ALA B O 1
ATOM 2177 N N . GLY B 1 8 ? -38.656 -24.891 59.438 1 19.41 8 GLY B N 1
ATOM 2178 C CA . GLY B 1 8 ? -39.125 -25.359 58.125 1 19.41 8 GLY B CA 1
ATOM 2179 C C . GLY B 1 8 ? -38.094 -25.25 57.031 1 19.41 8 GLY B C 1
ATOM 2180 O O . GLY B 1 8 ? -36.969 -24.734 57.281 1 19.41 8 GLY B O 1
ATOM 2181 N N . CYS B 1 9 ? -38.438 -24.672 55.719 1 19.61 9 CYS B N 1
ATOM 2182 C CA . CYS B 1 9 ? -38.562 -25.172 54.344 1 19.61 9 CYS B CA 1
ATOM 2183 C C . CYS B 1 9 ? -37.438 -24.594 53.469 1 19.61 9 CYS B C 1
ATOM 2185 O O . CYS B 1 9 ? -37.438 -23.406 53.156 1 19.61 9 CYS B O 1
ATOM 2187 N N . LYS B 1 10 ? -36.156 -24.531 53.906 1 23.22 10 LYS B N 1
ATOM 2188 C CA . LYS B 1 10 ? -35.156 -23.844 53.094 1 23.22 10 LYS B CA 1
ATOM 2189 C C . LYS B 1 10 ? -35.25 -24.234 51.625 1 23.22 10 LYS B C 1
ATOM 2191 O O . LYS B 1 10 ? -35.469 -25.406 51.312 1 23.22 10 LYS B O 1
ATOM 2196 N N . ARG B 1 11 ? -35.5 -23.203 50.625 1 22.45 11 ARG B N 1
ATOM 2197 C CA . ARG B 1 11 ? -35.781 -22.953 49.188 1 22.45 11 ARG B CA 1
ATOM 2198 C C . ARG B 1 11 ? -34.688 -23.547 48.312 1 22.45 11 ARG B C 1
ATOM 2200 O O . ARG B 1 11 ? -33.562 -23.062 48.281 1 22.45 11 ARG B O 1
ATOM 2207 N N . ALA B 1 12 ? -34.531 -24.844 48.125 1 20.66 12 ALA B N 1
ATOM 2208 C CA . ALA B 1 12 ? -33.531 -25.594 47.406 1 20.66 12 ALA B CA 1
ATOM 2209 C C . ALA B 1 12 ? -33.594 -25.297 45.906 1 20.66 12 ALA B C 1
ATOM 2211 O O . ALA B 1 12 ? -32.656 -25.594 45.156 1 20.66 12 ALA B O 1
ATOM 2212 N N . ALA B 1 13 ? -34.719 -24.719 45.281 1 22.73 13 ALA B N 1
ATOM 2213 C CA . ALA B 1 13 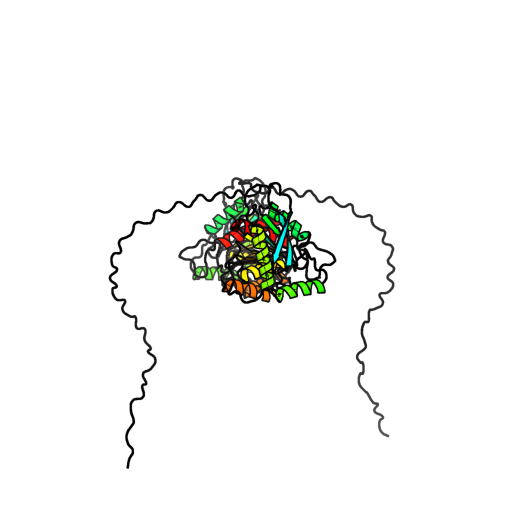? -34.875 -25.438 44.031 1 22.73 13 ALA B CA 1
ATOM 2214 C C . ALA B 1 13 ? -33.688 -25.156 43.062 1 22.73 13 ALA B C 1
ATOM 2216 O O . ALA B 1 13 ? -33.281 -24 42.906 1 22.73 13 ALA B O 1
ATOM 2217 N N . PRO B 1 14 ? -32.906 -26.078 42.562 1 23.28 14 PRO B N 1
ATOM 2218 C CA . PRO B 1 14 ? -31.766 -26.297 41.656 1 23.28 14 PRO B CA 1
ATOM 2219 C C . PRO B 1 14 ? -32.031 -25.781 40.25 1 23.28 14 PRO B C 1
ATOM 2221 O O . PRO B 1 14 ? -33.156 -25.578 39.844 1 23.28 14 PRO B O 1
ATOM 2224 N N . ILE B 1 15 ? -30.953 -25.219 39.531 1 22.58 15 ILE B N 1
ATOM 2225 C CA . ILE B 1 15 ? -30.516 -24.672 38.25 1 22.58 15 ILE B CA 1
ATOM 2226 C C . ILE B 1 15 ? -30.969 -25.594 37.094 1 22.58 15 ILE B C 1
ATOM 2228 O O . ILE B 1 15 ? -30.672 -26.797 37.125 1 22.58 15 ILE B O 1
ATOM 2232 N N . CYS B 1 16 ? -32.094 -25.188 36.375 1 21.5 16 CYS B N 1
ATOM 2233 C CA . CYS B 1 16 ? -33 -25.781 35.406 1 21.5 16 CYS B CA 1
ATOM 2234 C C . CYS B 1 16 ? -32.25 -26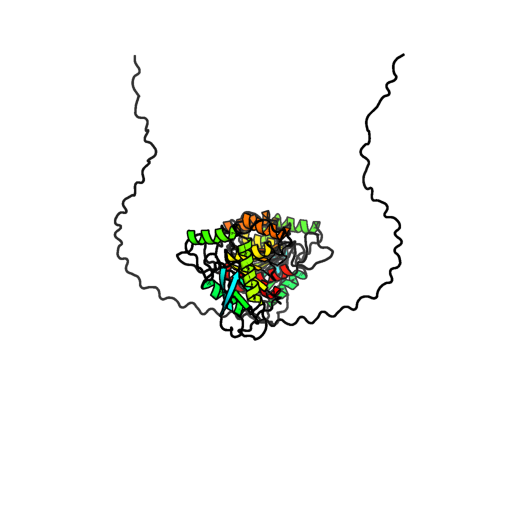.25 34.156 1 21.5 16 CYS B C 1
ATOM 2236 O O . CYS B 1 16 ? -31.531 -25.469 33.531 1 21.5 16 CYS B O 1
ATOM 2238 N N . SER B 1 17 ? -31.953 -27.531 34 1 21.72 17 SER B N 1
ATOM 2239 C CA . SER B 1 17 ? -31.328 -28.359 32.969 1 21.72 17 SER B CA 1
ATOM 2240 C C . SER B 1 17 ? -31.906 -28.062 31.609 1 21.72 17 SER B C 1
ATOM 2242 O O . SER B 1 17 ? -31.172 -28 30.609 1 21.72 17 SER B O 1
ATOM 2244 N N . ARG B 1 18 ? -33.094 -28.594 31.094 1 21.02 18 ARG B N 1
ATOM 2245 C CA . ARG B 1 18 ? -33.469 -29.281 29.859 1 21.02 18 ARG B CA 1
ATOM 2246 C C . ARG B 1 18 ? -33.844 -28.266 28.766 1 21.02 18 ARG B C 1
ATOM 2248 O O . ARG B 1 18 ? -34.125 -27.109 29.062 1 21.02 18 ARG B O 1
ATOM 2255 N N . CYS B 1 19 ? -33.938 -28.562 27.344 1 21.69 19 CYS B N 1
ATOM 2256 C CA . CYS B 1 19 ? -33.844 -27.906 26.047 1 21.69 19 CYS B CA 1
ATOM 2257 C C . CYS B 1 19 ? -35.156 -27.156 25.734 1 21.69 19 CYS B C 1
ATOM 2259 O O . CYS B 1 19 ? -35.688 -27.281 24.625 1 21.69 19 CYS B O 1
ATOM 2261 N N . GLY B 1 20 ? -35.906 -26.625 26.656 1 21.14 20 GLY B N 1
ATOM 2262 C CA . GLY B 1 20 ? -37.312 -26.547 26.391 1 21.14 20 GLY B CA 1
ATOM 2263 C C . GLY B 1 20 ? -37.656 -25.625 25.234 1 21.14 20 GLY B C 1
ATOM 2264 O O . GLY B 1 20 ? -37.5 -24.406 25.344 1 21.14 20 GLY B O 1
ATOM 2265 N N . CYS B 1 21 ? -37.844 -26.078 24 1 21.91 21 CYS B N 1
ATOM 2266 C CA . CYS B 1 21 ? -38.094 -25.547 22.672 1 21.91 21 CYS B CA 1
ATOM 2267 C C . CYS B 1 21 ? -39.406 -24.781 22.641 1 21.91 21 CYS B C 1
ATOM 2269 O O . CYS B 1 21 ? -40.469 -25.328 22.984 1 21.91 21 CYS B O 1
ATOM 2271 N N . PRO B 1 22 ? -39.438 -23.547 23.188 1 24.92 22 PRO B N 1
ATOM 2272 C CA . PRO B 1 22 ? -40.781 -22.922 23.328 1 24.92 22 PRO B CA 1
ATOM 2273 C C . PRO B 1 22 ? -41.5 -22.812 21.984 1 24.92 22 PRO B C 1
ATOM 2275 O O . PRO B 1 22 ? -40.875 -22.828 20.922 1 24.92 22 PRO B O 1
ATOM 2278 N N . GLY B 1 23 ? -42.781 -23.234 21.953 1 21.09 23 GLY B N 1
ATOM 2279 C CA . GLY B 1 23 ? -43.781 -23.406 20.922 1 21.09 23 GLY B CA 1
ATOM 2280 C C . GLY B 1 23 ? -44.156 -22.109 20.234 1 21.09 23 GLY B C 1
ATOM 2281 O O . GLY B 1 23 ? -44.469 -21.109 20.891 1 21.09 23 GLY B O 1
ATOM 2282 N N . LEU B 1 24 ? -43.625 -21.781 19.078 1 20.8 24 LEU B N 1
ATOM 2283 C CA . LEU B 1 24 ? -43.688 -20.625 18.188 1 20.8 24 LEU B CA 1
ATOM 2284 C C . LEU B 1 24 ? -45.125 -20.266 17.844 1 20.8 24 LEU B C 1
ATOM 2286 O O . LEU B 1 24 ? -45.812 -21.047 17.188 1 20.8 24 LEU B O 1
ATOM 2290 N N . ALA B 1 25 ? -45.812 -19.656 18.797 1 20.22 25 ALA B N 1
ATOM 2291 C CA . ALA B 1 25 ? -47.188 -19.297 18.547 1 20.22 25 ALA B CA 1
ATOM 2292 C C . ALA B 1 25 ? -47.344 -18.578 17.219 1 20.22 25 ALA B C 1
ATOM 2294 O O . ALA B 1 25 ? -46.406 -17.906 16.766 1 20.22 25 ALA B O 1
ATOM 2295 N N . ALA B 1 26 ? -48.531 -18.672 16.578 1 24 26 ALA B N 1
ATOM 2296 C CA . ALA B 1 26 ? -49.125 -18.469 15.273 1 24 26 ALA B CA 1
ATOM 2297 C C . ALA B 1 26 ? -49.25 -16.984 14.938 1 24 26 ALA B C 1
ATOM 2299 O O . ALA B 1 26 ? -50.062 -16.281 15.539 1 24 26 ALA B O 1
ATOM 2300 N N . LEU B 1 27 ? -48.188 -16.188 15.07 1 21.2 27 LEU B N 1
ATOM 2301 C CA . LEU B 1 27 ? -48.5 -14.773 14.852 1 21.2 27 LEU B CA 1
ATOM 2302 C C . LEU B 1 27 ? -49.156 -14.57 13.5 1 21.2 27 LEU B C 1
ATOM 2304 O O . LEU B 1 27 ? -48.719 -15.102 12.484 1 21.2 27 LEU B O 1
ATOM 2308 N N . ALA B 1 28 ? -50.438 -14.227 13.539 1 24.59 28 ALA B N 1
ATOM 2309 C CA . ALA B 1 28 ? -51.344 -13.859 12.461 1 24.59 28 ALA B CA 1
ATOM 2310 C C . ALA B 1 28 ? -50.75 -12.734 11.609 1 24.59 28 ALA B C 1
ATOM 2312 O O . ALA B 1 28 ? -50.469 -11.648 12.125 1 24.59 28 ALA B O 1
ATOM 2313 N N . PHE B 1 29 ? -49.906 -13.031 10.617 1 23.3 29 PHE B N 1
ATOM 2314 C CA . PHE B 1 29 ? -49.25 -12.164 9.625 1 23.3 29 PHE B CA 1
ATOM 2315 C C . PHE B 1 29 ? -50.312 -11.344 8.875 1 23.3 29 PHE B C 1
ATOM 2317 O O . PHE B 1 29 ? -51.125 -11.906 8.156 1 23.3 29 PHE B O 1
ATOM 2324 N N . SER B 1 30 ? -50.906 -10.406 9.633 1 23.56 30 SER B N 1
ATOM 2325 C CA . SER B 1 30 ? -51.781 -9.547 8.844 1 23.56 30 SER B CA 1
ATOM 2326 C C . SER B 1 30 ? -51.125 -9.117 7.539 1 23.56 30 SER B C 1
ATOM 2328 O O . SER B 1 30 ? -49.906 -9.016 7.469 1 23.56 30 SER B O 1
ATOM 2330 N N . GLN B 1 31 ? -51.844 -9.227 6.406 1 23.69 31 GLN B N 1
ATOM 2331 C CA . GLN B 1 31 ? -51.625 -9.023 4.977 1 23.69 31 GLN B CA 1
ATOM 2332 C C . GLN B 1 31 ? -51.156 -7.605 4.684 1 23.69 31 GLN B C 1
ATOM 2334 O O . GLN B 1 31 ? -51.938 -6.656 4.785 1 23.69 31 GLN B O 1
ATOM 2339 N N . CYS B 1 32 ? -50.094 -7.082 5.375 1 25.8 32 CYS B N 1
ATOM 2340 C CA . CYS B 1 32 ? -49.75 -5.703 5.023 1 25.8 32 CYS B CA 1
ATOM 2341 C C . CYS B 1 32 ? -49.688 -5.527 3.514 1 25.8 32 CYS B C 1
ATOM 2343 O O . CYS B 1 32 ? -49.062 -6.328 2.82 1 25.8 32 CYS B O 1
ATOM 2345 N N . GLU B 1 33 ? -50.625 -4.773 2.994 1 28.45 33 GLU B N 1
ATOM 2346 C CA . GLU B 1 33 ? -50.75 -4.375 1.596 1 28.45 33 GLU B CA 1
ATOM 2347 C C . GLU B 1 33 ? -49.438 -3.904 1.027 1 28.45 33 GLU B C 1
ATOM 2349 O O . GLU B 1 33 ? -48.656 -3.215 1.708 1 28.45 33 GLU B O 1
ATOM 2354 N N . GLN B 1 34 ? -48.812 -4.684 0.055 1 25.72 34 GLN B N 1
ATOM 2355 C CA . GLN B 1 34 ? -47.625 -4.543 -0.782 1 25.72 34 GLN B CA 1
ATOM 2356 C C . GLN B 1 34 ? -47.5 -3.131 -1.355 1 25.72 34 GLN B C 1
ATOM 2358 O O . GLN B 1 34 ? -48.375 -2.697 -2.111 1 25.72 34 GLN B O 1
ATOM 2363 N N . ASN B 1 35 ? -47.188 -2.086 -0.5 1 31.44 35 ASN B N 1
ATOM 2364 C CA . ASN B 1 35 ? -46.969 -0.787 -1.135 1 31.44 35 ASN B CA 1
ATOM 2365 C C . ASN B 1 35 ? -46.125 -0.906 -2.395 1 31.44 35 ASN B C 1
ATOM 2367 O O . ASN B 1 35 ? -45.188 -1.712 -2.445 1 31.44 35 ASN B O 1
ATOM 2371 N N . PRO B 1 36 ? -46.562 -0.34 -3.564 1 35.25 36 PRO B N 1
ATOM 2372 C CA . PRO B 1 36 ? -45.875 -0.492 -4.84 1 35.25 36 PRO B CA 1
ATOM 2373 C C . PRO B 1 36 ? -44.406 -0.064 -4.766 1 35.25 36 PRO B C 1
ATOM 2375 O O . PRO B 1 36 ? -44.031 0.742 -3.908 1 35.25 36 PRO B O 1
ATOM 2378 N N . PRO B 1 37 ? -43.438 -0.917 -5.297 1 33.09 37 PRO B N 1
ATOM 2379 C CA . PRO B 1 37 ? -42 -0.731 -5.254 1 33.09 37 PRO B CA 1
ATOM 2380 C C . PRO B 1 37 ? -41.562 0.678 -5.66 1 33.09 37 PRO B C 1
ATOM 2382 O O . PRO B 1 37 ? -42.219 1.306 -6.5 1 33.09 37 PRO B O 1
ATOM 2385 N N . PRO B 1 38 ? -41.062 1.461 -4.656 1 32.38 38 PRO B N 1
ATOM 2386 C CA . PRO B 1 38 ? -40.656 2.807 -5.059 1 32.38 38 PRO B CA 1
ATOM 2387 C C . PRO B 1 38 ? -39.875 2.816 -6.375 1 32.38 38 PRO B C 1
ATOM 2389 O O . PRO B 1 38 ? -39.25 1.806 -6.742 1 32.38 38 PRO B O 1
ATOM 2392 N N . ARG B 1 39 ? -40.281 3.672 -7.332 1 34.12 39 ARG B N 1
ATOM 2393 C CA . ARG B 1 39 ? -39.625 3.896 -8.617 1 34.12 39 ARG B CA 1
ATOM 2394 C C . ARG B 1 39 ? -38.125 4.098 -8.445 1 34.12 39 ARG B C 1
ATOM 2396 O O . ARG B 1 39 ? -37.688 4.805 -7.531 1 34.12 39 ARG B O 1
ATOM 2403 N N . LEU B 1 40 ? -37.281 3.127 -8.836 1 32.16 40 LEU B N 1
ATOM 2404 C CA . LEU B 1 40 ? -35.844 3.156 -8.875 1 32.16 40 LEU B CA 1
ATOM 2405 C C . LEU B 1 40 ? -35.312 4.488 -9.414 1 32.16 40 LEU B C 1
ATOM 2407 O O . LEU B 1 40 ? -35.625 4.848 -10.555 1 32.16 40 LEU B O 1
ATOM 2411 N N . CYS B 1 41 ? -35.156 5.516 -8.609 1 31.64 41 CYS B N 1
ATOM 2412 C CA . CYS B 1 41 ? -34.5 6.738 -9.086 1 31.64 41 CYS B CA 1
ATOM 2413 C C . CYS B 1 41 ? -33.25 6.414 -9.891 1 31.64 41 CYS B C 1
ATOM 2415 O O . CYS B 1 41 ? -32.438 5.586 -9.477 1 31.64 41 CYS B O 1
ATOM 2417 N N . ARG B 1 42 ? -33.188 6.668 -11.227 1 33.12 42 ARG B N 1
ATOM 2418 C CA . ARG B 1 42 ? -32.031 6.578 -12.109 1 33.12 42 ARG B CA 1
ATOM 2419 C C . ARG B 1 42 ? -30.828 7.266 -11.492 1 33.12 42 ARG B C 1
ATOM 2421 O O . ARG B 1 42 ? -30.906 8.43 -11.078 1 33.12 42 ARG B O 1
ATOM 2428 N N . PRO B 1 43 ? -29.797 6.492 -11.016 1 33.38 43 PRO B N 1
ATOM 2429 C CA . PRO B 1 43 ? -28.625 7.188 -10.477 1 33.38 43 PRO B CA 1
ATOM 2430 C C . PRO B 1 43 ? -28.172 8.359 -11.352 1 33.38 43 PRO B C 1
ATOM 2432 O O . PRO B 1 43 ? -28.375 8.336 -12.562 1 33.38 43 PRO B O 1
ATOM 2435 N N . ALA B 1 44 ? -28.062 9.586 -10.805 1 40.84 44 ALA B N 1
ATOM 2436 C CA . ALA B 1 44 ? -27.562 10.758 -11.508 1 40.84 44 ALA B CA 1
ATOM 2437 C C . ALA B 1 44 ? -26.297 10.422 -12.297 1 40.84 44 ALA B C 1
ATOM 2439 O O . ALA B 1 44 ? -25.516 9.555 -11.883 1 40.84 44 ALA B O 1
ATOM 2440 N N . PRO B 1 45 ? -26.156 10.781 -13.531 1 34.28 45 PRO B N 1
ATOM 2441 C CA . PRO B 1 45 ? -24.969 10.469 -14.344 1 34.28 45 PRO B CA 1
ATOM 2442 C C . PRO B 1 45 ? -23.656 10.805 -13.625 1 34.28 45 PRO B C 1
ATOM 2444 O O . PRO B 1 45 ? -23.578 11.82 -12.938 1 34.28 45 PRO B O 1
ATOM 2447 N N . ARG B 1 46 ? -22.938 9.781 -13.234 1 32.16 46 ARG B N 1
ATOM 2448 C CA . ARG B 1 46 ? -21.578 10.023 -12.75 1 32.16 46 ARG B CA 1
ATOM 2449 C C . ARG B 1 46 ? -20.859 11.023 -13.641 1 32.16 46 ARG B C 1
ATOM 2451 O O . ARG B 1 46 ? -20.656 10.773 -14.828 1 32.16 46 ARG B O 1
ATOM 2458 N N . ARG B 1 47 ? -20.859 12.328 -13.305 1 31.95 47 ARG B N 1
ATOM 2459 C CA . ARG B 1 47 ? -19.984 13.25 -14.031 1 31.95 47 ARG B CA 1
ATOM 2460 C C . ARG B 1 47 ? -18.578 12.672 -14.188 1 31.95 47 ARG B C 1
ATOM 2462 O O . ARG B 1 47 ? -18.016 12.141 -13.234 1 31.95 47 ARG B O 1
ATOM 2469 N N . SER B 1 48 ? -18.172 12.25 -15.383 1 31.2 48 SER B N 1
ATOM 2470 C CA . SER B 1 48 ? -16.828 11.852 -15.758 1 31.2 48 SER B CA 1
ATOM 2471 C C . SER B 1 48 ? -15.789 12.789 -15.156 1 31.2 48 SER B C 1
ATOM 2473 O O . SER B 1 48 ? -15.781 13.992 -15.445 1 31.2 48 SER B O 1
ATOM 2475 N N . ILE B 1 49 ? -15.406 12.648 -13.938 1 34.38 49 ILE B N 1
ATOM 2476 C CA . ILE B 1 49 ? -14.219 13.406 -13.578 1 34.38 49 ILE B CA 1
ATOM 2477 C C . ILE B 1 49 ? -13.117 13.172 -14.617 1 34.38 49 ILE B C 1
ATOM 2479 O O . ILE B 1 49 ? -12.633 12.047 -14.766 1 34.38 49 ILE B O 1
ATOM 2483 N N . ALA B 1 50 ? -13.008 13.922 -15.617 1 35.94 50 ALA B N 1
ATOM 2484 C CA . ALA B 1 50 ? -11.891 13.898 -16.562 1 35.94 50 ALA B CA 1
ATOM 2485 C C . ALA B 1 50 ? -10.57 13.648 -15.844 1 35.94 50 ALA B C 1
ATOM 2487 O O . ALA B 1 50 ? -10.328 14.195 -14.766 1 35.94 50 ALA B O 1
ATOM 2488 N N . PRO B 1 51 ? -9.961 12.508 -16.094 1 40.5 51 PRO B N 1
ATOM 2489 C CA . PRO B 1 51 ? -8.609 12.461 -15.539 1 40.5 51 PRO B CA 1
ATOM 2490 C C . PRO B 1 51 ? -7.887 13.805 -15.625 1 40.5 51 PRO B C 1
ATOM 2492 O O . PRO B 1 51 ? -7.938 14.469 -16.656 1 40.5 51 PRO B O 1
ATOM 2495 N N . MET B 1 52 ? -7.738 14.508 -14.531 1 41.56 52 MET B N 1
ATOM 2496 C CA . MET B 1 52 ? -7.098 15.812 -14.477 1 41.56 52 MET B CA 1
ATOM 2497 C C . MET B 1 52 ? -5.723 15.781 -15.133 1 41.56 52 MET B C 1
ATOM 2499 O O . MET B 1 52 ? -4.703 15.766 -14.445 1 41.56 52 MET B O 1
ATOM 2503 N N . THR B 1 53 ? -5.453 14.93 -16.016 1 42.12 53 THR B N 1
ATOM 2504 C CA . THR B 1 53 ? -4.156 15.094 -16.656 1 42.12 53 THR B CA 1
ATOM 2505 C C . THR B 1 53 ? -3.938 16.547 -17.078 1 42.12 53 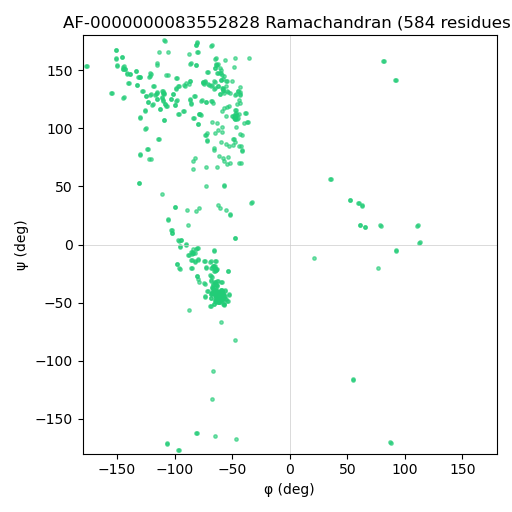THR B C 1
ATOM 2507 O O . THR B 1 53 ? -3.127 16.828 -17.969 1 42.12 53 THR B O 1
ATOM 2510 N N . GLY B 1 54 ? -4.797 17.5 -16.766 1 42.97 54 GLY B N 1
ATOM 2511 C CA . GLY B 1 54 ? -4.531 18.828 -17.297 1 42.97 54 GLY B CA 1
ATOM 2512 C C . GLY B 1 54 ? -3.268 19.453 -16.75 1 42.97 54 GLY B C 1
ATOM 2513 O O . GLY B 1 54 ? -3.113 19.594 -15.531 1 42.97 54 GLY B O 1
ATOM 2514 N N . GLY B 1 55 ? -2.088 19.188 -17.25 1 49.53 55 GLY B N 1
ATOM 2515 C CA . GLY B 1 55 ? -0.995 20.125 -17.031 1 49.53 55 GLY B CA 1
ATOM 2516 C C . GLY B 1 55 ? -1.45 21.562 -16.969 1 49.53 55 GLY B C 1
ATOM 2517 O O . GLY B 1 55 ? -1.183 22.344 -17.875 1 49.53 55 GLY B O 1
ATOM 2518 N N . GLY B 1 56 ? -2.564 21.812 -16.422 1 52.84 56 GLY B N 1
ATOM 2519 C CA . GLY B 1 56 ? -2.971 23.203 -16.422 1 52.84 56 GLY B CA 1
ATOM 2520 C C . GLY B 1 56 ? -1.975 24.125 -15.734 1 52.84 56 GLY B C 1
ATOM 2521 O O . GLY B 1 56 ? -1.124 23.656 -14.977 1 52.84 56 GLY B O 1
ATOM 2522 N N . ARG B 1 57 ? -1.782 25.297 -16.234 1 63.19 57 ARG B N 1
ATOM 2523 C CA . ARG B 1 57 ? -0.954 26.359 -15.688 1 63.19 57 ARG B CA 1
ATOM 2524 C C . ARG B 1 57 ? -1.326 26.641 -14.234 1 63.19 57 ARG B C 1
ATOM 2526 O O . ARG B 1 57 ? -2.508 26.703 -13.891 1 63.19 57 ARG B O 1
ATOM 2533 N N . ALA B 1 58 ? -0.365 26.453 -13.297 1 71.19 58 ALA B N 1
ATOM 2534 C CA . ALA B 1 58 ? -0.556 26.797 -11.891 1 71.19 58 ALA B CA 1
ATOM 2535 C C . ALA B 1 58 ? -0.714 28.297 -11.703 1 71.19 58 ALA B C 1
ATOM 2537 O O . ALA B 1 58 ? -0.107 29.094 -12.43 1 71.19 58 ALA B O 1
ATOM 2538 N N . MET B 1 59 ? -1.739 28.641 -10.883 1 77.94 59 MET B N 1
ATOM 2539 C CA . MET B 1 59 ? -1.793 30.031 -10.438 1 77.94 59 MET B CA 1
ATOM 2540 C C . MET B 1 59 ? -0.56 30.375 -9.609 1 77.94 59 MET B C 1
ATOM 2542 O O . MET B 1 59 ? 0.091 29.5 -9.047 1 77.94 59 MET B O 1
ATOM 2546 N N . PRO B 1 60 ? -0.3 31.672 -9.625 1 82.88 60 PRO B N 1
ATOM 2547 C CA . PRO B 1 60 ? 0.819 32.062 -8.758 1 82.88 60 PRO B CA 1
ATOM 2548 C C . PRO B 1 60 ? 0.587 31.672 -7.293 1 82.88 60 PRO B C 1
ATOM 2550 O O . PRO B 1 60 ? -0.512 31.875 -6.77 1 82.88 60 PRO B O 1
ATOM 2553 N N . ALA B 1 61 ? 1.587 31.125 -6.727 1 94.5 61 ALA B N 1
ATOM 2554 C CA . ALA B 1 61 ? 1.561 30.812 -5.301 1 94.5 61 ALA B CA 1
ATOM 2555 C C . ALA B 1 61 ? 1.443 32.094 -4.457 1 94.5 61 ALA B C 1
ATOM 2557 O O . ALA B 1 61 ? 1.86 33.156 -4.887 1 94.5 61 ALA B O 1
ATOM 2558 N N . ARG B 1 62 ? 0.771 32 -3.307 1 96.31 62 ARG B N 1
ATOM 2559 C CA . ARG B 1 62 ? 0.692 33.125 -2.393 1 96.31 62 ARG B CA 1
ATOM 2560 C C . ARG B 1 62 ? 0.677 32.656 -0.94 1 96.31 62 ARG B C 1
ATOM 2562 O O . ARG B 1 62 ? 0.412 31.484 -0.662 1 96.31 62 ARG B O 1
ATOM 2569 N N . ASP B 1 63 ? 0.998 33.594 -0.05 1 98 63 ASP B N 1
ATOM 2570 C CA . ASP B 1 63 ? 0.922 33.312 1.385 1 98 63 ASP B CA 1
ATOM 2571 C C . ASP B 1 63 ? -0.468 33.656 1.929 1 98 63 ASP B C 1
ATOM 2573 O O . ASP B 1 63 ? -1.094 34.625 1.509 1 98 63 ASP B O 1
ATOM 2577 N N . ILE B 1 64 ? -0.942 32.812 2.781 1 98.25 64 ILE B N 1
ATOM 2578 C CA . ILE B 1 64 ? -2.203 33.031 3.477 1 98.25 64 ILE B CA 1
ATOM 2579 C C . ILE B 1 64 ? -1.947 33.188 4.977 1 98.25 64 ILE B C 1
ATOM 2581 O O . ILE B 1 64 ? -1.354 32.281 5.598 1 98.25 64 ILE B O 1
ATOM 2585 N N . ALA B 1 65 ? -2.434 34.312 5.523 1 98.5 65 ALA B N 1
ATOM 2586 C CA . ALA B 1 65 ? -2.293 34.531 6.961 1 98.5 65 ALA B CA 1
ATOM 2587 C C . ALA B 1 65 ? -3.51 34 7.723 1 98.5 65 ALA B C 1
ATOM 2589 O O . ALA B 1 65 ? -4.645 34.188 7.273 1 98.5 65 ALA B O 1
ATOM 2590 N N . TYR B 1 66 ? -3.283 33.375 8.773 1 98.31 66 TYR B N 1
ATOM 2591 C CA . TYR B 1 66 ? -4.285 32.938 9.742 1 98.31 66 TYR B CA 1
ATOM 2592 C C . TYR B 1 66 ? -3.707 32.875 11.148 1 98.31 66 TYR B C 1
ATOM 2594 O O . TYR B 1 66 ? -2.52 33.156 11.344 1 98.31 66 TYR B O 1
ATOM 2602 N N . SER B 1 67 ? -4.602 32.75 12.148 1 97.75 67 SER B N 1
ATOM 2603 C CA . SER B 1 67 ? -4.117 32.812 13.523 1 97.75 67 SER B CA 1
ATOM 2604 C C . SER B 1 67 ? -4.984 31.969 14.461 1 97.75 67 SER B C 1
ATOM 2606 O O . SER B 1 67 ? -6.121 31.625 14.117 1 97.75 67 SER B O 1
ATOM 2608 N N . HIS B 1 68 ? -4.371 31.562 15.484 1 97.19 68 HIS B N 1
ATOM 2609 C CA . HIS B 1 68 ? -5.062 30.938 16.609 1 97.19 68 HIS B CA 1
ATOM 2610 C C . HIS B 1 68 ? -4.414 31.328 17.938 1 97.19 68 HIS B C 1
ATOM 2612 O O . HIS B 1 68 ? -3.195 31.219 18.094 1 97.19 68 HIS B O 1
ATOM 2618 N N . ALA B 1 69 ? -5.277 31.859 18.891 1 96.38 69 ALA B N 1
ATOM 2619 C CA . ALA B 1 69 ? -4.871 32.156 20.266 1 96.38 69 ALA B CA 1
ATOM 2620 C C . ALA B 1 69 ? -3.609 33.031 20.281 1 96.38 69 ALA B C 1
ATOM 2622 O O . ALA B 1 69 ? -2.658 32.719 21 1 96.38 69 ALA B O 1
ATOM 2623 N N . GLY B 1 70 ? -3.527 33.875 19.453 1 95.94 70 GLY B N 1
ATOM 2624 C CA . GLY B 1 70 ? -2.469 34.875 19.469 1 95.94 70 GLY B CA 1
ATOM 2625 C C . GLY B 1 70 ? -1.252 34.469 18.656 1 95.94 70 GLY B C 1
ATOM 2626 O O . GLY B 1 70 ? -0.314 35.25 18.5 1 95.94 70 GLY B O 1
ATOM 2627 N N . ILE B 1 71 ? -1.243 33.281 18.156 1 95.5 71 ILE B N 1
ATOM 2628 C CA . ILE B 1 71 ? -0.136 32.812 17.328 1 95.5 71 ILE B CA 1
ATOM 2629 C C . ILE B 1 71 ? -0.448 33.094 15.852 1 95.5 71 ILE B C 1
ATOM 2631 O O . ILE B 1 71 ? -1.417 32.562 15.305 1 95.5 71 ILE B O 1
ATOM 2635 N N . GLY B 1 72 ? 0.356 33.969 15.25 1 98.06 72 GLY B N 1
ATOM 2636 C CA . GLY B 1 72 ? 0.234 34.25 13.82 1 98.06 72 GLY B CA 1
ATOM 2637 C C . GLY B 1 72 ? 0.959 33.25 12.953 1 98.06 72 GLY B C 1
ATOM 2638 O O . GLY B 1 72 ? 2.125 32.938 13.203 1 98.06 72 GLY B O 1
ATOM 2639 N N . MET B 1 73 ? 0.218 32.688 11.977 1 98.44 73 MET B N 1
ATOM 2640 C CA . MET B 1 73 ? 0.757 31.688 11.062 1 98.44 73 MET B CA 1
ATOM 2641 C C . MET B 1 73 ? 0.636 32.156 9.617 1 98.44 73 MET B C 1
ATOM 2643 O O . MET B 1 73 ? -0.292 32.875 9.273 1 98.44 73 MET B O 1
ATOM 2647 N N . LEU B 1 74 ? 1.621 31.797 8.844 1 98.5 74 LEU B N 1
ATOM 2648 C CA . LEU B 1 74 ? 1.67 32.188 7.434 1 98.5 74 LEU B CA 1
ATOM 2649 C C . LEU B 1 74 ? 1.832 30.953 6.551 1 98.5 74 LEU B C 1
ATOM 2651 O O . LEU B 1 74 ? 2.951 30.484 6.328 1 98.5 74 LEU B O 1
ATOM 2655 N N . GLY B 1 75 ? 0.728 30.5 5.984 1 98.69 75 GLY B N 1
ATOM 2656 C CA . GLY B 1 75 ? 0.759 29.328 5.133 1 98.69 75 GLY B CA 1
ATOM 2657 C C . GLY B 1 75 ? 1.107 29.641 3.689 1 98.69 75 GLY B C 1
ATOM 2658 O O . GLY B 1 75 ? 1.03 30.797 3.264 1 98.69 75 GLY B O 1
ATOM 2659 N N . HIS B 1 76 ? 1.635 28.641 2.975 1 98.69 76 HIS B N 1
ATOM 2660 C CA . HIS B 1 76 ? 1.901 28.734 1.543 1 98.69 76 HIS B CA 1
ATOM 2661 C C . HIS B 1 76 ? 0.783 28.078 0.732 1 98.69 76 HIS B C 1
ATOM 2663 O O . HIS B 1 76 ? 0.487 26.906 0.911 1 98.69 76 HIS B O 1
ATOM 2669 N N . PHE B 1 77 ? 0.181 28.859 -0.177 1 98.12 77 PHE B N 1
ATOM 2670 C CA . PHE B 1 77 ? -0.993 28.391 -0.902 1 98.12 77 PHE B CA 1
ATOM 2671 C C . PHE B 1 77 ? -0.702 28.297 -2.395 1 98.12 77 PHE B C 1
ATOM 2673 O O . PHE B 1 77 ? -0.131 29.203 -2.986 1 98.12 77 PHE B O 1
ATOM 2680 N N . GLU B 1 78 ? -1.017 27.125 -2.977 1 96.88 78 GLU B N 1
ATOM 2681 C CA . GLU B 1 78 ? -0.927 26.875 -4.41 1 96.88 78 GLU B CA 1
ATOM 2682 C C . GLU B 1 78 ? -2.195 26.203 -4.938 1 96.88 78 GLU B C 1
ATOM 2684 O O . GLU B 1 78 ? -2.752 25.312 -4.285 1 96.88 78 GLU B O 1
ATOM 2689 N N . ALA B 1 79 ? -2.674 26.672 -6.125 1 95.69 79 ALA B N 1
ATOM 2690 C CA . ALA B 1 79 ? -3.842 26.062 -6.762 1 95.69 79 ALA B CA 1
ATOM 2691 C C . ALA B 1 79 ? -3.703 26.062 -8.281 1 95.69 79 ALA B C 1
ATOM 2693 O O . ALA B 1 79 ? -3.002 26.906 -8.844 1 95.69 79 ALA B O 1
ATOM 2694 N N . PRO B 1 80 ? -4.414 25.062 -8.906 1 91.69 80 PRO B N 1
ATOM 2695 C CA . PRO B 1 80 ? -4.41 25.078 -10.375 1 91.69 80 PRO B CA 1
ATOM 2696 C C . PRO B 1 80 ? -5.102 26.328 -10.938 1 91.69 80 PRO B C 1
ATOM 2698 O O . PRO B 1 80 ? -5.93 26.938 -10.266 1 91.69 80 PRO B O 1
ATOM 2701 N N . ALA B 1 81 ? -4.746 26.734 -12.148 1 80 81 ALA B N 1
ATOM 2702 C CA . ALA B 1 81 ? -5.262 27.938 -12.789 1 80 81 ALA B CA 1
ATOM 2703 C C . ALA B 1 81 ? -6.602 27.672 -13.469 1 80 81 ALA B C 1
ATOM 2705 O O . ALA B 1 81 ? -7.293 28.594 -13.891 1 80 81 ALA B O 1
ATOM 2706 N N . ASP B 1 82 ? -7.078 26.422 -13.461 1 70.44 82 ASP B N 1
ATOM 2707 C CA . ASP B 1 82 ? -8.148 26.078 -14.383 1 70.44 82 ASP B CA 1
ATOM 2708 C C . ASP B 1 82 ? -9.508 26.516 -13.844 1 70.44 82 ASP B C 1
ATOM 2710 O O . ASP B 1 82 ? -10.547 26.219 -14.445 1 70.44 82 ASP B O 1
ATOM 2714 N N . GLY B 1 83 ? -9.656 27.578 -13.008 1 68.12 83 GLY B N 1
ATOM 2715 C CA . GLY B 1 83 ? -10.734 28.5 -12.672 1 68.12 83 GLY B CA 1
ATOM 2716 C C . GLY B 1 83 ? -11.773 27.891 -11.75 1 68.12 83 GLY B C 1
ATOM 2717 O O . GLY B 1 83 ? -12.656 28.594 -11.258 1 68.12 83 GLY B O 1
ATOM 2718 N N . GLY B 1 84 ? -11.977 26.516 -11.57 1 82.56 84 GLY B N 1
ATOM 2719 C CA . GLY B 1 84 ? -13.039 26.172 -10.633 1 82.56 84 GLY B CA 1
ATOM 2720 C C . GLY B 1 84 ? -12.523 25.656 -9.305 1 82.56 84 GLY B C 1
ATOM 2721 O O . GLY B 1 84 ? -11.312 25.5 -9.125 1 82.56 84 GLY B O 1
ATOM 2722 N N . PRO B 1 85 ? -13.555 25.672 -8.383 1 93.44 85 PRO B N 1
ATOM 2723 C CA . PRO B 1 85 ? -13.172 25.156 -7.066 1 93.44 85 PRO B CA 1
ATOM 2724 C C . PRO B 1 85 ? -12.641 23.734 -7.129 1 93.44 85 PRO B C 1
ATOM 2726 O O . PRO B 1 85 ? -13.156 22.906 -7.887 1 93.44 85 PRO B O 1
ATOM 2729 N N . ARG B 1 86 ? -11.555 23.562 -6.465 1 96.69 86 ARG B N 1
ATOM 2730 C CA . ARG B 1 86 ? -10.859 22.281 -6.43 1 96.69 86 ARG B CA 1
ATOM 2731 C C . ARG B 1 86 ? -10.859 21.703 -5.02 1 96.69 86 ARG B C 1
ATOM 2733 O O . ARG B 1 86 ? -11.039 22.422 -4.039 1 96.69 86 ARG B O 1
ATOM 2740 N N . PRO B 1 87 ? -10.742 20.344 -4.93 1 98.25 87 PRO B N 1
ATOM 2741 C CA . PRO B 1 87 ? -10.508 19.781 -3.592 1 98.25 87 PRO B CA 1
ATOM 2742 C C . PRO B 1 87 ? -9.289 20.406 -2.904 1 98.25 87 PRO B C 1
ATOM 2744 O O . PRO B 1 87 ? -8.289 20.688 -3.562 1 98.25 87 PRO B O 1
ATOM 2747 N N . GLY B 1 88 ? -9.422 20.641 -1.618 1 98.56 88 GLY B N 1
ATOM 2748 C CA . GLY B 1 88 ? -8.344 21.25 -0.844 1 98.56 88 GLY B CA 1
ATOM 2749 C C . GLY B 1 88 ? -7.52 20.219 -0.086 1 98.56 88 GLY B C 1
ATOM 2750 O O . GLY B 1 88 ? -8.047 19.219 0.39 1 98.56 88 GLY B O 1
ATOM 2751 N N . ILE B 1 89 ? -6.242 20.453 0.003 1 98.94 89 ILE B N 1
ATOM 2752 C CA . ILE B 1 89 ? -5.359 19.609 0.806 1 98.94 89 ILE B CA 1
ATOM 2753 C C . ILE B 1 89 ? -4.625 20.469 1.833 1 98.94 89 ILE B C 1
ATOM 2755 O O . ILE B 1 89 ? -3.982 21.453 1.479 1 98.94 89 ILE B O 1
ATOM 2759 N N . LEU B 1 90 ? -4.797 20.109 3.109 1 98.94 90 LEU B N 1
ATOM 2760 C CA . LEU B 1 90 ? -3.906 20.594 4.156 1 98.94 90 LEU B CA 1
ATOM 2761 C C . LEU B 1 90 ? -2.582 19.844 4.137 1 98.94 90 LEU B C 1
ATOM 2763 O O . LEU B 1 90 ? -2.549 18.625 4.391 1 98.94 90 LEU B O 1
ATOM 2767 N N . LEU B 1 91 ? -1.514 20.531 3.77 1 98.94 91 LEU B N 1
ATOM 2768 C CA . LEU B 1 91 ? -0.189 19.922 3.748 1 98.94 91 LEU B CA 1
ATOM 2769 C C . LEU B 1 91 ? 0.601 20.297 5 1 98.94 91 LEU B C 1
ATOM 2771 O O . LEU B 1 91 ? 0.883 21.469 5.234 1 98.94 91 LEU B O 1
ATOM 2775 N N . VAL B 1 92 ? 0.985 19.266 5.746 1 98.94 92 VAL B N 1
ATOM 2776 C CA . VAL B 1 92 ? 1.561 19.531 7.062 1 98.94 92 VAL B CA 1
ATOM 2777 C C . VAL B 1 92 ? 3.047 19.172 7.055 1 98.94 92 VAL B C 1
ATOM 2779 O O . VAL B 1 92 ? 3.428 18.078 6.656 1 98.94 92 VAL B O 1
ATOM 2782 N N . HIS B 1 93 ? 3.82 20.062 7.551 1 98.5 93 HIS B N 1
ATOM 2783 C CA . HIS B 1 93 ? 5.273 19.953 7.523 1 98.5 93 HIS B CA 1
ATOM 2784 C C . HIS B 1 93 ? 5.781 19.031 8.625 1 98.5 93 HIS B C 1
ATOM 2786 O O . HIS B 1 93 ? 5.023 18.656 9.531 1 98.5 93 HIS B O 1
ATOM 2792 N N . GLY B 1 94 ? 7.043 18.625 8.5 1 97.38 94 GLY B N 1
ATOM 2793 C CA . GLY B 1 94 ? 7.754 17.906 9.555 1 97.38 94 GLY B CA 1
ATOM 2794 C C . GLY B 1 94 ? 8.305 18.828 10.633 1 97.38 94 GLY B C 1
ATOM 2795 O O . GLY B 1 94 ? 7.934 20.016 10.695 1 97.38 94 GLY B O 1
ATOM 2796 N N . ALA B 1 95 ? 9.25 18.328 11.414 1 95.75 95 ALA B N 1
ATOM 2797 C CA . ALA B 1 95 ? 9.75 19 12.602 1 95.75 95 ALA B CA 1
ATOM 2798 C C . ALA B 1 95 ? 10.453 20.312 12.234 1 95.75 95 ALA B C 1
ATOM 2800 O O . ALA B 1 95 ? 10.508 21.25 13.031 1 95.75 95 ALA B O 1
ATOM 2801 N N . HIS B 1 96 ? 10.883 20.422 10.977 1 94.56 96 HIS B N 1
ATOM 2802 C CA . HIS B 1 96 ? 11.711 21.562 10.625 1 94.56 96 HIS B CA 1
ATOM 2803 C C . HIS B 1 96 ? 10.875 22.672 10.008 1 94.56 96 HIS B C 1
ATOM 2805 O O . HIS B 1 96 ? 11.414 23.703 9.586 1 94.56 96 HIS B O 1
ATOM 2811 N N . GLY B 1 97 ? 9.617 22.469 9.961 1 97.06 97 GLY B N 1
ATOM 2812 C CA . GLY B 1 97 ? 8.719 23.531 9.531 1 97.06 97 GLY B CA 1
ATOM 2813 C C . GLY B 1 97 ? 8.523 23.562 8.031 1 97.06 97 GLY B C 1
ATOM 2814 O O . GLY B 1 97 ? 8.797 22.594 7.336 1 97.06 97 GLY B O 1
ATOM 2815 N N . LEU B 1 98 ? 7.883 24.625 7.609 1 97.81 98 LEU B N 1
ATOM 2816 C CA . LEU B 1 98 ? 7.555 24.828 6.203 1 97.81 98 LEU B CA 1
ATOM 2817 C C . LEU B 1 98 ? 8.805 25.156 5.391 1 97.81 98 LEU B C 1
ATOM 2819 O O . LEU B 1 98 ? 9.141 26.328 5.199 1 97.81 98 LEU B O 1
ATOM 2823 N N . ASP B 1 99 ? 9.445 24.156 4.887 1 94.5 99 ASP B N 1
ATOM 2824 C CA . ASP B 1 99 ? 10.703 24.312 4.16 1 94.5 99 ASP B CA 1
ATOM 2825 C C . ASP B 1 99 ? 10.508 24.109 2.662 1 94.5 99 ASP B C 1
ATOM 2827 O O . ASP B 1 99 ? 9.367 24.016 2.188 1 94.5 99 ASP B O 1
ATOM 2831 N N . ASP B 1 100 ? 11.625 24.047 1.937 1 94.88 100 ASP B N 1
ATOM 2832 C CA . ASP B 1 100 ? 11.578 23.953 0.481 1 94.88 100 ASP B CA 1
ATOM 2833 C C . ASP B 1 100 ? 10.992 22.625 0.037 1 94.88 100 ASP B C 1
ATOM 2835 O O . ASP B 1 100 ? 10.32 22.547 -0.996 1 94.88 100 ASP B O 1
ATOM 2839 N N . PHE B 1 101 ? 11.273 21.609 0.794 1 95.38 101 PHE B N 1
ATOM 2840 C CA . PHE B 1 101 ? 10.711 20.297 0.465 1 95.38 101 PHE B CA 1
ATOM 2841 C C . PHE B 1 101 ? 9.188 20.359 0.48 1 95.38 101 PHE B C 1
ATOM 2843 O O . PHE B 1 101 ? 8.539 19.922 -0.474 1 95.38 101 PHE B O 1
ATOM 2850 N N . ILE B 1 102 ? 8.68 20.938 1.469 1 98 102 ILE B N 1
ATOM 2851 C CA . ILE B 1 102 ? 7.23 21.016 1.64 1 98 102 ILE B CA 1
ATOM 2852 C C . ILE B 1 102 ? 6.633 21.906 0.55 1 98 102 ILE B C 1
ATOM 2854 O O . ILE B 1 102 ? 5.578 21.578 -0.007 1 98 102 ILE B O 1
ATOM 2858 N N . ILE B 1 103 ? 7.25 22.984 0.248 1 97.56 103 ILE B N 1
ATOM 2859 C CA . ILE B 1 103 ? 6.789 23.859 -0.819 1 97.56 103 ILE B CA 1
ATOM 2860 C C . ILE B 1 103 ? 6.781 23.109 -2.146 1 97.56 103 ILE B C 1
ATOM 2862 O O . ILE B 1 103 ? 5.848 23.234 -2.941 1 97.56 103 ILE B O 1
ATOM 2866 N N . GLY B 1 104 ? 7.848 22.328 -2.375 1 97 104 GLY B N 1
ATOM 2867 C CA . GLY B 1 104 ? 7.883 21.484 -3.566 1 97 104 GLY B CA 1
ATOM 2868 C C . GLY B 1 104 ? 6.734 20.5 -3.643 1 97 104 GLY B C 1
ATOM 2869 O O . GLY B 1 104 ? 6.152 20.297 -4.711 1 97 104 GLY B O 1
ATOM 2870 N N . VAL B 1 105 ? 6.398 19.922 -2.533 1 98.19 105 VAL B N 1
ATOM 2871 C CA . VAL B 1 105 ? 5.289 18.984 -2.469 1 98.19 105 VAL B CA 1
ATOM 2872 C C . VAL B 1 105 ? 3.98 19.703 -2.791 1 98.19 105 VAL B C 1
ATOM 2874 O O . VAL B 1 105 ? 3.125 19.156 -3.496 1 98.19 105 VAL B O 1
ATOM 2877 N N . ALA B 1 106 ? 3.82 20.891 -2.293 1 98.25 106 ALA B N 1
ATOM 2878 C CA . ALA B 1 106 ? 2.629 21.672 -2.604 1 98.25 106 ALA B CA 1
ATOM 2879 C C . ALA B 1 106 ? 2.461 21.844 -4.109 1 98.25 106 ALA B C 1
ATOM 2881 O O . ALA B 1 106 ? 1.354 21.703 -4.637 1 98.25 106 ALA B O 1
ATOM 2882 N N . GLY B 1 107 ? 3.543 22.156 -4.75 1 96.94 107 GLY B N 1
ATOM 2883 C CA . GLY B 1 107 ? 3.508 22.297 -6.199 1 96.94 107 GLY B CA 1
ATOM 2884 C C . GLY B 1 107 ? 3.104 21.016 -6.902 1 96.94 107 GLY B C 1
ATOM 2885 O O . GLY B 1 107 ? 2.297 21.031 -7.836 1 96.94 107 GLY B O 1
ATOM 2886 N N . ARG B 1 108 ? 3.652 19.891 -6.438 1 97.38 108 ARG B N 1
ATOM 2887 C CA . ARG B 1 108 ? 3.338 18.594 -7.035 1 97.38 108 ARG B CA 1
ATOM 2888 C C . ARG B 1 108 ? 1.864 18.25 -6.848 1 97.38 108 ARG B C 1
ATOM 2890 O O . ARG B 1 108 ? 1.225 17.719 -7.754 1 97.38 108 ARG B O 1
ATOM 2897 N N . LEU B 1 109 ? 1.361 18.547 -5.699 1 97.94 109 LEU B N 1
ATOM 2898 C CA . LEU B 1 109 ? -0.047 18.281 -5.426 1 97.94 109 LEU B CA 1
ATOM 2899 C C . LEU B 1 109 ? -0.942 19.203 -6.254 1 97.94 109 LEU B C 1
ATOM 2901 O O . LEU B 1 109 ? -1.971 18.766 -6.777 1 97.94 109 LEU B O 1
ATOM 2905 N N . SER B 1 110 ? -0.584 20.422 -6.34 1 96.69 110 SER B N 1
ATOM 2906 C CA . SER B 1 110 ? -1.338 21.359 -7.172 1 96.69 110 SER B CA 1
ATOM 2907 C C . SER B 1 110 ? -1.378 20.891 -8.625 1 96.69 110 SER B C 1
ATOM 2909 O O . SER B 1 110 ? -2.41 21.016 -9.289 1 96.69 110 SER B O 1
ATOM 2911 N N . ALA B 1 111 ? -0.239 20.375 -9.055 1 94.88 111 ALA B N 1
ATOM 2912 C CA . ALA B 1 111 ? -0.154 19.875 -10.422 1 94.88 111 ALA B CA 1
ATOM 2913 C C . ALA B 1 111 ? -1.1 18.688 -10.633 1 94.88 111 ALA B C 1
ATOM 2915 O O . ALA B 1 111 ? -1.485 18.391 -11.766 1 94.88 111 ALA B O 1
ATOM 2916 N N . GLN B 1 112 ? -1.467 18.047 -9.57 1 96.19 112 GLN B N 1
ATOM 2917 C CA . GLN B 1 112 ? -2.424 16.953 -9.648 1 96.19 112 GLN B CA 1
ATOM 2918 C C . GLN B 1 112 ? -3.859 17.469 -9.617 1 96.19 112 GLN B C 1
ATOM 2920 O O . GLN B 1 112 ? -4.809 16.688 -9.719 1 96.19 112 GLN B O 1
ATOM 2925 N N . GLY B 1 113 ? -4.059 18.75 -9.359 1 95.62 113 GLY B N 1
ATOM 2926 C CA . GLY B 1 113 ? -5.387 19.344 -9.445 1 95.62 113 GLY B CA 1
ATOM 2927 C C . GLY B 1 113 ? -5.941 19.75 -8.102 1 95.62 113 GLY B C 1
ATOM 2928 O O . GLY B 1 113 ? -7.137 20.047 -7.973 1 95.62 113 GLY B O 1
ATOM 2929 N N . TYR B 1 114 ? -5.09 19.859 -7.105 1 97.5 114 TYR B N 1
ATOM 2930 C CA . TYR B 1 114 ? -5.562 20.203 -5.766 1 97.5 114 TYR B CA 1
ATOM 2931 C C . TYR B 1 114 ? -5.188 21.625 -5.398 1 97.5 114 TYR B C 1
ATOM 2933 O O . TYR B 1 114 ? -4.168 22.156 -5.863 1 97.5 114 TYR B O 1
ATOM 2941 N N . ALA B 1 115 ? -6.043 22.25 -4.66 1 97.88 115 ALA B N 1
ATOM 2942 C CA . ALA B 1 115 ? -5.676 23.484 -3.969 1 97.88 115 ALA B CA 1
ATOM 2943 C C . ALA B 1 115 ? -5.023 23.188 -2.621 1 97.88 115 ALA B C 1
ATOM 2945 O O . ALA B 1 115 ? -5.645 22.578 -1.747 1 97.88 115 ALA B O 1
ATOM 2946 N N . VAL B 1 116 ? -3.822 23.656 -2.475 1 98.69 116 VAL B N 1
ATOM 2947 C CA . VAL B 1 116 ? -3.018 23.156 -1.365 1 98.69 116 VAL B CA 1
ATOM 2948 C C . VAL B 1 116 ? -2.621 24.312 -0.448 1 98.69 116 VAL B C 1
ATOM 2950 O O . VAL B 1 116 ? -2.135 25.344 -0.915 1 98.69 116 VAL B O 1
ATOM 2953 N N . LEU B 1 117 ? -2.846 24.188 0.838 1 98.88 117 LEU B N 1
ATOM 2954 C CA . LEU B 1 117 ? -2.264 25.047 1.855 1 98.88 117 LEU B CA 1
ATOM 2955 C C . LEU B 1 117 ? -1.22 24.297 2.678 1 98.88 117 LEU B C 1
ATOM 2957 O O . LEU B 1 117 ? -1.559 23.406 3.447 1 98.88 117 LEU B O 1
ATOM 2961 N N . ALA B 1 118 ? 0.009 24.641 2.424 1 98.94 118 ALA B N 1
ATOM 2962 C CA . ALA B 1 118 ? 1.064 24.172 3.318 1 98.94 118 ALA B CA 1
ATOM 2963 C C . ALA B 1 118 ? 1.072 24.969 4.621 1 98.94 118 ALA B C 1
ATOM 2965 O O . ALA B 1 118 ? 1.247 26.188 4.609 1 98.94 118 ALA B O 1
ATOM 2966 N N . LEU B 1 119 ? 0.967 24.281 5.715 1 98.81 119 LEU B N 1
ATOM 2967 C CA . LEU B 1 119 ? 0.713 24.922 6.996 1 98.81 119 LEU B CA 1
ATOM 2968 C C . LEU B 1 119 ? 2.006 25.469 7.598 1 98.81 119 LEU B C 1
ATOM 2970 O O . LEU B 1 119 ? 3.096 24.984 7.273 1 98.81 119 LEU B O 1
ATOM 2974 N N . ASP B 1 120 ? 1.795 26.438 8.398 1 98.44 120 ASP B N 1
ATOM 2975 C CA . ASP B 1 120 ? 2.801 26.922 9.336 1 98.44 120 ASP B CA 1
ATOM 2976 C C . ASP B 1 120 ? 2.369 26.672 10.781 1 98.44 120 ASP B C 1
ATOM 2978 O O . ASP B 1 120 ? 1.761 27.531 11.414 1 98.44 120 ASP B O 1
ATOM 2982 N N . LEU B 1 121 ? 2.771 25.516 11.289 1 97.94 121 LEU B N 1
ATOM 2983 C CA . LEU B 1 121 ? 2.24 25.141 12.594 1 97.94 121 LEU B CA 1
ATOM 2984 C C . LEU B 1 121 ? 3.074 25.75 13.719 1 97.94 121 LEU B C 1
ATOM 2986 O O . LEU B 1 121 ? 2.633 25.797 14.867 1 97.94 121 LEU B O 1
ATOM 2990 N N . TRP B 1 122 ? 4.266 26.109 13.406 1 97.12 122 TRP B N 1
ATOM 2991 C CA . TRP B 1 122 ? 5.121 26.688 14.445 1 97.12 122 TRP B CA 1
ATOM 2992 C C . TRP B 1 122 ? 4.789 28.156 14.664 1 97.12 122 TRP B C 1
ATOM 2994 O O . TRP B 1 122 ? 5.035 28.703 15.75 1 97.12 122 TRP B O 1
ATOM 3004 N N . GLY B 1 123 ? 4.277 28.828 13.656 1 96.75 123 GLY B N 1
ATOM 3005 C CA . GLY B 1 123 ? 4.051 30.266 13.703 1 96.75 123 GLY B CA 1
ATOM 3006 C C . GLY B 1 123 ? 5.223 31.062 13.18 1 96.75 123 GLY B C 1
ATOM 3007 O O . GLY B 1 123 ? 6.379 30.703 13.398 1 96.75 123 GLY B O 1
ATOM 3008 N N . GLY B 1 124 ? 4.863 32.156 12.453 1 95.62 124 GLY B N 1
ATOM 3009 C CA . GLY B 1 124 ? 5.867 33.062 11.938 1 95.62 124 GLY B CA 1
ATOM 3010 C C . GLY B 1 124 ? 6.832 32.406 10.977 1 95.62 124 GLY B C 1
ATOM 3011 O O . GLY B 1 124 ? 7.984 32.844 10.852 1 95.62 124 GLY B O 1
ATOM 3012 N N . ARG B 1 125 ? 6.523 31.281 10.461 1 97.06 125 ARG B N 1
ATOM 3013 C CA . ARG B 1 125 ? 7.348 30.5 9.547 1 97.06 125 ARG B CA 1
ATOM 3014 C C . ARG B 1 125 ? 8.648 30.062 10.219 1 97.06 125 ARG B C 1
ATOM 3016 O O . ARG B 1 125 ? 9.703 30.031 9.578 1 97.06 125 ARG B O 1
ATOM 3023 N N . ALA B 1 126 ? 8.484 29.828 11.523 1 96.5 126 ALA B N 1
ATOM 3024 C CA . ALA B 1 126 ? 9.656 29.344 12.25 1 96.5 126 ALA B CA 1
ATOM 3025 C C . ALA B 1 126 ? 10.164 28.031 11.672 1 96.5 126 ALA B C 1
ATOM 3027 O O . ALA B 1 126 ? 9.375 27.219 11.18 1 96.5 126 ALA B O 1
ATOM 3028 N N . ARG B 1 127 ? 11.555 27.844 11.758 1 96.88 127 ARG B N 1
ATOM 3029 C CA . ARG B 1 127 ? 12.25 26.656 11.289 1 96.88 127 ARG B CA 1
ATOM 3030 C C . ARG B 1 127 ? 13.188 26.109 12.359 1 96.88 127 ARG B C 1
ATOM 3032 O O . ARG B 1 127 ? 14.406 26.266 12.266 1 96.88 127 ARG B O 1
ATOM 3039 N N . PRO B 1 128 ? 12.617 25.438 13.336 1 94.94 128 PRO B N 1
ATOM 3040 C CA . PRO B 1 128 ? 13.5 24.859 14.352 1 94.94 128 PRO B CA 1
ATOM 3041 C C . PRO B 1 128 ? 14.617 24.016 13.758 1 94.94 128 PRO B C 1
ATOM 3043 O O . PRO B 1 128 ? 14.375 23.234 12.836 1 94.94 128 PRO B O 1
ATOM 3046 N N . GLN B 1 129 ? 15.805 24.297 14.219 1 90.75 129 GLN B N 1
ATOM 3047 C CA . GLN B 1 129 ? 16.984 23.516 13.812 1 90.75 129 GLN B CA 1
ATOM 3048 C C . GLN B 1 129 ? 17.672 22.891 15.023 1 90.75 129 GLN B C 1
ATOM 3050 O O . GLN B 1 129 ? 17.703 23.484 16.109 1 90.75 129 GLN B O 1
ATOM 3055 N N . GLY B 1 130 ? 18.266 21.734 14.891 1 89.38 130 GLY B N 1
ATOM 3056 C CA . GLY B 1 130 ? 18.969 21.062 15.969 1 89.38 130 GLY B CA 1
ATOM 3057 C C . GLY B 1 130 ? 18.047 20.297 16.906 1 89.38 130 GLY B C 1
ATOM 3058 O O . GLY B 1 130 ? 16.844 20.609 16.984 1 89.38 130 GLY B O 1
ATOM 3059 N N . PRO B 1 131 ? 18.578 19.359 17.594 1 90.12 131 PRO B N 1
ATOM 3060 C CA . PRO B 1 131 ? 17.75 18.469 18.406 1 90.12 131 PRO B CA 1
ATOM 3061 C C . PRO B 1 131 ? 17.031 19.203 19.531 1 90.12 131 PRO B C 1
ATOM 3063 O O . PRO B 1 131 ? 15.883 18.875 19.844 1 90.12 131 PRO B O 1
ATOM 3066 N N . ASP B 1 132 ? 17.656 20.203 20.094 1 94.25 132 ASP B N 1
ATOM 3067 C CA . ASP B 1 132 ? 17.047 20.922 21.219 1 94.25 132 ASP B CA 1
ATOM 3068 C C . ASP B 1 132 ? 15.828 21.719 20.766 1 94.25 132 ASP B C 1
ATOM 3070 O O . ASP B 1 132 ? 14.758 21.625 21.375 1 94.25 132 ASP B O 1
ATOM 3074 N N . ALA B 1 133 ? 16.047 22.531 19.75 1 94.75 133 ALA B N 1
ATOM 3075 C CA . ALA B 1 133 ? 14.945 23.359 19.25 1 94.75 133 ALA B CA 1
ATOM 3076 C C . ALA B 1 133 ? 13.805 22.484 18.719 1 94.75 133 ALA B C 1
ATOM 3078 O O . ALA B 1 133 ? 12.633 22.766 18.984 1 94.75 133 ALA B O 1
ATOM 3079 N N . VAL B 1 134 ? 14.125 21.453 18.047 1 94.25 134 VAL B N 1
ATOM 3080 C CA . VAL B 1 134 ? 13.148 20.516 17.5 1 94.25 134 VAL B CA 1
ATOM 3081 C C . VAL B 1 134 ? 12.406 19.812 18.641 1 94.25 134 VAL B C 1
ATOM 3083 O O . VAL B 1 134 ? 11.18 19.734 18.641 1 94.25 134 VAL B O 1
ATOM 3086 N N . GLY B 1 135 ? 13.156 19.328 19.594 1 94.94 135 GLY B N 1
ATOM 3087 C CA . GLY B 1 135 ? 12.547 18.672 20.734 1 94.94 135 GLY B CA 1
ATOM 3088 C C . GLY B 1 135 ? 11.586 19.578 21.484 1 94.94 135 GLY B C 1
ATOM 3089 O O . GLY B 1 135 ? 10.508 19.141 21.891 1 94.94 135 GLY B O 1
ATOM 3090 N N . ALA B 1 136 ? 11.977 20.797 21.672 1 95.5 136 ALA B N 1
ATOM 3091 C CA . ALA B 1 136 ? 11.141 21.766 22.375 1 95.5 136 ALA B CA 1
ATOM 3092 C C . ALA B 1 136 ? 9.844 22.016 21.609 1 95.5 136 ALA B C 1
ATOM 3094 O O . ALA B 1 136 ? 8.766 22.094 22.203 1 95.5 136 ALA B O 1
ATOM 3095 N N . ALA B 1 137 ? 9.953 22.172 20.344 1 95.75 137 ALA B N 1
ATOM 3096 C CA . ALA B 1 137 ? 8.789 22.438 19.5 1 95.75 137 ALA B CA 1
ATOM 3097 C C . ALA B 1 137 ? 7.824 21.25 19.531 1 95.75 137 ALA B C 1
ATOM 3099 O O . ALA B 1 137 ? 6.633 21.422 19.797 1 95.75 137 ALA B O 1
ATOM 3100 N N . LEU B 1 138 ? 8.344 20.047 19.328 1 96 138 LEU B N 1
ATOM 3101 C CA . LEU B 1 138 ? 7.523 18.828 19.344 1 96 138 LEU B CA 1
ATOM 3102 C C . LEU B 1 138 ? 6.895 18.625 20.719 1 96 138 LEU B C 1
ATOM 3104 O O . LEU B 1 138 ? 5.707 18.297 20.812 1 96 138 LEU B O 1
ATOM 3108 N N . GLY B 1 139 ? 7.766 18.797 21.719 1 95.5 139 GLY B N 1
ATOM 3109 C CA . GLY B 1 139 ? 7.27 18.672 23.078 1 95.5 139 GLY B CA 1
ATOM 3110 C C . GLY B 1 139 ? 6.164 19.656 23.406 1 95.5 139 GLY B C 1
ATOM 3111 O O . GLY B 1 139 ? 5.223 19.328 24.125 1 95.5 139 GLY B O 1
ATOM 3112 N N . GLY B 1 140 ? 6.312 20.875 22.922 1 94.81 140 GLY B N 1
ATOM 3113 C CA . GLY B 1 140 ? 5.27 21.875 23.109 1 94.81 140 GLY B CA 1
ATOM 3114 C C . GLY B 1 140 ? 3.934 21.453 22.516 1 94.81 140 GLY B C 1
ATOM 3115 O O . GLY B 1 140 ? 2.891 21.609 23.156 1 94.81 140 GLY B O 1
ATOM 3116 N N . CYS B 1 141 ? 3.893 20.891 21.344 1 94.5 141 CYS B N 1
ATOM 3117 C CA . CYS B 1 141 ? 2.674 20.391 20.703 1 94.5 141 CYS B CA 1
ATOM 3118 C C . CYS B 1 141 ? 2.084 19.234 21.5 1 94.5 141 CYS B C 1
ATOM 3120 O O . CYS B 1 141 ? 0.879 19.203 21.766 1 94.5 141 CYS B O 1
ATOM 3122 N N . ALA B 1 142 ? 2.91 18.344 21.938 1 94.25 142 ALA B N 1
ATOM 3123 C CA . ALA B 1 142 ? 2.457 17.172 22.672 1 94.25 142 ALA B CA 1
ATOM 3124 C C . ALA B 1 142 ? 1.825 17.562 24 1 94.25 142 ALA B C 1
ATOM 3126 O O . ALA B 1 142 ? 0.856 16.938 24.438 1 94.25 142 ALA B O 1
ATOM 3127 N N . ARG B 1 143 ? 2.314 18.609 24.578 1 95.56 143 ARG B N 1
ATOM 3128 C CA . ARG B 1 143 ? 1.824 19.062 25.875 1 95.56 143 ARG B CA 1
ATOM 3129 C C . ARG B 1 143 ? 0.508 19.812 25.734 1 95.56 143 ARG B C 1
ATOM 3131 O O . ARG B 1 143 ? -0.301 19.844 26.672 1 95.56 143 ARG B O 1
ATOM 3138 N N . ASP B 1 144 ? 0.38 20.469 24.656 1 96.94 144 ASP B N 1
ATOM 3139 C CA . ASP B 1 144 ? -0.854 21.188 24.375 1 96.94 144 ASP B CA 1
ATOM 3140 C C . ASP B 1 144 ? -1.503 20.688 23.078 1 96.94 144 ASP B C 1
ATOM 3142 O O . ASP B 1 144 ? -1.57 21.422 22.094 1 96.94 144 ASP B O 1
ATOM 3146 N N . ARG B 1 145 ? -2.068 19.547 23.156 1 96.81 145 ARG B N 1
ATOM 3147 C CA . ARG B 1 145 ? -2.635 18.891 21.984 1 96.81 145 ARG B CA 1
ATOM 3148 C C . ARG B 1 145 ? -3.834 19.656 21.438 1 96.81 145 ARG B C 1
ATOM 3150 O O . ARG B 1 145 ? -4.023 19.75 20.219 1 96.81 145 ARG B O 1
ATOM 3157 N N . ALA B 1 146 ? -4.602 20.188 22.359 1 97.12 146 ALA B N 1
ATOM 3158 C CA . ALA B 1 146 ? -5.754 20.984 21.938 1 97.12 146 ALA B CA 1
ATOM 3159 C C . ALA B 1 146 ? -5.316 22.188 21.109 1 97.12 146 ALA B C 1
ATOM 3161 O O . ALA B 1 146 ? -5.914 22.484 20.078 1 97.12 146 ALA B O 1
ATOM 3162 N N . GLY B 1 147 ? -4.309 22.859 21.609 1 97.75 147 GLY B N 1
ATOM 3163 C CA . GLY B 1 147 ? -3.77 23.984 20.859 1 97.75 147 GLY B CA 1
ATOM 3164 C C . GLY B 1 147 ? -3.18 23.578 19.516 1 97.75 147 GLY B C 1
ATOM 3165 O O . GLY B 1 147 ? -3.379 24.25 18.516 1 97.75 147 GLY B O 1
ATOM 3166 N N . TRP B 1 148 ? -2.441 22.469 19.516 1 98.06 148 TRP B N 1
ATOM 3167 C CA . TRP B 1 148 ? -1.881 21.891 18.297 1 98.06 148 TRP B CA 1
ATOM 3168 C C . TRP B 1 148 ? -2.967 21.656 17.266 1 98.06 148 TRP B C 1
ATOM 3170 O O . TRP B 1 148 ? -2.869 22.141 16.125 1 98.06 148 TRP B O 1
ATOM 3180 N N . MET B 1 149 ? -4.07 21.047 17.641 1 98.44 149 MET B N 1
ATOM 3181 C CA . MET B 1 149 ? -5.152 20.703 16.719 1 98.44 149 MET B CA 1
ATOM 3182 C C . MET B 1 149 ? -5.938 21.953 16.328 1 98.44 149 MET B C 1
ATOM 3184 O O . MET B 1 149 ? -6.426 22.047 15.195 1 98.44 149 MET B O 1
ATOM 3188 N N . ALA B 1 150 ? -6.062 22.891 17.219 1 98.38 150 ALA B N 1
ATOM 3189 C CA . ALA B 1 150 ? -6.762 24.125 16.922 1 98.38 150 ALA B CA 1
ATOM 3190 C C . ALA B 1 150 ? -6.035 24.906 15.82 1 98.38 150 ALA B C 1
ATOM 3192 O O . ALA B 1 150 ? -6.668 25.578 15 1 98.38 150 ALA B O 1
ATOM 3193 N N . ARG B 1 151 ? -4.75 24.828 15.82 1 98.44 151 ARG B N 1
ATOM 3194 C CA . ARG B 1 151 ? -3.982 25.484 14.766 1 98.44 151 ARG B CA 1
ATOM 3195 C C . ARG B 1 151 ? -4.254 24.828 13.414 1 98.44 151 ARG B C 1
ATOM 3197 O O . ARG B 1 151 ? -4.332 25.516 12.391 1 98.44 151 ARG B O 1
ATOM 3204 N N . VAL B 1 152 ? -4.367 23.516 13.391 1 98.81 152 VAL B N 1
ATOM 3205 C CA . VAL B 1 152 ? -4.754 22.828 12.164 1 98.81 152 VAL B CA 1
ATOM 3206 C C . VAL B 1 152 ? -6.148 23.281 11.734 1 98.81 152 VAL B C 1
ATOM 3208 O O . VAL B 1 152 ? -6.391 23.531 10.555 1 98.81 152 VAL B O 1
ATOM 3211 N N . GLY B 1 153 ? -7.055 23.375 12.703 1 98.69 153 GLY B N 1
ATOM 3212 C CA . GLY B 1 153 ? -8.391 23.875 12.422 1 98.69 153 GLY B CA 1
ATOM 3213 C C . GLY B 1 153 ? -8.398 25.266 11.828 1 98.69 153 GLY B C 1
ATOM 3214 O O . GLY B 1 153 ? -9.172 25.562 10.914 1 98.69 153 GLY B O 1
ATOM 3215 N N . ALA B 1 154 ? -7.562 26.141 12.375 1 98.75 154 ALA B N 1
ATOM 3216 C CA . ALA B 1 154 ? -7.445 27.5 11.844 1 98.75 154 ALA B CA 1
ATOM 3217 C C . ALA B 1 154 ? -6.957 27.484 10.398 1 98.75 154 ALA B C 1
ATOM 3219 O O . ALA B 1 154 ? -7.43 28.266 9.57 1 98.75 154 ALA B O 1
ATOM 3220 N N . ALA B 1 155 ? -6.023 26.625 10.148 1 98.81 155 ALA B N 1
ATOM 3221 C CA . ALA B 1 155 ? -5.543 26.469 8.781 1 98.81 155 ALA B CA 1
ATOM 3222 C C . ALA B 1 155 ? -6.656 25.969 7.859 1 98.81 155 ALA B C 1
ATOM 3224 O O . ALA B 1 155 ? -6.785 26.438 6.727 1 98.81 155 ALA B O 1
ATOM 3225 N N . ARG B 1 156 ? -7.395 24.984 8.305 1 98.81 156 ARG B N 1
ATOM 3226 C CA . ARG B 1 156 ? -8.516 24.484 7.527 1 98.81 156 ARG B CA 1
ATOM 3227 C C . ARG B 1 156 ? -9.492 25.594 7.18 1 98.81 156 ARG B C 1
ATOM 3229 O O . ARG B 1 156 ? -9.953 25.688 6.039 1 98.81 156 ARG B O 1
ATOM 3236 N N . ALA B 1 157 ? -9.844 26.406 8.148 1 98.62 157 ALA B N 1
ATOM 3237 C CA . ALA B 1 157 ? -10.734 27.531 7.914 1 98.62 157 ALA B CA 1
ATOM 3238 C C . ALA B 1 157 ? -10.156 28.484 6.871 1 98.62 157 ALA B C 1
ATOM 3240 O O . ALA B 1 157 ? -10.875 28.953 5.984 1 98.62 157 ALA B O 1
ATOM 3241 N N . ALA B 1 158 ? -8.883 28.766 7.02 1 98.75 158 ALA B N 1
ATOM 3242 C CA . ALA B 1 158 ? -8.219 29.656 6.066 1 98.75 158 ALA B CA 1
ATOM 3243 C C . ALA B 1 158 ? -8.258 29.062 4.656 1 98.75 158 ALA B C 1
ATOM 3245 O O . ALA B 1 158 ? -8.5 29.781 3.686 1 98.75 158 ALA B O 1
ATOM 3246 N N . LEU B 1 159 ? -8.023 27.766 4.559 1 98.62 159 LEU B N 1
ATOM 3247 C CA . LEU B 1 159 ? -8.055 27.078 3.268 1 98.62 159 LEU B CA 1
ATOM 3248 C C . LEU B 1 159 ? -9.445 27.141 2.652 1 98.62 159 LEU B C 1
ATOM 3250 O O . LEU B 1 159 ? -9.594 27.484 1.479 1 98.62 159 LEU B O 1
ATOM 3254 N N . THR B 1 160 ? -10.469 26.844 3.396 1 98.19 160 THR B N 1
ATOM 3255 C CA . THR B 1 160 ? -11.836 26.75 2.906 1 98.19 160 THR B CA 1
ATOM 3256 C C . THR B 1 160 ? -12.359 28.125 2.502 1 98.19 160 THR B C 1
ATOM 3258 O O . THR B 1 160 ? -13.305 28.219 1.711 1 98.19 160 THR B O 1
ATOM 3261 N N . ALA B 1 161 ? -11.742 29.141 3.008 1 97.75 161 ALA B N 1
ATOM 3262 C CA . ALA B 1 161 ? -12.172 30.5 2.709 1 97.75 161 ALA B CA 1
ATOM 3263 C C . ALA B 1 161 ? -11.672 30.953 1.339 1 97.75 161 ALA B C 1
ATOM 3265 O O . ALA B 1 161 ? -12.102 31.969 0.815 1 97.75 161 ALA B O 1
ATOM 3266 N N . GLN B 1 162 ? -10.75 30.188 0.764 1 96.75 162 GLN B N 1
ATOM 3267 C CA . GLN B 1 162 ? -10.234 30.547 -0.555 1 96.75 162 GLN B CA 1
ATOM 3268 C C . GLN B 1 162 ? -11.25 30.219 -1.646 1 96.75 162 GLN B C 1
ATOM 3270 O O . GLN B 1 162 ? -11.867 29.156 -1.629 1 96.75 162 GLN B O 1
ATOM 3275 N N . PRO B 1 163 ? -11.398 31.109 -2.625 1 95.25 163 PRO B N 1
ATOM 3276 C CA . PRO B 1 163 ? -12.383 30.859 -3.68 1 95.25 163 PRO B CA 1
ATOM 3277 C C . PRO B 1 163 ? -12.023 29.672 -4.551 1 95.25 163 PRO B C 1
ATOM 3279 O O . PRO B 1 163 ? -12.898 29.078 -5.195 1 95.25 163 PRO B O 1
ATOM 3282 N N . GLU B 1 164 ? -10.781 29.266 -4.539 1 95.75 164 GLU B N 1
ATOM 3283 C CA . GLU B 1 164 ? -10.297 28.156 -5.359 1 95.75 164 GLU B CA 1
ATOM 3284 C C . GLU B 1 164 ? -10.648 26.812 -4.734 1 95.75 164 GLU B C 1
ATOM 3286 O O . GLU B 1 164 ? -10.445 25.766 -5.348 1 95.75 164 GLU B O 1
ATOM 3291 N N . VAL B 1 165 ? -11.25 26.828 -3.574 1 97.38 165 VAL B N 1
ATOM 3292 C CA . VAL B 1 165 ? -11.344 25.594 -2.818 1 97.38 165 VAL B CA 1
ATOM 3293 C C . VAL B 1 165 ? -12.812 25.172 -2.688 1 97.38 165 VAL B C 1
ATOM 3295 O O . VAL B 1 165 ? -13.672 26 -2.373 1 97.38 165 VAL B O 1
ATO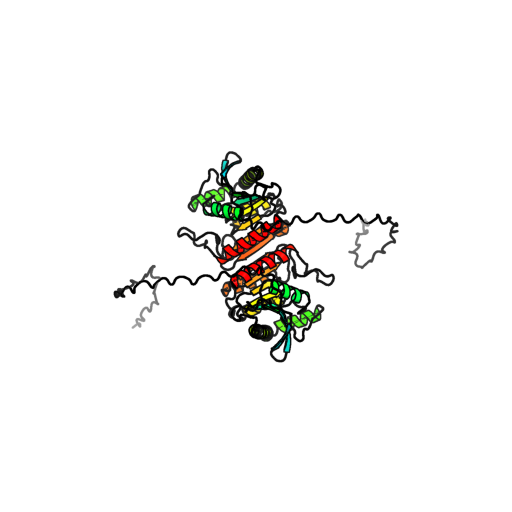M 3298 N N . ASP B 1 166 ? -13.078 23.875 -3.012 1 97.31 166 ASP B N 1
ATOM 3299 C CA . ASP B 1 166 ? -14.336 23.234 -2.643 1 97.31 166 ASP B CA 1
ATOM 3300 C C . ASP B 1 166 ? -14.32 22.781 -1.186 1 97.31 166 ASP B C 1
ATOM 3302 O O . ASP B 1 166 ? -13.734 21.75 -0.859 1 97.31 166 ASP B O 1
ATOM 3306 N N . GLY B 1 167 ? -15 23.516 -0.344 1 96.69 167 GLY B N 1
ATOM 3307 C CA . GLY B 1 167 ? -14.945 23.328 1.097 1 96.69 167 GLY B CA 1
ATOM 3308 C C . GLY B 1 167 ? -15.5 21.984 1.541 1 96.69 167 GLY B C 1
ATOM 3309 O O . GLY B 1 167 ? -15.281 21.562 2.68 1 96.69 167 GLY B O 1
ATOM 3310 N N . ALA B 1 168 ? -16.203 21.297 0.657 1 96.94 168 ALA B N 1
ATOM 3311 C CA . ALA B 1 168 ? -16.781 20 0.989 1 96.94 168 ALA B CA 1
ATOM 3312 C C . ALA B 1 168 ? -15.766 18.875 0.773 1 96.94 168 ALA B C 1
ATOM 3314 O O . ALA B 1 168 ? -15.977 17.75 1.221 1 96.94 168 ALA B O 1
ATOM 3315 N N . ARG B 1 169 ? -14.688 19.156 0.095 1 98.19 169 ARG B N 1
ATOM 3316 C CA . ARG B 1 169 ? -13.664 18.172 -0.247 1 98.19 169 ARG B CA 1
ATOM 3317 C C . ARG B 1 169 ? -12.289 18.594 0.265 1 98.19 169 ARG B C 1
ATOM 3319 O O . ARG B 1 169 ? -11.484 19.125 -0.493 1 98.19 169 ARG B O 1
ATOM 3326 N N . ILE B 1 170 ? -12.055 18.312 1.548 1 98.88 170 ILE B N 1
ATOM 3327 C CA . ILE B 1 170 ? -10.797 18.719 2.17 1 98.88 170 ILE B CA 1
ATOM 3328 C C . ILE B 1 170 ? -10.055 17.484 2.666 1 98.88 170 ILE B C 1
ATOM 3330 O O . ILE B 1 170 ? -10.602 16.672 3.428 1 98.88 170 ILE B O 1
ATOM 3334 N N . GLY B 1 171 ? -8.883 17.25 2.191 1 98.94 171 GLY B N 1
ATOM 3335 C CA . GLY B 1 171 ? -7.98 16.234 2.703 1 98.94 171 GLY B CA 1
ATOM 3336 C C . GLY B 1 171 ? -6.789 16.812 3.445 1 98.94 171 GLY B C 1
ATOM 3337 O O . GLY B 1 171 ? -6.648 18.031 3.561 1 98.94 171 GLY B O 1
ATOM 3338 N N . ALA B 1 172 ? -5.988 15.914 4.016 1 98.94 172 ALA B N 1
ATOM 3339 C CA . ALA B 1 172 ? -4.738 16.312 4.656 1 98.94 172 ALA B CA 1
ATOM 3340 C C . ALA B 1 172 ? -3.633 15.289 4.379 1 98.94 172 ALA B C 1
ATOM 3342 O O . ALA B 1 172 ? -3.904 14.102 4.219 1 98.94 172 ALA B O 1
ATOM 3343 N N . LEU B 1 173 ? -2.473 15.766 4.281 1 98.81 173 LEU B N 1
ATOM 3344 C CA . LEU B 1 173 ? -1.248 15 4.078 1 98.81 173 LEU B CA 1
ATOM 3345 C C . LEU B 1 173 ? -0.105 15.562 4.91 1 98.81 173 LEU B C 1
ATOM 3347 O O . LEU B 1 173 ? 0.053 16.781 5.008 1 98.81 173 LEU B O 1
ATOM 3351 N N . GLY B 1 174 ? 0.674 14.695 5.496 1 98.88 174 GLY B N 1
ATOM 3352 C CA . GLY B 1 174 ? 1.794 15.211 6.266 1 98.88 174 GLY B CA 1
ATOM 3353 C C . GLY B 1 174 ? 2.977 14.258 6.309 1 98.88 174 GLY B C 1
ATOM 3354 O O . GLY B 1 174 ? 2.832 13.07 6.035 1 98.88 174 GLY B O 1
ATOM 3355 N N . TYR B 1 175 ? 4.133 14.828 6.625 1 98.56 175 TYR B N 1
ATOM 3356 C CA . TYR B 1 175 ? 5.387 14.094 6.715 1 98.56 175 TYR B CA 1
ATOM 3357 C C . TYR B 1 175 ? 5.961 14.156 8.125 1 98.56 175 TYR B C 1
ATOM 3359 O O . TYR B 1 175 ? 6.008 15.227 8.734 1 98.56 175 TYR B O 1
ATOM 3367 N N . CYS B 1 176 ? 6.457 12.992 8.625 1 98.06 176 CYS B N 1
ATOM 3368 C CA . CYS B 1 176 ? 7.094 12.977 9.938 1 98.06 176 CYS B CA 1
ATOM 3369 C C . CYS B 1 176 ? 6.168 13.555 11 1 98.06 176 CYS B C 1
ATOM 3371 O O . CYS B 1 176 ? 5.082 13.031 11.234 1 98.06 176 CYS B O 1
ATOM 3373 N N . PHE B 1 177 ? 6.504 14.656 11.625 1 98.19 177 PHE B N 1
ATOM 3374 C CA . PHE B 1 177 ? 5.613 15.375 12.531 1 98.19 177 PHE B CA 1
ATOM 3375 C C . PHE B 1 177 ? 4.277 15.664 11.852 1 98.19 177 PHE B C 1
ATOM 3377 O O . PHE B 1 177 ? 3.221 15.539 12.477 1 98.19 177 PHE B O 1
ATOM 3384 N N . GLY B 1 178 ? 4.316 16.062 10.664 1 98.81 178 GLY B N 1
ATOM 3385 C CA . GLY B 1 178 ? 3.104 16.297 9.898 1 98.81 178 GLY B CA 1
ATOM 3386 C C . GLY B 1 178 ? 2.238 15.062 9.742 1 98.81 178 GLY B C 1
ATOM 3387 O O . GLY B 1 178 ? 1.009 15.156 9.758 1 98.81 178 GLY B O 1
ATOM 3388 N N . GLY B 1 179 ? 2.867 13.93 9.531 1 98.88 179 GLY B N 1
ATOM 3389 C CA . GLY B 1 179 ? 2.113 12.68 9.516 1 98.88 179 GLY B CA 1
ATOM 3390 C C . GLY B 1 179 ? 1.409 12.398 10.828 1 98.88 179 GLY B C 1
ATOM 3391 O O . GLY B 1 179 ? 0.253 11.969 10.836 1 98.88 179 GLY B O 1
ATOM 3392 N N . SER B 1 180 ? 2.102 12.617 11.938 1 98.75 180 SER B N 1
ATOM 3393 C CA . SER B 1 180 ? 1.487 12.5 13.258 1 98.75 180 SER B CA 1
ATOM 3394 C C . SER B 1 180 ? 0.315 13.469 13.406 1 98.75 180 SER B C 1
ATOM 3396 O O . SER B 1 180 ? -0.712 13.117 13.992 1 98.75 180 SER B O 1
ATOM 3398 N N . THR B 1 181 ? 0.484 14.617 12.875 1 98.88 181 THR B N 1
ATOM 3399 C CA . THR B 1 181 ? -0.525 15.664 12.984 1 98.88 181 THR B CA 1
ATOM 3400 C C . THR B 1 181 ? -1.814 15.242 12.289 1 98.88 181 THR B C 1
ATOM 3402 O O . THR B 1 181 ? -2.908 15.43 12.828 1 98.88 181 THR B O 1
ATOM 3405 N N . VAL B 1 182 ? -1.699 14.672 11.125 1 98.94 182 VAL B N 1
ATOM 3406 C CA . VAL B 1 182 ? -2.867 14.219 10.375 1 98.94 182 VAL B CA 1
ATOM 3407 C C . VAL B 1 182 ? -3.613 13.148 11.172 1 98.94 182 VAL B C 1
ATOM 3409 O O . VAL B 1 182 ? -4.84 13.203 11.297 1 98.94 182 VAL B O 1
ATOM 3412 N N . LEU B 1 183 ? -2.896 12.227 11.719 1 98.88 183 LEU B N 1
ATOM 3413 C CA . LEU B 1 183 ? -3.506 11.164 12.516 1 98.88 183 LEU B CA 1
ATOM 3414 C C . LEU B 1 183 ? -4.164 11.734 13.766 1 98.88 183 LEU B C 1
ATOM 3416 O O . LEU B 1 183 ? -5.301 11.383 14.094 1 98.88 183 LEU B O 1
ATOM 3420 N N . GLU B 1 184 ? -3.49 12.656 14.445 1 98.81 184 GLU B N 1
ATOM 3421 C CA . GLU B 1 184 ? -4.031 13.281 15.648 1 98.81 184 GLU B CA 1
ATOM 3422 C C . GLU B 1 184 ? -5.281 14.094 15.336 1 98.81 184 GLU B C 1
ATOM 3424 O O . GLU B 1 184 ? -6.234 14.102 16.125 1 98.81 184 GLU B O 1
ATOM 3429 N N . TYR B 1 185 ? -5.23 14.75 14.188 1 98.88 185 TYR B N 1
ATOM 3430 C CA . TYR B 1 185 ? -6.375 15.57 13.805 1 98.88 185 TYR B CA 1
ATOM 3431 C C . TYR B 1 185 ? -7.633 14.719 13.68 1 98.88 185 TYR B C 1
ATOM 3433 O O . TYR B 1 185 ? -8.68 15.055 14.242 1 98.88 185 TYR B O 1
ATOM 3441 N N . VAL B 1 186 ? -7.559 13.609 13 1 98.88 186 VAL B N 1
ATOM 3442 C CA . VAL B 1 186 ? -8.703 12.719 12.844 1 98.88 186 VAL B CA 1
ATOM 3443 C C . VAL B 1 186 ? -9.062 12.086 14.188 1 98.88 186 VAL B C 1
ATOM 3445 O O . VAL B 1 186 ? -10.234 12.016 14.555 1 98.88 186 VAL B O 1
ATOM 3448 N N . ARG B 1 187 ? -8.039 11.68 14.969 1 98.75 187 ARG B N 1
ATOM 3449 C CA . ARG B 1 187 ? -8.242 11.016 16.25 1 98.75 187 ARG B CA 1
ATOM 3450 C C . ARG B 1 187 ? -9.023 11.914 17.203 1 98.75 187 ARG B C 1
ATOM 3452 O O . ARG B 1 187 ? -9.82 11.422 18.016 1 98.75 187 ARG B O 1
ATOM 3459 N N . THR B 1 188 ? -8.836 13.188 17.094 1 98.38 188 THR B N 1
ATOM 3460 C CA . THR B 1 188 ? -9.414 14.117 18.062 1 98.38 188 THR B CA 1
ATOM 3461 C C . THR B 1 188 ? -10.648 14.797 17.484 1 98.38 188 THR B C 1
ATOM 3463 O O . THR B 1 188 ? -11.117 15.805 18.031 1 98.38 188 THR B O 1
ATOM 3466 N N . GLY B 1 189 ? -11.109 14.359 16.391 1 98.56 189 GLY B N 1
ATOM 3467 C CA . GLY B 1 189 ? -12.43 14.797 15.945 1 98.56 189 GLY B CA 1
ATOM 3468 C C . GLY B 1 189 ? -12.383 15.664 14.703 1 98.56 189 GLY B C 1
ATOM 3469 O O . GLY B 1 189 ? -13.422 16.141 14.242 1 98.56 189 GLY B O 1
ATOM 3470 N N . GLY B 1 190 ? -11.195 15.875 14.18 1 98.56 190 GLY B N 1
ATOM 3471 C CA . GLY B 1 190 ? -11.117 16.594 12.922 1 98.56 190 GLY B CA 1
ATOM 3472 C C . GLY B 1 190 ? -11.688 15.82 11.75 1 98.56 190 GLY B C 1
ATOM 3473 O O . GLY B 1 190 ? -11.43 14.625 11.609 1 98.56 190 GLY B O 1
ATOM 3474 N N . VAL B 1 191 ? -12.461 16.516 10.898 1 97.69 191 VAL B N 1
ATOM 3475 C CA . VAL B 1 191 ? -13.109 15.844 9.781 1 97.69 191 VAL B CA 1
ATOM 3476 C C . VAL B 1 191 ? -12.328 16.109 8.492 1 97.69 191 VAL B C 1
ATOM 3478 O O . VAL B 1 191 ? -11.984 17.25 8.188 1 97.69 191 VAL B O 1
ATOM 3481 N N . LEU B 1 192 ? -12.047 15.055 7.824 1 98.75 192 LEU B N 1
ATOM 3482 C CA . LEU B 1 192 ? -11.398 15.086 6.516 1 98.75 192 LEU B CA 1
ATOM 3483 C C . LEU B 1 192 ? -12.117 14.164 5.535 1 98.75 192 LEU B C 1
ATOM 3485 O O . LEU B 1 192 ? -12.703 13.156 5.934 1 98.75 192 LEU B O 1
ATOM 3489 N N . THR B 1 193 ? -12.07 14.57 4.234 1 98.69 193 THR B N 1
ATOM 3490 C CA . THR B 1 193 ? -12.43 13.609 3.201 1 98.69 193 THR B CA 1
ATOM 3491 C C . THR B 1 193 ? -11.469 12.422 3.203 1 98.69 193 THR B C 1
ATOM 3493 O O . THR B 1 193 ? -11.875 11.289 2.947 1 98.69 193 THR B O 1
ATOM 3496 N N . GLY B 1 194 ? -10.258 12.602 3.545 1 98.81 194 GLY B N 1
ATOM 3497 C CA . GLY B 1 194 ? -9.219 11.594 3.711 1 98.81 194 GLY B CA 1
ATOM 3498 C C . GLY B 1 194 ? -7.902 12.164 4.207 1 98.81 194 GLY B C 1
ATOM 3499 O O . GLY B 1 194 ? -7.617 13.352 4 1 98.81 194 GLY B O 1
ATOM 3500 N N . GLY B 1 195 ? -7.121 11.391 4.867 1 98.94 195 GLY B N 1
ATOM 3501 C CA . GLY B 1 195 ? -5.816 11.789 5.371 1 98.94 195 GLY B CA 1
ATOM 3502 C C . GLY B 1 195 ? -4.711 10.812 5.012 1 98.94 195 GLY B C 1
ATOM 3503 O O . GLY B 1 195 ? -4.934 9.602 4.98 1 98.94 195 GLY B O 1
ATOM 3504 N N . VAL B 1 196 ? -3.527 11.328 4.742 1 99 196 VAL B N 1
ATOM 3505 C CA . VAL B 1 196 ? -2.361 10.508 4.441 1 99 196 VAL B CA 1
ATOM 3506 C C . VAL B 1 196 ? -1.218 10.867 5.391 1 99 196 VAL B C 1
ATOM 3508 O O . VAL B 1 196 ? -0.889 12.039 5.559 1 99 196 VAL B O 1
ATOM 3511 N N . SER B 1 197 ? -0.682 9.883 6.008 1 98.94 197 SER B N 1
ATOM 3512 C CA . SER B 1 197 ? 0.443 10.008 6.93 1 98.94 197 SER B CA 1
ATOM 3513 C C . SER B 1 197 ? 1.692 9.336 6.371 1 98.94 197 SER B C 1
ATOM 3515 O O . SER B 1 197 ? 1.713 8.117 6.172 1 98.94 197 SER B O 1
ATOM 3517 N N . PHE B 1 198 ? 2.744 10.141 6.117 1 98.88 198 PHE B N 1
ATOM 3518 C CA . PHE B 1 198 ? 4.02 9.609 5.645 1 98.88 198 PHE B CA 1
ATOM 3519 C C . PHE B 1 198 ? 5.043 9.578 6.777 1 98.88 198 PHE B C 1
ATOM 3521 O O . PHE B 1 198 ? 5.348 10.617 7.375 1 98.88 198 PHE B O 1
ATOM 3528 N N . HIS B 1 199 ? 5.633 8.414 7.031 1 98.56 199 HIS B N 1
ATOM 3529 C CA . HIS B 1 199 ? 6.684 8.141 8 1 98.56 199 HIS B CA 1
ATOM 3530 C C . HIS B 1 199 ? 6.508 8.984 9.258 1 98.56 199 HIS B C 1
ATOM 3532 O O . HIS B 1 199 ? 7.43 9.688 9.672 1 98.56 199 HIS B O 1
ATOM 3538 N N . ALA B 1 200 ? 5.383 8.883 9.875 1 98.62 200 ALA B N 1
ATOM 3539 C CA . ALA B 1 200 ? 5.004 9.633 11.07 1 98.62 200 ALA B CA 1
ATOM 3540 C C . ALA B 1 200 ? 5.773 9.141 12.297 1 98.62 200 ALA B C 1
ATOM 3542 O O . ALA B 1 200 ? 6.145 7.965 12.375 1 98.62 200 ALA B O 1
ATOM 3543 N N . GLY B 1 201 ? 6.023 10.094 13.211 1 97.31 201 GLY B N 1
ATOM 3544 C CA . GLY B 1 201 ? 6.332 9.672 14.57 1 97.31 201 GLY B CA 1
ATOM 3545 C C . GLY B 1 201 ? 5.125 9.156 15.328 1 97.31 201 GLY B C 1
ATOM 3546 O O . GLY B 1 201 ? 4.391 9.93 15.945 1 97.31 201 GLY B O 1
ATOM 3547 N N . LEU B 1 202 ? 4.953 7.852 15.289 1 97.56 202 LEU B N 1
ATOM 3548 C CA . LEU B 1 202 ? 3.734 7.273 15.844 1 97.56 202 LEU B CA 1
ATOM 3549 C C . LEU B 1 202 ? 3.76 7.301 17.375 1 97.56 202 LEU B C 1
ATOM 3551 O O . LEU B 1 202 ? 2.727 7.109 18.016 1 97.56 202 LEU B O 1
ATOM 3555 N N . ASP B 1 203 ? 4.922 7.547 17.906 1 93.06 203 ASP B N 1
ATOM 3556 C CA . ASP B 1 203 ? 5.031 7.738 19.359 1 93.06 203 ASP B CA 1
ATOM 3557 C C . ASP B 1 203 ? 4.293 9 19.797 1 93.06 203 ASP B C 1
ATOM 3559 O O . ASP B 1 203 ? 3.918 9.125 20.969 1 93.06 203 ASP B O 1
ATOM 3563 N N . LEU B 1 204 ? 4.086 9.945 18.875 1 95.44 204 LEU B N 1
ATOM 3564 C CA . LEU B 1 204 ? 3.404 11.203 19.172 1 95.44 204 LEU B CA 1
ATOM 3565 C C . LEU B 1 204 ? 1.89 11.023 19.125 1 95.44 204 LEU B C 1
ATOM 3567 O O . LEU B 1 204 ? 1.142 11.898 19.562 1 95.44 204 LEU B O 1
ATOM 3571 N N . VAL B 1 205 ? 1.398 9.953 18.578 1 97.81 205 VAL B N 1
ATOM 3572 C CA . VAL B 1 205 ? -0.034 9.719 18.438 1 97.81 205 VAL B CA 1
ATOM 3573 C C . VAL B 1 205 ? -0.584 9.062 19.688 1 97.81 205 VAL B C 1
ATOM 3575 O O . VAL B 1 205 ? -0.106 8 20.109 1 97.81 205 VAL B O 1
ATOM 3578 N N . GLU B 1 206 ? -1.555 9.633 20.281 1 96.31 206 GLU B N 1
ATOM 3579 C CA . GLU B 1 206 ? -2.092 9.133 21.547 1 96.31 206 GLU B CA 1
ATOM 3580 C C . GLU B 1 206 ? -3.059 7.973 21.312 1 96.31 206 GLU B C 1
ATOM 3582 O O . GLU B 1 206 ? -3.453 7.707 20.172 1 96.31 206 GLU B O 1
ATOM 3587 N N . GLY B 1 207 ? -3.48 7.309 22.469 1 95.62 207 GLY B N 1
ATOM 3588 C CA . GLY B 1 207 ? -4.148 6.023 22.344 1 95.62 207 GLY B CA 1
ATOM 3589 C C . GLY B 1 207 ? -5.664 6.133 22.359 1 95.62 207 GLY B C 1
ATOM 3590 O O . GLY B 1 207 ? -6.359 5.223 21.922 1 95.62 207 GLY B O 1
ATOM 3591 N N . ASP B 1 208 ? -6.23 7.191 22.859 1 97.12 208 ASP B N 1
ATOM 3592 C CA . ASP B 1 208 ? -7.68 7.312 22.969 1 97.12 208 ASP B CA 1
ATOM 3593 C C . ASP B 1 208 ? -8.289 7.809 21.672 1 97.12 208 ASP B C 1
ATOM 3595 O O . ASP B 1 208 ? -8.164 8.984 21.312 1 97.12 208 ASP B O 1
ATOM 3599 N N . TRP B 1 209 ? -9.016 6.922 20.922 1 98.19 209 TRP B N 1
ATOM 3600 C CA . TRP B 1 209 ? -9.617 7.242 19.641 1 98.19 209 TRP B CA 1
ATOM 3601 C C . TRP B 1 209 ? -11.125 7.414 19.766 1 98.19 209 TRP B C 1
ATOM 3603 O O . TRP B 1 209 ? -11.852 7.34 18.766 1 98.19 209 TRP B O 1
ATOM 3613 N N . SER B 1 210 ? -11.609 7.676 20.891 1 97.94 210 SER B N 1
ATOM 3614 C CA . SER B 1 210 ? -13.047 7.738 21.141 1 97.94 210 SER B CA 1
ATOM 3615 C C . SER B 1 210 ? -13.68 8.922 20.422 1 97.94 210 SER B C 1
ATOM 3617 O O . SER B 1 210 ? -14.867 8.883 20.062 1 97.94 210 SER B O 1
ATOM 3619 N N . ALA B 1 211 ? -12.922 9.969 20.203 1 98.25 211 ALA B N 1
ATOM 3620 C CA . ALA B 1 211 ? -13.453 11.172 19.562 1 98.25 211 ALA B CA 1
ATOM 3621 C C . ALA B 1 211 ? -13.195 11.148 18.062 1 98.25 211 ALA B C 1
ATOM 3623 O O . ALA B 1 211 ? -13.555 12.086 17.344 1 98.25 211 ALA B O 1
ATOM 3624 N N . ALA B 1 212 ? -12.617 10.055 17.547 1 98.69 212 ALA B N 1
ATOM 3625 C CA . ALA B 1 212 ? -12.172 10.008 16.156 1 98.69 212 ALA B CA 1
ATOM 3626 C C . ALA B 1 212 ? -13.352 10.117 15.203 1 98.69 212 ALA B C 1
ATOM 3628 O O . ALA B 1 212 ? -14.422 9.555 15.453 1 98.69 212 ALA B O 1
ATOM 3629 N N . THR B 1 213 ? -13.141 10.852 14.156 1 98.44 213 THR B N 1
ATOM 3630 C CA . THR B 1 213 ? -14.07 10.828 13.031 1 98.44 213 THR B CA 1
ATOM 3631 C C . THR B 1 213 ? -13.82 9.617 12.148 1 98.44 213 THR B C 1
ATOM 3633 O O . THR B 1 213 ? -12.844 8.891 12.344 1 98.44 213 THR B O 1
ATOM 3636 N N . LYS B 1 214 ? -14.672 9.43 11.203 1 97.94 214 LYS B N 1
ATOM 3637 C CA . LYS B 1 214 ? -14.539 8.266 10.336 1 97.94 214 LYS B CA 1
ATOM 3638 C C . LYS B 1 214 ? -13.875 8.641 9.008 1 97.94 214 LYS B C 1
ATOM 3640 O O . LYS B 1 214 ? -14.227 8.102 7.957 1 97.94 214 LYS B O 1
ATOM 3645 N N . SER B 1 215 ? -12.969 9.633 9.078 1 98.69 215 SER B N 1
ATOM 3646 C CA . SER B 1 215 ? -12.18 10.016 7.91 1 98.69 215 SER B CA 1
ATOM 3647 C C . SER B 1 215 ? -11.195 8.914 7.523 1 98.69 215 SER B C 1
ATOM 3649 O O . SER B 1 215 ? -10.398 8.469 8.352 1 98.69 215 SER B O 1
ATOM 3651 N N . PRO B 1 216 ? -11.242 8.406 6.246 1 98.88 216 PRO B N 1
ATOM 3652 C CA . PRO B 1 216 ? -10.289 7.375 5.844 1 98.88 216 PRO B CA 1
ATOM 3653 C C . PRO B 1 216 ? -8.836 7.828 5.965 1 98.88 216 PRO B C 1
ATOM 3655 O O . PRO B 1 216 ? -8.523 8.992 5.684 1 98.88 216 PRO B O 1
ATOM 3658 N N . LEU B 1 217 ? -7.973 6.891 6.41 1 98.94 217 LEU B N 1
ATOM 3659 C CA . LEU B 1 217 ? -6.566 7.211 6.617 1 98.94 217 LEU B CA 1
ATOM 3660 C C . LEU B 1 217 ? -5.668 6.215 5.895 1 98.94 217 LEU B C 1
ATOM 3662 O O . LEU B 1 217 ? -5.895 5.004 5.969 1 98.94 217 LEU B O 1
ATOM 3666 N N . LEU B 1 218 ? -4.707 6.703 5.176 1 98.94 218 LEU B N 1
ATOM 3667 C CA . LEU B 1 218 ? -3.59 5.938 4.633 1 98.94 218 LEU B CA 1
ATOM 3668 C C . LEU B 1 218 ? -2.301 6.246 5.391 1 98.94 218 LEU B C 1
ATOM 3670 O O . LEU B 1 218 ? -1.869 7.398 5.445 1 98.94 218 LEU B O 1
ATOM 3674 N N . VAL B 1 219 ? -1.743 5.238 5.98 1 98.94 219 VAL B N 1
ATOM 3675 C CA . VAL B 1 219 ? -0.485 5.371 6.707 1 98.94 219 VAL B CA 1
ATOM 3676 C C . VAL B 1 219 ? 0.635 4.684 5.93 1 98.94 219 VAL B C 1
ATOM 3678 O O . VAL B 1 219 ? 0.534 3.498 5.602 1 98.94 219 VAL B O 1
ATOM 3681 N N . CYS B 1 220 ? 1.658 5.414 5.562 1 98.94 220 CYS B N 1
ATOM 3682 C CA . CYS B 1 220 ? 2.855 4.883 4.922 1 98.94 220 CYS B CA 1
ATOM 3683 C C . CYS B 1 220 ? 4.055 4.953 5.859 1 98.94 220 CYS B C 1
ATOM 3685 O O . CYS B 1 220 ? 4.406 6.027 6.344 1 98.94 220 CYS B O 1
ATOM 3687 N N . ALA B 1 221 ? 4.703 3.82 6.102 1 98.75 221 ALA B N 1
ATOM 3688 C CA . ALA B 1 221 ? 5.789 3.762 7.078 1 98.75 221 ALA B CA 1
ATOM 3689 C C . ALA B 1 221 ? 6.898 2.826 6.609 1 98.75 221 ALA B C 1
ATOM 3691 O O . ALA B 1 221 ? 6.66 1.925 5.801 1 98.75 221 ALA B O 1
ATOM 3692 N N . GLY B 1 222 ? 8.117 3.137 7.062 1 98.5 222 GLY B N 1
ATOM 3693 C CA . GLY B 1 222 ? 9.219 2.205 6.891 1 98.5 222 GLY B CA 1
ATOM 3694 C C . GLY B 1 222 ? 9.312 1.182 8.008 1 98.5 222 GLY B C 1
ATOM 3695 O O . GLY B 1 222 ? 9.195 1.526 9.188 1 98.5 222 GLY B O 1
ATOM 3696 N N . ALA B 1 223 ? 9.625 -0.034 7.648 1 97.81 223 ALA B N 1
ATOM 3697 C CA . ALA B 1 223 ? 9.672 -1.112 8.633 1 97.81 223 ALA B CA 1
ATOM 3698 C C . ALA B 1 223 ? 10.891 -0.978 9.531 1 97.81 223 ALA B C 1
ATOM 3700 O O . ALA B 1 223 ? 10.93 -1.546 10.625 1 97.81 223 ALA B O 1
ATOM 3701 N N . ALA B 1 224 ? 11.883 -0.234 9.094 1 97.25 224 ALA B N 1
ATOM 3702 C CA . ALA B 1 224 ? 13.086 -0.023 9.891 1 97.25 224 ALA B CA 1
ATOM 3703 C C . ALA B 1 224 ? 13.086 1.359 10.531 1 97.25 224 ALA B C 1
ATOM 3705 O O . ALA B 1 224 ? 14.133 1.856 10.961 1 97.25 224 ALA B O 1
ATOM 3706 N N . ASP B 1 225 ? 11.93 2.041 10.5 1 97.75 225 ASP B N 1
ATOM 3707 C CA . ASP B 1 225 ? 11.773 3.35 11.133 1 97.75 225 ASP B CA 1
ATOM 3708 C C . ASP B 1 225 ? 11.57 3.213 12.641 1 97.75 225 ASP B C 1
ATOM 3710 O O . ASP B 1 225 ? 10.523 2.736 13.086 1 97.75 225 ASP B O 1
ATOM 3714 N N . PRO B 1 226 ? 12.484 3.639 13.461 1 95.69 226 PRO B N 1
ATOM 3715 C CA . PRO B 1 226 ? 12.32 3.479 14.906 1 95.69 226 PRO B CA 1
ATOM 3716 C C . PRO B 1 226 ? 11.203 4.352 15.469 1 95.69 226 PRO B C 1
ATOM 3718 O O . PRO B 1 226 ? 10.758 4.137 16.594 1 95.69 226 PRO B O 1
ATOM 3721 N N . MET B 1 227 ? 10.727 5.324 14.727 1 95.44 227 MET B N 1
ATOM 3722 C CA . MET B 1 227 ? 9.664 6.207 15.195 1 95.44 227 MET B CA 1
ATOM 3723 C C . MET B 1 227 ? 8.289 5.621 14.867 1 95.44 227 MET B C 1
ATOM 3725 O O . MET B 1 227 ? 7.266 6.188 15.25 1 95.44 227 MET B O 1
ATOM 3729 N N . SER B 1 228 ? 8.312 4.586 14.109 1 95.5 228 SER B N 1
ATOM 3730 C CA . SER B 1 228 ? 7.105 3.848 13.75 1 95.5 228 SER B CA 1
ATOM 3731 C C . SER B 1 228 ? 7.289 2.35 13.961 1 95.5 228 SER B C 1
ATOM 3733 O O . SER B 1 228 ? 6.996 1.549 13.07 1 95.5 228 SER B O 1
ATOM 3735 N N . GLY B 1 229 ? 7.711 2.033 15.172 1 93.5 229 GLY B N 1
ATOM 3736 C CA . GLY B 1 229 ? 7.992 0.637 15.469 1 93.5 229 GLY B CA 1
ATOM 3737 C C . GLY B 1 229 ? 6.746 -0.231 15.477 1 93.5 229 GLY B C 1
ATOM 3738 O O . GLY B 1 229 ? 5.625 0.282 15.453 1 93.5 229 GLY B O 1
ATOM 3739 N N . VAL B 1 230 ? 6.984 -1.517 15.562 1 91.25 230 VAL B N 1
ATOM 3740 C CA . VAL B 1 230 ? 5.93 -2.52 15.461 1 91.25 230 VAL B CA 1
ATOM 3741 C C . VAL B 1 230 ? 4.883 -2.283 16.547 1 91.25 230 VAL B C 1
ATOM 3743 O O . VAL B 1 230 ? 3.68 -2.395 16.281 1 91.25 230 VAL B O 1
ATOM 3746 N N . GLU B 1 231 ? 5.312 -1.988 17.688 1 93.81 231 GLU B N 1
ATOM 3747 C CA . GLU B 1 231 ? 4.375 -1.745 18.781 1 93.81 231 GLU B CA 1
ATOM 3748 C C . GLU B 1 231 ? 3.506 -0.524 18.516 1 93.81 231 GLU B C 1
ATOM 3750 O O . GLU B 1 231 ? 2.289 -0.563 18.703 1 93.81 231 GLU B O 1
ATOM 3755 N N . ASP B 1 232 ? 4.148 0.557 18.062 1 96.56 232 ASP B N 1
ATOM 3756 C CA . ASP B 1 232 ? 3.406 1.777 17.766 1 96.56 232 ASP B CA 1
ATOM 3757 C C . ASP B 1 232 ? 2.443 1.556 16.594 1 96.56 232 ASP B C 1
ATOM 3759 O O . ASP B 1 232 ? 1.308 2.033 16.625 1 96.56 232 ASP B O 1
ATOM 3763 N N . LEU B 1 233 ? 2.898 0.845 15.609 1 96.88 233 LEU B N 1
ATOM 3764 C CA . LEU B 1 233 ? 2.049 0.528 14.469 1 96.88 233 LEU B CA 1
ATOM 3765 C C . LEU B 1 233 ? 0.824 -0.267 14.898 1 96.88 233 LEU B C 1
ATOM 3767 O O . LEU B 1 233 ? -0.297 0.034 14.484 1 96.88 233 LEU B O 1
ATOM 3771 N N . GLY B 1 234 ? 1.036 -1.271 15.711 1 95.69 234 GLY B N 1
ATOM 3772 C CA . GLY B 1 234 ? -0.072 -2.053 16.234 1 95.69 234 GLY B CA 1
ATOM 3773 C C . GLY B 1 234 ? -1.054 -1.228 17.047 1 95.69 234 GLY B C 1
ATOM 3774 O O . GLY B 1 234 ? -2.268 -1.381 16.906 1 95.69 234 GLY B O 1
ATOM 3775 N N . ARG B 1 235 ? -0.514 -0.378 17.875 1 97.12 235 ARG B N 1
ATOM 3776 C CA . ARG B 1 235 ? -1.339 0.475 18.734 1 97.12 235 ARG B CA 1
ATOM 3777 C C . ARG B 1 235 ? -2.203 1.41 17.891 1 97.12 235 ARG B C 1
ATOM 3779 O O . ARG B 1 235 ? -3.412 1.515 18.109 1 97.12 235 ARG B O 1
ATOM 3786 N N . VAL B 1 236 ? -1.619 2.059 16.984 1 98.38 236 VAL B N 1
ATOM 3787 C CA . VAL B 1 236 ? -2.33 3.041 16.172 1 98.38 236 VAL B CA 1
ATOM 3788 C C . VAL B 1 236 ? -3.34 2.336 15.273 1 98.38 236 VAL B C 1
ATOM 3790 O O . VAL B 1 236 ? -4.5 2.746 15.188 1 98.38 236 VAL B O 1
ATOM 3793 N N . ALA B 1 237 ? -2.951 1.25 14.609 1 97.62 237 ALA B N 1
ATOM 3794 C CA . ALA B 1 237 ? -3.865 0.47 13.781 1 97.62 237 ALA B CA 1
ATOM 3795 C C . ALA B 1 237 ? -5.023 -0.08 14.609 1 97.62 237 ALA B C 1
ATOM 3797 O O . ALA B 1 237 ? -6.18 -0.018 14.188 1 97.62 237 ALA B O 1
ATOM 3798 N N . GLY B 1 238 ? -4.676 -0.622 15.75 1 97.19 238 GLY B N 1
ATOM 3799 C CA . GLY B 1 238 ? -5.703 -1.139 16.641 1 97.19 238 GLY B CA 1
ATOM 3800 C C . GLY B 1 238 ? -6.684 -0.077 17.094 1 97.19 238 GLY B C 1
ATOM 3801 O O . GLY B 1 238 ? -7.883 -0.342 17.219 1 97.19 238 GLY B O 1
ATOM 3802 N N . GLY B 1 239 ? -6.152 1.097 17.453 1 98.19 239 GLY B N 1
ATOM 3803 C CA . GLY B 1 239 ? -7.012 2.211 17.812 1 98.19 239 GLY B CA 1
ATOM 3804 C C . GLY B 1 239 ? -7.973 2.605 16.703 1 98.19 239 GLY B C 1
ATOM 3805 O O . GLY B 1 239 ? -9.172 2.775 16.953 1 98.19 239 GLY B O 1
ATOM 3806 N N . MET B 1 240 ? -7.422 2.732 15.469 1 98.5 240 MET B N 1
ATOM 3807 C CA . MET B 1 240 ? -8.266 3.061 14.32 1 98.5 240 MET B CA 1
ATOM 3808 C C . MET B 1 240 ? -9.312 1.982 14.086 1 98.5 240 MET B C 1
ATOM 3810 O O . MET B 1 240 ? -10.484 2.291 13.836 1 98.5 240 MET B O 1
ATOM 3814 N N . GLU B 1 241 ? -8.883 0.794 14.219 1 97.25 241 GLU B N 1
ATOM 3815 C CA . GLU B 1 241 ? -9.773 -0.344 14.023 1 97.25 241 GLU B CA 1
ATOM 3816 C C . GLU B 1 241 ? -10.922 -0.316 15.031 1 97.25 241 GLU B C 1
ATOM 3818 O O . GLU B 1 241 ? -12.094 -0.424 14.648 1 97.25 241 GLU B O 1
ATOM 3823 N N . ALA B 1 242 ? -10.641 -0.148 16.25 1 97 242 ALA B N 1
ATOM 3824 C CA . ALA B 1 242 ? -11.633 -0.156 17.328 1 97 242 ALA B CA 1
ATOM 3825 C C . ALA B 1 242 ? -12.602 1.013 17.188 1 97 242 ALA B C 1
ATOM 3827 O O . ALA B 1 242 ? -13.789 0.887 17.516 1 97 242 ALA B O 1
ATOM 3828 N N . ALA B 1 243 ? -12.094 2.098 16.703 1 98.12 243 ALA B N 1
ATOM 3829 C CA . ALA B 1 243 ? -12.906 3.303 16.562 1 98.12 243 ALA B CA 1
ATOM 3830 C C . ALA B 1 243 ? -13.734 3.266 15.281 1 98.12 243 ALA B C 1
ATOM 3832 O O . ALA B 1 243 ? -14.562 4.152 15.047 1 98.12 243 ALA B O 1
ATOM 3833 N N . GLY B 1 244 ? -13.508 2.303 14.453 1 97.69 244 GLY B N 1
ATOM 3834 C CA . GLY B 1 244 ? -14.242 2.182 13.211 1 97.69 244 GLY B CA 1
ATOM 3835 C C . GLY B 1 244 ? -13.742 3.119 12.125 1 97.69 244 GLY B C 1
ATOM 3836 O O . GLY B 1 244 ? -14.445 3.389 11.156 1 97.69 244 GLY B O 1
ATOM 3837 N N . VAL B 1 245 ? -12.531 3.682 12.289 1 98.56 245 VAL B N 1
ATOM 3838 C CA . VAL B 1 245 ? -11.906 4.512 11.266 1 98.56 245 VAL B CA 1
ATOM 3839 C C . VAL B 1 245 ? -11.438 3.635 10.102 1 98.56 245 VAL B C 1
ATOM 3841 O O . VAL B 1 245 ? -10.711 2.66 10.312 1 98.56 245 VAL B O 1
ATOM 3844 N N . PRO B 1 246 ? -11.906 3.896 8.852 1 98.62 246 PRO B N 1
ATOM 3845 C CA . PRO B 1 246 ? -11.273 3.188 7.738 1 98.62 246 PRO B CA 1
ATOM 3846 C C . PRO B 1 246 ? -9.781 3.486 7.617 1 98.62 246 PRO B C 1
ATOM 3848 O O . PRO B 1 246 ? -9.375 4.648 7.668 1 98.62 246 PRO B O 1
ATOM 3851 N N . TRP B 1 247 ? -8.961 2.447 7.531 1 98.75 247 TRP B N 1
ATOM 3852 C CA . TRP B 1 247 ? -7.523 2.688 7.512 1 98.75 247 TRP B CA 1
ATOM 3853 C C . TRP B 1 247 ? -6.816 1.685 6.605 1 98.75 247 TRP B C 1
ATOM 3855 O O . TRP B 1 247 ? -7.324 0.585 6.367 1 98.75 247 TRP B O 1
ATOM 3865 N N . GLU B 1 248 ? -5.719 2.105 6.047 1 98.81 248 GLU B N 1
ATOM 3866 C CA . GLU B 1 248 ? -4.738 1.323 5.297 1 98.81 248 GLU B CA 1
ATOM 3867 C C . GLU B 1 248 ? -3.32 1.6 5.785 1 98.81 248 GLU B C 1
ATOM 3869 O O . GLU B 1 248 ? -2.998 2.727 6.164 1 98.81 248 GLU B O 1
ATOM 3874 N N . LEU B 1 249 ? -2.545 0.581 5.777 1 98.75 249 LEU B N 1
ATOM 3875 C CA . LEU B 1 249 ? -1.135 0.695 6.133 1 98.75 249 LEU B CA 1
ATOM 3876 C C . LEU B 1 249 ? -0.248 0.136 5.023 1 98.75 249 LEU B C 1
ATOM 3878 O O . LEU B 1 249 ? -0.376 -1.032 4.652 1 98.75 249 LEU B O 1
ATOM 3882 N N . ASN B 1 250 ? 0.53 0.965 4.406 1 98.88 250 ASN B N 1
ATOM 3883 C CA . ASN B 1 250 ? 1.623 0.549 3.533 1 98.88 250 ASN B CA 1
ATOM 3884 C C . ASN B 1 250 ? 2.957 0.533 4.273 1 98.88 250 ASN B C 1
ATOM 3886 O O . ASN B 1 250 ? 3.48 1.586 4.641 1 98.88 250 ASN B O 1
ATOM 3890 N N . LEU B 1 251 ? 3.473 -0.619 4.453 1 98.75 251 LEU B N 1
ATOM 3891 C CA . LEU B 1 251 ? 4.742 -0.806 5.148 1 98.75 251 LEU B CA 1
ATOM 3892 C C . LEU B 1 251 ? 5.836 -1.225 4.176 1 98.75 251 LEU B C 1
ATOM 3894 O O . LEU B 1 251 ? 5.641 -2.133 3.365 1 98.75 251 LEU B O 1
ATOM 3898 N N . TYR B 1 252 ? 6.941 -0.551 4.234 1 98.75 252 TYR B N 1
ATOM 3899 C CA . TYR B 1 252 ? 8.055 -0.805 3.324 1 98.75 252 TYR B CA 1
ATOM 3900 C C . TYR B 1 252 ? 9.234 -1.422 4.066 1 98.75 252 TYR B C 1
ATOM 3902 O O . TYR B 1 252 ? 9.758 -0.833 5.016 1 98.75 252 TYR B O 1
ATOM 3910 N N . GLY B 1 253 ? 9.727 -2.57 3.59 1 98.44 253 GLY B N 1
ATOM 3911 C CA . GLY B 1 253 ? 10.805 -3.303 4.238 1 98.44 253 GLY B CA 1
ATOM 3912 C C . GLY B 1 253 ? 12.148 -2.604 4.141 1 98.44 253 GLY B C 1
ATOM 3913 O O . GLY B 1 253 ? 12.469 -2.01 3.109 1 98.44 253 GLY B O 1
ATOM 3914 N N . ARG B 1 254 ? 12.867 -2.607 5.215 1 97.06 254 ARG B N 1
ATOM 3915 C CA . ARG B 1 254 ? 14.234 -2.121 5.336 1 97.06 254 ARG B CA 1
ATOM 3916 C C . ARG B 1 254 ? 14.305 -0.613 5.117 1 97.06 254 ARG B C 1
ATOM 3918 O O . ARG B 1 254 ? 15.375 -0.063 4.863 1 97.06 254 ARG B O 1
ATOM 3925 N N . VAL B 1 255 ? 13.227 0.017 5.168 1 98.25 255 VAL B N 1
ATOM 3926 C CA . VAL B 1 255 ? 13.125 1.45 4.914 1 98.25 255 VAL B CA 1
ATOM 3927 C C . VAL B 1 255 ? 13.094 2.209 6.238 1 98.25 255 VAL B C 1
ATOM 3929 O O . VAL B 1 255 ? 12.383 1.816 7.172 1 98.25 255 VAL B O 1
ATOM 3932 N N . LYS B 1 256 ? 13.867 3.283 6.344 1 97.81 256 LYS B N 1
ATOM 3933 C CA . LYS B 1 256 ? 14.031 4.074 7.559 1 97.81 256 LYS B CA 1
ATOM 3934 C C . LYS B 1 256 ? 13.117 5.293 7.551 1 97.81 256 LYS B C 1
ATOM 3936 O O . LYS B 1 256 ? 12.242 5.41 6.691 1 97.81 256 LYS B O 1
ATOM 3941 N N . HIS B 1 257 ? 13.234 6.137 8.586 1 97.62 257 HIS B N 1
ATOM 3942 C CA . HIS B 1 257 ? 12.445 7.359 8.727 1 97.62 257 HIS B CA 1
ATOM 3943 C C . HIS B 1 257 ? 12.773 8.359 7.629 1 97.62 257 HIS B C 1
ATOM 3945 O O . HIS B 1 257 ? 13.891 8.367 7.102 1 97.62 257 HIS B O 1
ATOM 3951 N N . ALA B 1 258 ? 11.812 9.211 7.262 1 97.69 258 ALA B N 1
ATOM 3952 C CA . ALA B 1 258 ? 11.984 10.305 6.309 1 97.69 258 ALA B CA 1
ATOM 3953 C C . ALA B 1 258 ? 12.414 9.773 4.941 1 97.69 258 ALA B C 1
ATOM 3955 O O . ALA B 1 258 ? 13.234 10.398 4.258 1 97.69 258 ALA B O 1
ATOM 3956 N N . PHE B 1 259 ? 11.906 8.617 4.566 1 98.31 259 PHE B N 1
ATOM 3957 C CA . PHE B 1 259 ? 12.32 7.934 3.348 1 98.31 259 PHE B CA 1
ATOM 3958 C C . PHE B 1 259 ? 11.914 8.734 2.115 1 98.31 259 PHE B C 1
ATOM 3960 O O . PHE B 1 259 ? 12.32 8.414 0.998 1 98.31 259 PHE B O 1
ATOM 3967 N N . THR B 1 260 ? 11.18 9.844 2.25 1 97.81 260 THR B N 1
ATOM 3968 C CA . THR B 1 260 ? 10.719 10.656 1.129 1 97.81 260 THR B CA 1
ATOM 3969 C C . THR B 1 260 ? 11.641 11.852 0.909 1 97.81 260 THR B C 1
ATOM 3971 O O . THR B 1 260 ? 11.547 12.531 -0.113 1 97.81 260 THR B O 1
ATOM 3974 N N . GLU B 1 261 ? 12.43 12.172 1.863 1 94.25 261 GLU B N 1
ATOM 3975 C CA . GLU B 1 261 ? 13.242 13.383 1.814 1 94.25 261 GLU B CA 1
ATOM 3976 C C . GLU B 1 261 ? 14.656 13.078 1.326 1 94.25 261 GLU B C 1
ATOM 3978 O O . GLU B 1 261 ? 15.289 12.133 1.79 1 94.25 261 GLU B O 1
ATOM 3983 N N . PRO B 1 262 ? 15.133 13.914 0.461 1 89.44 262 PRO B N 1
ATOM 3984 C CA . PRO B 1 262 ? 16.484 13.68 -0.038 1 89.44 262 PRO B CA 1
ATOM 3985 C C . PRO B 1 262 ? 17.531 13.703 1.074 1 89.44 262 PRO B C 1
ATOM 3987 O O . PRO B 1 262 ? 17.406 14.461 2.037 1 89.44 262 PRO B O 1
ATOM 3990 N N . ASP B 1 263 ? 18.594 12.93 0.789 1 87 263 ASP B N 1
ATOM 3991 C CA . ASP B 1 263 ? 19.641 12.82 1.789 1 87 263 ASP B CA 1
ATOM 3992 C C . ASP B 1 263 ? 20.5 14.078 1.827 1 87 263 ASP B C 1
ATOM 3994 O O . ASP B 1 263 ? 20.688 14.742 0.803 1 87 263 ASP B O 1
ATOM 3998 N N . ASP B 1 264 ? 20.812 14.406 3.08 1 82.56 264 ASP B N 1
ATOM 3999 C CA . ASP B 1 264 ? 21.766 15.477 3.354 1 82.56 264 ASP B CA 1
ATOM 4000 C C . ASP B 1 264 ? 22.703 15.086 4.496 1 82.56 264 ASP B C 1
ATOM 4002 O O . ASP B 1 264 ? 22.359 14.258 5.34 1 82.56 264 ASP B O 1
ATOM 4006 N N . PRO B 1 265 ? 23.891 15.531 4.438 1 78.81 265 PRO B N 1
ATOM 4007 C CA . PRO B 1 265 ? 24.891 15.148 5.438 1 78.81 265 PRO B CA 1
ATOM 4008 C C . PRO B 1 265 ? 24.422 15.398 6.867 1 78.81 265 PRO B C 1
ATOM 4010 O O . PRO B 1 265 ? 24.984 14.828 7.812 1 78.81 265 PRO B O 1
ATOM 4013 N N . ARG B 1 266 ? 23.531 16.219 7.137 1 75.12 266 ARG B N 1
ATOM 4014 C CA . ARG B 1 266 ? 23.125 16.594 8.484 1 75.12 266 ARG B CA 1
ATOM 4015 C C . ARG B 1 266 ? 22 15.695 8.992 1 75.12 266 ARG B C 1
ATOM 4017 O O . ARG B 1 266 ? 21.578 15.797 10.148 1 75.12 266 ARG B O 1
ATOM 4024 N N . ARG B 1 267 ? 21.578 14.773 8.219 1 85.56 267 ARG B N 1
ATOM 4025 C CA . ARG B 1 267 ? 20.469 13.922 8.625 1 85.56 267 ARG B CA 1
ATOM 4026 C C . ARG B 1 267 ? 20.906 12.898 9.664 1 85.56 267 ARG B C 1
ATOM 4028 O O . ARG B 1 267 ? 22 12.344 9.57 1 85.56 267 ARG B O 1
ATOM 4035 N N . PRO B 1 268 ? 20.062 12.68 10.641 1 87.19 268 PRO B N 1
ATOM 4036 C CA . PRO B 1 268 ? 20.391 11.656 11.633 1 87.19 268 PRO B CA 1
ATOM 4037 C C . PRO B 1 268 ? 20.453 10.25 11.031 1 87.19 268 PRO B C 1
ATOM 4039 O O . PRO B 1 268 ? 19.875 10.008 9.969 1 87.19 268 PRO B O 1
ATOM 4042 N N . PRO B 1 269 ? 21.109 9.32 11.719 1 89.62 269 PRO B N 1
ATOM 4043 C CA . PRO B 1 269 ? 21.297 7.973 11.18 1 89.62 269 PRO B CA 1
ATOM 4044 C C . PRO B 1 269 ? 19.984 7.219 10.992 1 89.62 269 PRO B C 1
ATOM 4046 O O . PRO B 1 269 ? 19.922 6.273 10.203 1 89.62 269 PRO B O 1
ATOM 4049 N N . PHE B 1 270 ? 18.953 7.59 11.656 1 92.31 270 PHE B N 1
ATOM 4050 C CA . PHE B 1 270 ? 17.688 6.863 11.578 1 92.31 270 PHE B CA 1
ATOM 4051 C C . PHE B 1 270 ? 16.875 7.316 10.367 1 92.31 270 PHE B C 1
ATOM 4053 O O . PHE B 1 270 ? 15.859 6.711 10.031 1 92.31 270 PHE B O 1
ATOM 4060 N N . ALA B 1 271 ? 17.328 8.336 9.703 1 94.44 271 ALA B N 1
ATOM 4061 C CA . ALA B 1 271 ? 16.656 8.867 8.531 1 94.44 271 ALA B CA 1
ATOM 4062 C C . ALA B 1 271 ? 17.453 8.586 7.258 1 94.44 271 ALA B C 1
ATOM 4064 O O . ALA B 1 271 ? 18.656 8.812 7.219 1 94.44 271 ALA B O 1
ATOM 4065 N N . LYS B 1 272 ? 16.781 8.055 6.246 1 96.88 272 LYS B N 1
ATOM 4066 C CA . LYS B 1 272 ? 17.438 7.758 4.98 1 96.88 272 LYS B CA 1
ATOM 4067 C C . LYS B 1 272 ? 16.453 7.754 3.824 1 96.88 272 LYS B C 1
ATOM 4069 O O . LYS B 1 272 ? 15.391 7.125 3.912 1 96.88 272 LYS B O 1
ATOM 4074 N N . TYR B 1 273 ? 16.844 8.492 2.762 1 97.69 273 TYR B N 1
ATOM 4075 C CA . TYR B 1 273 ? 16.031 8.492 1.551 1 97.69 273 TYR B CA 1
ATOM 4076 C C . TYR B 1 273 ? 15.953 7.09 0.951 1 97.69 273 TYR B C 1
ATOM 4078 O O . TYR B 1 273 ? 16.938 6.359 0.933 1 97.69 273 TYR B O 1
ATOM 4086 N N . ASP B 1 274 ? 14.766 6.672 0.522 1 98.19 274 ASP B N 1
ATOM 4087 C CA . ASP B 1 274 ? 14.539 5.434 -0.22 1 98.19 274 ASP B CA 1
ATOM 4088 C C . ASP B 1 274 ? 13.703 5.688 -1.468 1 98.19 274 ASP B C 1
ATOM 4090 O O . ASP B 1 274 ? 12.5 5.941 -1.371 1 98.19 274 ASP B O 1
ATOM 4094 N N . ALA B 1 275 ? 14.336 5.582 -2.617 1 97.62 275 ALA B N 1
ATOM 4095 C CA . ALA B 1 275 ? 13.703 5.969 -3.877 1 97.62 275 ALA B CA 1
ATOM 4096 C C . ALA B 1 275 ? 12.453 5.137 -4.141 1 97.62 275 ALA B C 1
ATOM 4098 O O . ALA B 1 275 ? 11.438 5.66 -4.605 1 97.62 275 ALA B O 1
ATOM 4099 N N . ASN B 1 276 ? 12.469 3.84 -3.893 1 97.81 276 ASN B N 1
ATOM 4100 C CA . ASN B 1 276 ? 11.32 2.98 -4.137 1 97.81 276 ASN B CA 1
ATOM 4101 C C . ASN B 1 276 ? 10.156 3.328 -3.213 1 97.81 276 ASN B C 1
ATOM 4103 O O . ASN B 1 276 ? 9.023 3.51 -3.672 1 97.81 276 ASN B O 1
ATOM 4107 N N . ALA B 1 277 ? 10.398 3.41 -1.935 1 98.75 277 ALA B N 1
ATOM 4108 C CA . ALA B 1 277 ? 9.336 3.725 -0.979 1 98.75 277 ALA B CA 1
ATOM 4109 C C . ALA B 1 277 ? 8.727 5.094 -1.266 1 98.75 277 ALA B C 1
ATOM 4111 O O . ALA B 1 277 ? 7.52 5.285 -1.123 1 98.75 277 ALA B O 1
ATOM 4112 N N . ASP B 1 278 ? 9.594 6.062 -1.609 1 98.56 278 ASP B N 1
ATOM 4113 C CA . ASP B 1 278 ? 9.117 7.387 -1.981 1 98.56 278 ASP B CA 1
ATOM 4114 C C . ASP B 1 278 ? 8.141 7.309 -3.156 1 98.56 278 ASP B C 1
ATOM 4116 O O . ASP B 1 278 ? 7.012 7.797 -3.068 1 98.56 278 ASP B O 1
ATOM 4120 N N . ARG B 1 279 ? 8.555 6.641 -4.18 1 98.38 279 ARG B N 1
ATOM 4121 C CA . ARG B 1 279 ? 7.738 6.516 -5.383 1 98.38 279 ARG B CA 1
ATOM 4122 C C . ARG B 1 279 ? 6.449 5.754 -5.086 1 98.38 279 ARG B C 1
ATOM 4124 O O . ARG B 1 279 ? 5.363 6.188 -5.48 1 98.38 279 ARG B O 1
ATOM 4131 N N . ARG B 1 280 ? 6.559 4.637 -4.43 1 98.75 280 ARG B N 1
ATOM 4132 C CA . ARG B 1 280 ? 5.43 3.76 -4.148 1 98.75 280 ARG B CA 1
ATOM 4133 C C . ARG B 1 280 ? 4.41 4.449 -3.248 1 98.75 280 ARG B C 1
ATOM 4135 O O . ARG B 1 280 ? 3.203 4.344 -3.473 1 98.75 280 ARG B O 1
ATOM 4142 N N . SER B 1 281 ? 4.867 5.117 -2.219 1 98.88 281 SER B N 1
ATOM 4143 C CA . SER B 1 281 ? 3.957 5.797 -1.307 1 98.88 281 SER B CA 1
ATOM 4144 C C . SER B 1 281 ? 3.268 6.973 -1.991 1 98.88 281 SER B C 1
ATOM 4146 O O . SER B 1 281 ? 2.096 7.25 -1.731 1 98.88 281 SER B O 1
ATOM 4148 N N . TRP B 1 282 ? 3.979 7.695 -2.861 1 98.81 282 TRP B N 1
ATOM 4149 C CA . TRP B 1 282 ? 3.367 8.781 -3.615 1 98.81 282 TRP B CA 1
ATOM 4150 C C . TRP B 1 282 ? 2.266 8.258 -4.531 1 98.81 282 TRP B C 1
ATOM 4152 O O . TRP B 1 282 ? 1.188 8.852 -4.617 1 98.81 282 TRP B O 1
ATOM 4162 N N . ALA B 1 283 ? 2.539 7.156 -5.184 1 98.75 283 ALA B N 1
ATOM 4163 C CA . ALA B 1 283 ? 1.539 6.547 -6.059 1 98.75 283 ALA B CA 1
ATOM 4164 C C . ALA B 1 283 ? 0.302 6.133 -5.266 1 98.75 283 ALA B C 1
ATOM 4166 O O . ALA B 1 283 ? -0.828 6.344 -5.711 1 98.75 283 ALA B O 1
ATOM 4167 N N . ALA B 1 284 ? 0.533 5.562 -4.125 1 98.88 284 ALA B N 1
ATOM 4168 C CA . ALA B 1 284 ? -0.575 5.137 -3.273 1 98.88 284 ALA B CA 1
ATOM 4169 C C . ALA B 1 284 ? -1.405 6.336 -2.816 1 98.88 284 ALA B C 1
ATOM 4171 O O . ALA B 1 284 ? -2.637 6.289 -2.84 1 98.88 284 ALA B O 1
ATOM 4172 N N . MET B 1 285 ? -0.711 7.371 -2.402 1 98.88 285 MET B N 1
ATOM 4173 C CA . MET B 1 285 ? -1.382 8.594 -1.981 1 98.88 285 MET B CA 1
ATOM 4174 C C . MET B 1 285 ? -2.195 9.195 -3.125 1 98.88 285 MET B C 1
ATOM 4176 O O . MET B 1 285 ? -3.346 9.594 -2.934 1 98.88 285 MET B O 1
ATOM 4180 N N . SER B 1 286 ? -1.608 9.289 -4.293 1 98.81 286 SER B N 1
ATOM 4181 C CA . SER B 1 286 ? -2.279 9.883 -5.445 1 98.81 286 SER B CA 1
ATOM 4182 C C . SER B 1 286 ? -3.553 9.117 -5.797 1 98.81 286 SER B C 1
ATOM 4184 O O . SER B 1 286 ? -4.594 9.727 -6.055 1 98.81 286 SER B O 1
ATOM 4186 N N . ASP B 1 287 ? -3.471 7.801 -5.805 1 98.62 287 ASP B N 1
ATOM 4187 C CA . ASP B 1 287 ? -4.641 6.969 -6.07 1 98.62 287 ASP B CA 1
ATOM 4188 C C . ASP B 1 287 ? -5.699 7.148 -4.984 1 98.62 287 ASP B C 1
ATOM 4190 O O . ASP B 1 287 ? -6.895 7.195 -5.277 1 98.62 287 ASP B O 1
ATOM 4194 N N . PHE B 1 288 ? -5.273 7.203 -3.736 1 98.81 288 PHE B N 1
ATOM 4195 C CA . PHE B 1 288 ? -6.133 7.367 -2.57 1 98.81 288 PHE B CA 1
ATOM 4196 C C . PHE B 1 288 ? -6.973 8.633 -2.688 1 98.81 288 PHE B C 1
ATOM 4198 O O . PHE B 1 288 ? -8.203 8.578 -2.617 1 98.81 288 PHE B O 1
ATOM 4205 N N . PHE B 1 289 ? -6.309 9.75 -2.947 1 98.75 289 PHE B N 1
ATOM 4206 C CA . PHE B 1 289 ? -7.008 11.023 -3.037 1 98.75 289 PHE B CA 1
ATOM 4207 C C . PHE B 1 289 ? -7.848 11.094 -4.305 1 98.75 289 PHE B C 1
ATOM 4209 O O . PHE B 1 289 ? -8.969 11.602 -4.285 1 98.75 289 PHE B O 1
ATOM 4216 N N . ALA B 1 290 ? -7.336 10.602 -5.402 1 98.06 290 ALA B N 1
ATOM 4217 C CA . ALA B 1 290 ? -8.086 10.648 -6.652 1 98.06 290 ALA B CA 1
ATOM 4218 C C . ALA B 1 290 ? -9.445 9.961 -6.5 1 98.06 290 ALA B C 1
ATOM 4220 O O . ALA B 1 290 ? -10.453 10.453 -7.012 1 98.06 290 ALA B O 1
ATOM 4221 N N . HIS B 1 291 ? -9.406 8.883 -5.781 1 97.75 291 HIS B N 1
ATOM 4222 C CA . HIS B 1 291 ? -10.656 8.141 -5.598 1 97.75 291 HIS B CA 1
ATOM 4223 C C . HIS B 1 291 ? -11.594 8.867 -4.637 1 97.75 291 HIS B C 1
ATOM 4225 O O . HIS B 1 291 ? -12.789 8.984 -4.902 1 97.75 291 HIS B O 1
ATOM 4231 N N . LEU B 1 292 ? -11.094 9.352 -3.555 1 97.81 292 LEU B N 1
ATOM 4232 C CA . LEU B 1 292 ? -11.914 9.953 -2.512 1 97.81 292 LEU B CA 1
ATOM 4233 C C . LEU B 1 292 ? -12.523 11.266 -2.992 1 97.81 292 LEU B C 1
ATOM 4235 O O . LEU B 1 292 ? -13.617 11.641 -2.57 1 97.81 292 LEU B O 1
ATOM 4239 N N . PHE B 1 293 ? -11.828 11.945 -3.85 1 96.56 293 PHE B N 1
ATOM 4240 C CA . PHE B 1 293 ? -12.273 13.266 -4.285 1 96.56 293 PHE B CA 1
ATOM 4241 C C . PHE B 1 293 ? -13.055 13.172 -5.59 1 96.56 293 PHE B C 1
ATOM 4243 O O . PHE B 1 293 ? -13.492 14.188 -6.129 1 96.56 293 PHE B O 1
ATOM 4250 N N . ALA B 1 294 ? -13.219 11.945 -6.207 1 87.69 294 ALA B N 1
ATOM 4251 C CA . ALA B 1 294 ? -13.969 11.766 -7.449 1 87.69 294 ALA B CA 1
ATOM 4252 C C . ALA B 1 294 ? -15.438 12.117 -7.258 1 87.69 294 ALA B C 1
ATOM 4254 O O . ALA B 1 294 ? -15.969 12.016 -6.152 1 87.69 294 ALA B O 1
#

Solvent-accessible surface area (backbone atoms only — not comparable to full-atom values): 31972 Å² total; per-residue (Å²): 139,83,82,78,76,77,85,75,80,76,88,68,87,76,75,89,86,86,83,71,74,72,79,80,68,75,78,78,76,70,81,72,77,81,71,74,79,78,80,80,75,74,77,73,77,77,75,77,70,66,77,60,73,56,82,54,60,65,40,80,66,46,75,44,77,42,59,47,96,86,44,51,21,49,20,47,32,30,31,49,48,74,85,55,59,18,44,26,31,43,33,33,36,34,71,48,29,68,42,70,67,53,53,51,50,38,53,55,44,13,56,60,54,24,22,24,37,35,40,29,88,74,26,73,62,41,57,46,62,61,69,64,47,31,47,51,53,54,49,50,36,68,73,35,49,68,59,47,46,46,46,54,49,35,48,48,53,52,49,45,68,36,81,53,26,32,68,87,36,34,32,33,37,15,34,29,49,10,6,24,46,42,52,44,32,29,30,68,46,41,83,36,63,29,35,34,22,34,34,26,35,37,80,75,43,78,78,76,31,85,52,35,36,68,34,36,34,40,38,35,37,20,67,53,8,82,47,40,32,71,68,40,47,50,51,53,52,49,32,34,54,76,55,61,24,47,38,36,37,38,37,28,54,84,26,25,26,50,26,72,44,79,79,56,93,82,56,54,91,61,45,39,53,34,73,64,59,33,51,52,48,50,52,51,50,52,54,53,49,54,58,68,72,99,134,84,86,72,74,93,72,79,82,79,88,66,87,75,90,86,80,79,85,78,74,78,80,80,71,82,73,78,74,71,80,72,77,79,71,76,77,76,78,79,74,73,77,73,77,75,76,76,70,66,79,60,72,54,81,53,59,65,39,80,66,45,76,46,77,43,60,49,96,86,42,50,23,49,20,47,34,31,31,48,46,82,78,57,59,19,45,26,31,43,33,33,35,36,70,48,29,68,42,70,68,52,53,51,49,37,52,56,45,14,56,61,53,23,22,24,36,34,40,27,86,77,26,74,61,41,58,44,63,61,70,66,48,31,48,50,53,55,50,50,37,69,73,35,49,67,60,47,46,46,44,52,49,34,48,49,54,52,48,45,68,36,82,52,26,32,68,87,36,34,32,32,36,15,35,28,51,10,8,25,47,42,54,44,34,30,30,69,45,40,84,36,63,29,34,34,23,36,32,26,36,38,79,74,44,78,76,75,31,85,52,35,37,70,35,36,34,41,38,34,38,21,66,54,8,80,48,39,32,71,66,42,46,49,51,53,52,49,32,33,54,75,55,61,25,46,38,36,38,39,36,31,53,85,27,27,27,50,26,72,42,79,79,54,92,84,56,54,91,62,45,40,52,32,72,64,60,34,52,52,50,50,52,50,49,52,55,52,50,54,60,67,71,98

Foldseek 3Di:
DDDCPDDPDDDPPDDDDDDCPDDPDDPPPPPPDPDPDPDPPDPDPPPPPPQPLPLADKDDKDWFWWDDPPFIWIKIKIAGPPPAAFFEEEEEEALQFDDPVSVVVNVVVRSSGYIYIDIGQQGPRHGQDDDVSSVVSLVVCLVVVVSSLVSVVRSLVRSLPDRNHDNVAYEYEYAACRLLSRLSNQQQAHDHLAYEHEQYQLVSHDQRSQNGDQHEYEYEHEDLEPSCHPVSVCRSVVSCVVNNHHYHYHYHYPAFGPLQDADDPPDDPRHDHDPVSNVVSVVVVSVVSVVSRD/DPPDDDDDDPPPDDDDDDDPPPDPDDPPPPPPDPDPDPDPPDPDPPPPPPQPLPLADKDDKDWFWWDDPPFIWIKIKIAGPPPAAFFEEEEEEALQFDDPVSVVVNVVVRSSGYIYIDIGQQGPRHGQDDPVSSVVSLVVCLVCVVSSLVSVVRSLVRSLPDRNHDNVAYEYEYAACRLLSRLSNQQQAHDHLAYEHEQYQLVSHDQRSQNGDQHEYEYEHEDLEPSCHPVSVCRSVVSCVVNNHHYHYHYHYPAFGPLQDADDPPDDPRHDHDPVSNVVSVVVVSVVSVVSRD